Protein AF-A0A8B7AL99-F1 (afdb_monomer_lite)

Sequence (691 aa):
MSFPKAPLKRFNDPSGCAPSPGAYNVNTSEVLKGPVSFQKSQRFQKQKEAQQNLNFDQDTTLPASAKTVKSLGLKIRVLVQERGAQDKRIQDLETEFEKMEAKLNAAVREKTSLSANNASLEKQLIELTKTNELLKSKFSEDGNQKNMRILSLELMKLRNKRETKMKSMLAKQEGMEMKLQVTQRNLEESHGKIAQLEGKLVSVEKEKIDEKSETVKLLEYIEEISCASDQVEKYKVDIAQLEESLKEKNHEILSLKQSLKENAVILSKKVEDLNARCQLLEKEKEDLVIRDREQVENLNTEIQNLKEKFILERQEHEKLQQKELQFDSLLQKEKELSSGLQQRLCSFQEEMIKERNLFEEELKQALGELDKLQQKEEQAERLTKQLEEETKSKGEELKVLQEKLKGFVLIELVDKMESNQVSVCNLESCFDLFFFFFLIYKTLTTSEIEDLKRENSSLQEKVVKAEKSAEDVQYQVLATDSANQEYARMLLDLQTKSALKEAEIKEITVSSLKKITDLQNQLKQQGEDFKKQLEEAARKTEKENIMVELTEEINKWRLLYEELYNKTKPFQEQLDAFEAERQALLNEHGAAQDQLNKLSDSYAKLLGHQNLKQKIKHVVKLKDENSQLKSEVSKLRSQLAKKKQSETKLQEELNKALGIKHFDPSKAFHHESKENFALKTPLKEGNTNCY

Structure (mmCIF, N/CA/C/O backbone):
data_AF-A0A8B7AL99-F1
#
_entry.id   AF-A0A8B7AL99-F1
#
loop_
_atom_site.group_PDB
_atom_site.id
_atom_site.type_symbol
_atom_site.label_atom_id
_atom_site.label_alt_id
_atom_site.label_comp_id
_atom_site.label_asym_id
_atom_site.label_entity_id
_atom_site.label_seq_id
_atom_site.pdbx_PDB_ins_code
_atom_site.Cartn_x
_atom_site.Cartn_y
_atom_site.Cartn_z
_atom_site.occupancy
_atom_site.B_iso_or_equiv
_atom_site.auth_seq_id
_atom_site.auth_comp_id
_atom_site.auth_asym_id
_atom_site.auth_atom_id
_atom_site.pdbx_PDB_model_num
ATOM 1 N N . MET A 1 1 ? -77.388 39.090 122.172 1.00 44.62 1 MET A N 1
ATOM 2 C CA . MET A 1 1 ? -76.223 39.992 122.048 1.00 44.62 1 MET A CA 1
ATOM 3 C C . MET A 1 1 ? -74.960 39.196 122.328 1.00 44.62 1 MET A C 1
ATOM 5 O O . MET A 1 1 ? -74.663 38.944 123.487 1.00 44.62 1 MET A O 1
ATOM 9 N N . SER A 1 2 ? -74.262 38.752 121.284 1.00 38.53 2 SER A N 1
ATOM 10 C CA . SER A 1 2 ? -73.014 37.982 121.396 1.00 38.53 2 SER A CA 1
ATOM 11 C C . SER A 1 2 ? -72.338 37.924 120.022 1.00 38.53 2 SER A C 1
ATOM 13 O O . SER A 1 2 ? -72.851 37.293 119.103 1.00 38.53 2 SER A O 1
ATOM 15 N N . PHE A 1 3 ? -71.210 38.620 119.859 1.00 42.81 3 PHE A N 1
ATOM 16 C CA . PHE A 1 3 ? -70.473 38.676 118.591 1.00 42.81 3 PHE A CA 1
ATOM 17 C C . PHE A 1 3 ? -69.471 37.511 118.476 1.00 42.81 3 PHE A C 1
ATOM 19 O O . PHE A 1 3 ? -68.689 37.306 119.410 1.00 42.81 3 PHE A O 1
ATOM 26 N N . PRO A 1 4 ? -69.413 36.789 117.340 1.00 48.66 4 PRO A N 1
ATOM 27 C CA . PRO A 1 4 ? -68.300 35.892 117.035 1.00 48.66 4 PRO A CA 1
ATOM 28 C C . PRO A 1 4 ? -67.000 36.687 116.836 1.00 48.66 4 PRO A C 1
ATOM 30 O O . PRO A 1 4 ? -66.981 37.685 116.116 1.00 48.66 4 PRO A O 1
ATOM 33 N N . LYS A 1 5 ? -65.898 36.246 117.455 1.00 48.03 5 LYS A N 1
ATOM 34 C CA . LYS A 1 5 ? -64.560 36.820 117.222 1.00 48.03 5 LYS A CA 1
ATOM 35 C C . LYS A 1 5 ? -63.948 36.259 115.933 1.00 48.03 5 LYS A C 1
ATOM 37 O O . LYS A 1 5 ? -64.147 35.090 115.614 1.00 48.03 5 LYS A O 1
ATOM 42 N N . ALA A 1 6 ? -63.172 37.081 115.228 1.00 56.03 6 ALA A N 1
ATOM 43 C CA . ALA A 1 6 ? -62.457 36.671 114.020 1.00 56.03 6 ALA A CA 1
ATOM 44 C C . ALA A 1 6 ? -61.323 35.655 114.317 1.00 56.03 6 ALA A C 1
ATOM 46 O O . ALA A 1 6 ? -60.765 35.681 115.420 1.00 56.03 6 ALA A O 1
ATOM 47 N N . PRO A 1 7 ? -60.942 34.783 113.359 1.00 51.94 7 PRO A N 1
ATOM 48 C CA . PRO A 1 7 ? -59.862 33.814 113.551 1.00 51.94 7 PRO A CA 1
ATOM 49 C C . PRO A 1 7 ? -58.477 34.473 113.654 1.00 51.94 7 PRO A C 1
ATOM 51 O O . PRO A 1 7 ? -58.117 35.328 112.846 1.00 51.94 7 PRO A O 1
ATOM 54 N N . LEU A 1 8 ? -57.666 34.022 114.614 1.00 53.25 8 LEU A N 1
ATOM 55 C CA . LEU A 1 8 ? -56.265 34.429 114.759 1.00 53.25 8 LEU A CA 1
ATOM 56 C C . LEU A 1 8 ? -55.363 33.614 113.821 1.00 53.25 8 LEU A C 1
ATOM 58 O O . LEU A 1 8 ? -55.200 32.406 114.006 1.00 53.25 8 LEU A O 1
ATOM 62 N N . LYS A 1 9 ? -54.745 34.287 112.845 1.00 50.16 9 LYS A N 1
ATOM 63 C CA . LYS A 1 9 ? -53.744 33.700 111.941 1.00 50.16 9 LYS A CA 1
ATOM 64 C C . LYS A 1 9 ? -52.463 33.353 112.714 1.00 50.16 9 LYS A C 1
ATOM 66 O O . LYS A 1 9 ? -51.997 34.163 113.515 1.00 50.16 9 LYS A O 1
ATOM 71 N N . ARG A 1 10 ? -51.895 32.160 112.498 1.00 57.81 10 ARG A N 1
ATOM 72 C CA . ARG A 1 10 ? -50.666 31.703 113.180 1.00 57.81 10 ARG A CA 1
ATOM 73 C C . ARG A 1 10 ? -49.430 31.899 112.298 1.00 57.81 10 ARG A C 1
ATOM 75 O O . ARG A 1 10 ? -49.512 31.915 111.077 1.00 57.81 10 ARG A O 1
ATOM 82 N N . PHE A 1 11 ? -48.275 32.060 112.938 1.00 50.56 11 PHE A N 1
ATOM 83 C CA . PHE A 1 11 ? -47.055 32.625 112.341 1.00 50.56 11 PHE A CA 1
ATOM 84 C C . PHE A 1 11 ? -46.262 31.676 111.409 1.00 50.56 11 PHE A C 1
ATOM 86 O O . PHE A 1 11 ? -45.096 31.932 111.145 1.00 50.56 11 PHE A O 1
ATOM 93 N N . ASN A 1 12 ? -46.870 30.584 110.926 1.00 49.94 12 ASN A N 1
ATOM 94 C CA . ASN A 1 12 ? -46.214 29.531 110.132 1.00 49.94 12 ASN A CA 1
ATOM 95 C C . ASN A 1 12 ? -46.998 29.139 108.856 1.00 49.94 12 ASN A C 1
ATOM 97 O O . ASN A 1 12 ? -46.781 28.054 108.325 1.00 49.94 12 ASN A O 1
ATOM 101 N N . ASP A 1 13 ? -47.894 29.995 108.348 1.00 49.25 13 ASP A N 1
ATOM 102 C CA . ASP A 1 13 ? -48.517 29.811 107.023 1.00 49.25 13 ASP A CA 1
ATOM 103 C C . ASP A 1 13 ? -47.571 30.325 105.910 1.00 49.25 13 ASP A C 1
ATOM 105 O O . ASP A 1 13 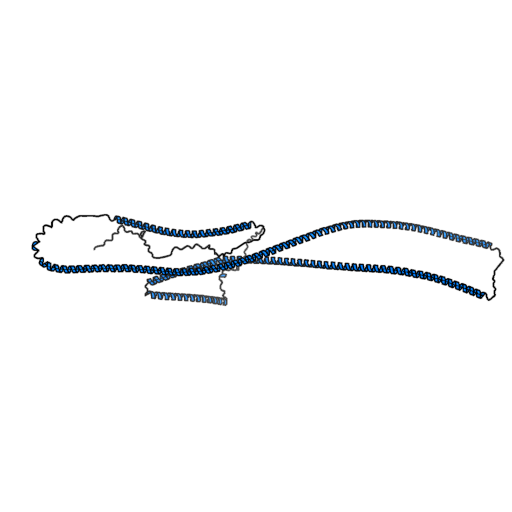? -47.415 31.546 105.783 1.00 49.25 13 ASP A O 1
ATOM 109 N N . PRO A 1 14 ? -46.958 29.470 105.063 1.00 57.84 14 PRO A N 1
ATOM 110 C CA . PRO A 1 14 ? -46.113 29.927 103.961 1.00 57.84 14 PRO A CA 1
ATOM 111 C C . PRO A 1 14 ? -46.961 30.475 102.801 1.00 57.84 14 PRO A C 1
ATOM 113 O O . PRO A 1 14 ? -47.370 29.753 101.893 1.00 57.84 14 PRO A O 1
ATOM 116 N N . SER A 1 15 ? -47.211 31.784 102.799 1.00 55.53 15 SER A N 1
ATOM 117 C CA . SER A 1 15 ? -47.832 32.474 101.665 1.00 55.53 15 SER A CA 1
ATOM 118 C C . SER A 1 15 ? -46.825 32.695 100.528 1.00 55.53 15 SER A C 1
ATOM 120 O O . SER A 1 15 ? -46.200 33.752 100.448 1.00 55.53 15 SER A O 1
ATOM 122 N N . GLY A 1 16 ? -46.677 31.708 99.640 1.00 46.75 16 GLY A N 1
ATOM 123 C CA . GLY A 1 16 ? -45.851 31.807 98.432 1.00 46.75 16 GLY A CA 1
ATOM 124 C C . GLY A 1 16 ? -46.171 30.703 97.422 1.00 46.75 16 GLY A C 1
ATOM 125 O O . GLY A 1 16 ? -46.077 29.523 97.741 1.00 46.75 16 GLY A O 1
ATOM 126 N N . CYS A 1 17 ? -46.563 31.073 96.200 1.00 60.25 17 CYS A N 1
ATOM 127 C CA . CYS A 1 17 ? -46.969 30.115 95.166 1.00 60.25 17 CYS A CA 1
ATOM 128 C C . CYS A 1 17 ? -45.764 29.535 94.407 1.00 60.25 17 CYS A C 1
ATOM 130 O O . CYS A 1 17 ? -45.488 29.934 93.278 1.00 60.25 17 CYS A O 1
ATOM 132 N N . ALA A 1 18 ? -45.069 28.574 95.017 1.00 56.47 18 ALA A N 1
ATOM 133 C CA . ALA A 1 18 ? -44.127 27.691 94.329 1.00 56.47 18 ALA A CA 1
ATOM 134 C C . ALA A 1 18 ? -44.129 26.295 94.989 1.00 56.47 18 ALA A C 1
ATOM 136 O O . ALA A 1 18 ? -43.940 26.211 96.205 1.00 56.47 18 ALA A O 1
ATOM 137 N N . PRO A 1 19 ? -44.340 25.195 94.240 1.00 64.69 19 PRO A N 1
ATOM 138 C CA . PRO A 1 19 ? -44.216 23.845 94.784 1.00 64.69 19 PRO A CA 1
ATOM 139 C C . PRO A 1 19 ? -42.747 23.511 95.090 1.00 64.69 19 PRO A C 1
ATOM 141 O O . PRO A 1 19 ? -41.832 23.962 94.399 1.00 64.69 19 PRO A O 1
ATOM 144 N N . SER A 1 20 ? -42.514 22.701 96.124 1.00 51.72 20 SER A N 1
ATOM 145 C CA . SER A 1 20 ? -41.167 22.305 96.547 1.00 51.72 20 SER A CA 1
ATOM 146 C C . SER A 1 20 ? -40.480 21.365 95.534 1.00 51.72 20 SER A C 1
ATOM 148 O O . SER A 1 20 ? -41.168 20.623 94.821 1.00 51.72 20 SER A O 1
ATOM 150 N N . PRO A 1 21 ? -39.129 21.339 95.464 1.00 52.06 21 PRO A N 1
ATOM 151 C CA . PRO A 1 21 ? -38.392 20.437 94.573 1.00 52.06 21 PRO A CA 1
ATOM 152 C C . PRO A 1 21 ? -38.625 18.964 94.950 1.00 52.06 21 PRO A C 1
ATOM 154 O O . PRO A 1 21 ? -38.004 18.437 95.869 1.00 52.06 21 PRO A O 1
ATOM 157 N N . GLY A 1 22 ? -39.570 18.319 94.261 1.00 59.84 22 GLY A N 1
ATOM 158 C CA . GLY A 1 22 ? -40.063 16.971 94.570 1.00 59.84 22 GLY A CA 1
ATOM 159 C C . GLY A 1 22 ? -41.589 16.822 94.490 1.00 59.84 22 GLY A C 1
ATOM 160 O O . GLY A 1 22 ? -42.078 15.704 94.395 1.00 59.84 22 GLY A O 1
ATOM 161 N N . ALA A 1 23 ? -42.349 17.924 94.461 1.00 55.62 23 ALA A N 1
ATOM 162 C CA . ALA A 1 23 ? -43.814 17.897 94.346 1.00 55.62 23 ALA A CA 1
ATOM 163 C C . ALA A 1 23 ? -44.344 17.809 92.892 1.00 55.62 23 ALA A C 1
ATOM 165 O O . ALA A 1 23 ? -45.556 17.790 92.675 1.00 55.62 23 ALA A O 1
ATOM 166 N N . TYR A 1 24 ? -43.461 17.735 91.888 1.00 53.03 24 TYR A N 1
ATOM 167 C CA . TYR A 1 24 ? -43.833 17.537 90.483 1.00 53.03 24 TYR A CA 1
ATOM 168 C C . TYR A 1 24 ? -43.999 16.048 90.162 1.00 53.03 24 TYR A C 1
ATOM 170 O O . TYR A 1 24 ? -43.045 15.364 89.796 1.00 53.03 24 TYR A O 1
ATOM 178 N N . ASN A 1 25 ? -45.230 15.551 90.271 1.00 50.53 25 ASN A N 1
ATOM 179 C CA . ASN A 1 25 ? -45.581 14.189 89.872 1.00 50.53 25 ASN A CA 1
ATOM 180 C C . ASN A 1 25 ? -45.808 14.137 88.346 1.00 50.53 25 ASN A C 1
ATOM 182 O O . ASN A 1 25 ? -46.915 14.384 87.865 1.00 50.53 25 ASN A O 1
ATOM 186 N N . VAL A 1 26 ? -44.752 13.868 87.570 1.00 51.62 26 VAL A N 1
ATOM 187 C CA . VAL A 1 26 ? -44.798 13.841 86.091 1.00 51.62 26 VAL A CA 1
ATOM 188 C C . VAL A 1 26 ? -45.354 12.504 85.581 1.00 51.62 26 VAL A C 1
ATOM 190 O O . VAL A 1 26 ? -44.679 11.749 84.894 1.00 51.62 26 VAL A O 1
ATOM 193 N N . ASN A 1 27 ? -46.622 12.234 85.896 1.00 48.81 27 ASN A N 1
ATOM 194 C CA . ASN A 1 27 ? -47.409 11.158 85.285 1.00 48.81 27 ASN A CA 1
ATOM 195 C C . ASN A 1 27 ? -48.361 11.739 84.228 1.00 48.81 27 ASN A C 1
ATOM 197 O O . ASN A 1 27 ? -49.583 11.642 84.336 1.00 48.81 27 ASN A O 1
ATOM 201 N N . THR A 1 28 ? -47.784 12.361 83.197 1.00 40.00 28 THR A N 1
ATOM 202 C CA . THR A 1 28 ? -48.493 12.556 81.926 1.00 40.00 28 THR A CA 1
ATOM 203 C C . THR A 1 28 ? -48.386 11.264 81.124 1.00 40.00 28 THR A C 1
ATOM 205 O O . THR A 1 28 ? -47.299 10.719 80.951 1.00 40.00 28 THR A O 1
ATOM 208 N N . SER A 1 29 ? -49.530 10.736 80.695 1.00 41.59 29 SER A N 1
ATOM 209 C CA . SER A 1 29 ? -49.566 9.624 79.747 1.00 41.59 29 SER A CA 1
ATOM 210 C C . SER A 1 29 ? -49.252 10.145 78.345 1.00 41.59 29 SER A C 1
ATOM 212 O O . SER A 1 29 ? -49.669 11.255 78.016 1.00 41.59 29 SER A O 1
ATOM 214 N N . GLU A 1 30 ? -48.590 9.316 77.532 1.00 41.44 30 GLU A N 1
ATOM 215 C CA . GLU A 1 30 ? -48.216 9.601 76.136 1.00 41.44 30 GLU A CA 1
ATOM 216 C C . GLU A 1 30 ? -47.185 10.762 75.984 1.00 41.44 30 GLU A C 1
ATOM 218 O O . GLU A 1 30 ? -46.996 11.573 76.882 1.00 41.44 30 GLU A O 1
ATOM 223 N N . VAL A 1 31 ? -46.391 10.898 74.913 1.00 39.44 31 VAL A N 1
ATOM 224 C CA . VAL A 1 31 ? -46.348 10.238 73.592 1.00 39.44 31 VAL A CA 1
ATOM 225 C C . VAL A 1 31 ? -44.884 10.185 73.075 1.00 39.44 31 VAL A C 1
ATOM 227 O O . VAL A 1 31 ? -43.983 10.710 73.717 1.00 39.44 31 VAL A O 1
ATOM 230 N N . LEU A 1 32 ? -44.694 9.687 71.839 1.00 40.19 32 LEU A N 1
ATOM 231 C CA . LEU A 1 32 ? -43.587 9.998 70.903 1.00 40.19 32 LEU A CA 1
ATOM 232 C C . LEU A 1 32 ? -42.179 9.470 71.272 1.00 40.19 32 LEU A C 1
ATOM 234 O O . LEU A 1 32 ? -41.578 9.803 72.281 1.00 40.19 32 LEU A O 1
ATOM 238 N N . LYS A 1 33 ? -41.639 8.538 70.473 1.00 45.62 33 LYS A N 1
ATOM 239 C CA . LYS A 1 33 ? -40.885 8.796 69.219 1.00 45.62 33 LYS A CA 1
ATOM 240 C C . LYS A 1 33 ? -39.625 9.638 69.470 1.00 45.62 33 LYS A C 1
ATOM 242 O O . LYS A 1 33 ? -39.710 10.839 69.689 1.00 45.62 33 LYS A O 1
ATOM 247 N N . GLY A 1 34 ? -38.469 8.972 69.420 1.00 43.72 34 GLY A N 1
ATOM 248 C CA . GLY A 1 34 ? -37.170 9.547 69.774 1.00 43.72 34 GLY A CA 1
ATOM 249 C C . GLY A 1 34 ? -36.623 10.602 68.797 1.00 43.72 34 GLY A C 1
ATOM 250 O O . GLY A 1 34 ? -37.184 10.812 67.719 1.00 43.72 34 GLY A O 1
ATOM 251 N N . PRO A 1 35 ? -35.508 11.260 69.166 1.00 40.16 35 PRO A N 1
ATOM 252 C CA . PRO A 1 35 ? -34.926 12.355 68.401 1.00 40.16 35 PRO A CA 1
ATOM 253 C C . PRO A 1 35 ? -34.380 11.895 67.043 1.00 40.16 35 PRO A C 1
ATOM 255 O O . PRO A 1 35 ? -33.369 11.201 66.955 1.00 40.16 35 PRO A O 1
ATOM 258 N N . VAL A 1 36 ? -35.086 12.341 66.003 1.00 36.50 36 VAL A N 1
ATOM 259 C CA . VAL A 1 36 ? -34.676 12.558 64.607 1.00 36.50 36 VAL A CA 1
ATOM 260 C C . VAL A 1 36 ? -33.185 12.317 64.324 1.00 36.50 36 VAL A C 1
ATOM 262 O O . VAL A 1 36 ? -32.317 13.091 64.727 1.00 36.50 36 VAL A O 1
ATOM 265 N N . SER A 1 37 ? -32.895 11.290 63.524 1.00 37.53 37 SER A N 1
ATOM 266 C CA . SER A 1 37 ? -31.583 11.114 62.903 1.00 37.53 37 SER A CA 1
ATOM 267 C C . SER A 1 37 ? -31.349 12.186 61.835 1.00 37.53 37 SER A C 1
ATOM 269 O O . SER A 1 37 ? -32.028 12.190 60.807 1.00 37.53 37 SER A O 1
ATOM 271 N N . PHE A 1 38 ? -30.356 13.056 62.027 1.00 36.06 38 PHE A N 1
ATOM 272 C CA . PHE A 1 38 ? -29.891 13.944 60.961 1.00 36.06 38 PHE A CA 1
ATOM 273 C C . PHE A 1 38 ? -29.248 13.122 59.836 1.00 36.06 38 PHE A C 1
ATOM 275 O O . PHE A 1 38 ? -28.182 12.528 60.013 1.00 36.06 38 PHE A O 1
ATOM 282 N N . GLN A 1 39 ? -29.890 13.098 58.669 1.00 38.25 39 GLN A N 1
ATOM 283 C CA . GLN A 1 39 ? -29.375 12.427 57.480 1.00 38.25 39 GLN A CA 1
ATOM 284 C C . GLN A 1 39 ? -28.150 13.186 56.947 1.00 38.25 39 GLN A C 1
ATOM 286 O O . GLN A 1 39 ? -28.277 14.238 56.319 1.00 38.25 39 GLN A O 1
ATOM 291 N N . LYS A 1 40 ? -26.942 12.660 57.202 1.00 40.66 40 LYS A N 1
ATOM 292 C CA . LYS A 1 40 ? -25.715 13.151 56.552 1.00 40.66 40 LYS A CA 1
ATOM 293 C C . LYS A 1 40 ? -25.877 13.052 55.032 1.00 40.66 40 LYS A C 1
ATOM 295 O O . LYS A 1 40 ? -26.362 12.050 54.512 1.00 40.66 40 LYS A O 1
ATOM 300 N N . SER A 1 41 ? -25.459 14.098 54.328 1.00 48.03 41 SER A N 1
ATOM 301 C CA . SER A 1 41 ? -25.678 14.252 52.891 1.00 48.03 41 SER A CA 1
ATOM 302 C C . SER A 1 41 ? -24.950 13.187 52.062 1.00 48.03 41 SER A C 1
ATOM 304 O O . SER A 1 41 ? -23.730 13.038 52.141 1.00 48.03 41 SER A O 1
ATOM 306 N N . GLN A 1 42 ? -25.683 12.497 51.182 1.00 43.81 42 GLN A N 1
ATOM 307 C CA . GLN A 1 42 ? -25.133 11.553 50.197 1.00 43.81 42 GLN A CA 1
ATOM 308 C C . GLN A 1 42 ? -24.440 12.276 49.023 1.00 43.81 42 GLN A C 1
ATOM 310 O O . GLN A 1 42 ? -24.653 11.945 47.861 1.00 43.81 42 GLN A O 1
ATOM 315 N N . ARG A 1 43 ? -23.573 13.266 49.292 1.00 46.16 43 ARG A N 1
ATOM 316 C CA . ARG A 1 43 ? -22.863 13.999 48.222 1.00 46.16 43 ARG A CA 1
ATOM 317 C C . ARG A 1 43 ? -21.812 13.144 47.496 1.00 46.16 43 ARG A C 1
ATOM 319 O O . ARG A 1 43 ? -21.325 13.548 46.446 1.00 46.16 43 ARG A O 1
ATOM 326 N N . PHE A 1 44 ? -21.486 11.966 48.036 1.00 49.50 44 PHE A N 1
ATOM 327 C CA . PHE A 1 44 ? -20.606 10.979 47.412 1.00 49.50 44 PHE A CA 1
ATOM 328 C C . PHE A 1 44 ? -21.076 9.542 47.680 1.00 49.50 44 PHE A C 1
ATOM 330 O O . PHE A 1 44 ? -20.594 8.879 48.595 1.00 49.50 44 PHE A O 1
ATOM 337 N N . GLN A 1 45 ? -21.953 9.019 46.824 1.00 37.31 45 GLN A N 1
ATOM 338 C CA . GLN A 1 45 ? -21.967 7.588 46.514 1.00 37.31 45 GLN A CA 1
ATOM 339 C C . GLN A 1 45 ? -21.790 7.431 45.004 1.00 37.31 45 GLN A C 1
ATOM 341 O O . GLN A 1 45 ? -22.604 7.901 44.215 1.00 37.31 45 GLN A O 1
ATOM 346 N N . LYS A 1 46 ? -20.674 6.817 44.599 1.00 37.41 46 LYS A N 1
ATOM 347 C CA . LYS A 1 46 ? -20.428 6.462 43.199 1.00 37.41 46 LYS A CA 1
ATOM 348 C C . LYS A 1 46 ? -21.353 5.304 42.834 1.00 37.41 46 LYS A C 1
ATOM 350 O O . LYS A 1 46 ? -21.406 4.328 43.584 1.00 37.41 46 LYS A O 1
ATOM 355 N N . GLN A 1 47 ? -21.998 5.362 41.670 1.00 34.88 47 GLN A N 1
ATOM 356 C CA . GLN A 1 47 ? -22.550 4.152 41.061 1.00 34.88 47 GLN A CA 1
ATOM 357 C C . GLN A 1 47 ? -21.406 3.151 40.880 1.00 34.88 47 GLN A C 1
ATOM 359 O O . GLN A 1 47 ? -20.397 3.455 40.242 1.00 34.88 47 GLN A O 1
ATOM 364 N N . LYS A 1 48 ? -21.543 1.973 41.488 1.00 30.61 48 LYS A N 1
ATOM 365 C CA . LYS A 1 48 ? -20.605 0.867 41.317 1.00 30.61 48 LYS A CA 1
ATOM 366 C C . LYS A 1 48 ? -21.202 -0.098 40.303 1.00 30.61 48 LYS A C 1
ATOM 368 O O . LYS A 1 48 ? -21.777 -1.116 40.678 1.00 30.61 48 LYS A O 1
ATOM 373 N N . GLU A 1 49 ? -21.102 0.262 39.025 1.00 29.95 49 GLU A N 1
ATOM 374 C CA . GLU A 1 49 ? -21.400 -0.675 37.943 1.00 29.95 49 GLU A CA 1
ATOM 375 C C . GLU A 1 49 ? -20.550 -1.941 38.108 1.00 29.95 49 GLU A C 1
ATOM 377 O O . GLU A 1 49 ? -19.387 -1.896 38.529 1.00 29.95 49 GLU A O 1
ATOM 382 N N . ALA A 1 50 ? -21.154 -3.093 37.828 1.00 30.03 50 ALA A N 1
ATOM 383 C CA . ALA A 1 50 ? -20.513 -4.377 38.039 1.00 30.03 50 ALA A CA 1
ATOM 384 C C . ALA A 1 50 ? -19.464 -4.636 36.949 1.00 30.03 50 ALA A C 1
ATOM 386 O O . ALA A 1 50 ? -19.796 -5.042 35.836 1.00 30.03 50 ALA A O 1
ATOM 387 N N . GLN A 1 51 ? -18.184 -4.464 37.287 1.00 30.95 51 GLN A N 1
ATOM 388 C CA . GLN A 1 51 ? -17.090 -4.984 36.469 1.00 30.95 51 GLN A CA 1
ATOM 389 C C . GLN A 1 51 ? -17.174 -6.517 36.418 1.00 30.95 51 GLN A C 1
ATOM 391 O O . GLN A 1 51 ? -16.783 -7.206 37.364 1.00 30.95 51 GLN A O 1
ATOM 396 N N . GLN A 1 52 ? -17.666 -7.062 35.304 1.00 32.94 52 GLN A N 1
ATOM 397 C CA . GLN A 1 52 ? -17.424 -8.462 34.965 1.00 32.94 52 GLN A CA 1
ATOM 398 C C . GLN A 1 52 ? -15.931 -8.656 34.658 1.00 32.94 52 GLN A C 1
ATOM 400 O O . GLN A 1 52 ? -15.309 -7.844 33.976 1.00 32.94 52 GLN A O 1
ATOM 405 N N . ASN A 1 53 ? -15.347 -9.729 35.192 1.00 39.00 53 ASN A N 1
ATOM 406 C CA . ASN A 1 53 ? -13.917 -10.011 35.071 1.00 39.00 53 ASN A CA 1
ATOM 407 C C . ASN A 1 53 ? -13.618 -10.819 33.800 1.00 39.00 53 ASN A C 1
ATOM 409 O O . ASN A 1 53 ? -14.009 -11.980 33.728 1.00 39.00 53 ASN A O 1
ATOM 413 N N . LEU A 1 54 ? -12.830 -10.253 32.882 1.00 31.67 54 LEU A N 1
ATOM 414 C CA . LEU A 1 54 ? -11.994 -10.951 31.889 1.00 31.67 54 LEU A CA 1
ATOM 415 C C . LEU A 1 54 ? -10.723 -10.087 31.727 1.00 31.67 54 LEU A C 1
ATOM 417 O O . LEU A 1 54 ? -10.855 -8.920 31.378 1.00 31.67 54 LEU A O 1
ATOM 421 N N . ASN A 1 55 ? -9.490 -10.450 32.096 1.00 38.22 55 ASN A N 1
ATOM 422 C CA . ASN A 1 55 ? -8.784 -11.717 32.354 1.00 38.22 55 ASN A CA 1
ATOM 423 C C . ASN A 1 55 ? -8.142 -12.376 31.107 1.00 38.22 55 ASN A C 1
ATOM 425 O O . ASN A 1 55 ? -8.794 -12.507 30.078 1.00 38.22 55 ASN A O 1
ATOM 429 N N . PHE A 1 56 ? -6.894 -12.832 31.300 1.00 32.84 56 PHE A N 1
ATOM 430 C CA . PHE A 1 56 ? -5.957 -13.561 30.415 1.00 32.84 56 PHE A CA 1
ATOM 431 C C . PHE A 1 56 ? -4.994 -12.836 29.426 1.00 32.84 56 PHE A C 1
ATOM 433 O O . PHE A 1 56 ? -5.381 -12.104 28.523 1.00 32.84 56 PHE A O 1
ATOM 440 N N . ASP A 1 57 ? -3.711 -13.180 29.647 1.00 31.59 57 ASP A N 1
ATOM 441 C CA . ASP A 1 57 ? -2.631 -13.571 28.716 1.00 31.59 57 ASP A CA 1
ATOM 442 C C . ASP A 1 57 ? -1.641 -12.641 27.973 1.00 31.59 57 ASP A C 1
ATOM 444 O O . ASP A 1 57 ? -1.792 -11.431 27.802 1.00 31.59 57 ASP A O 1
ATOM 448 N N . GLN A 1 58 ? -0.509 -13.298 27.675 1.00 39.97 58 GLN A N 1
ATOM 449 C CA . GLN A 1 58 ? 0.650 -12.946 26.841 1.00 39.97 58 GLN A CA 1
ATOM 450 C C . GLN A 1 58 ? 0.517 -13.690 25.477 1.00 39.97 58 GLN A C 1
ATOM 452 O O . GLN A 1 58 ? -0.451 -14.415 25.293 1.00 39.97 58 GLN A O 1
ATOM 457 N N . ASP A 1 59 ? 1.367 -13.595 24.446 1.00 36.06 59 ASP A N 1
ATOM 458 C CA . ASP A 1 59 ? 2.771 -13.172 24.273 1.00 36.06 59 ASP A CA 1
ATOM 459 C C . ASP A 1 59 ? 2.936 -12.507 22.872 1.00 36.06 59 ASP A C 1
ATOM 461 O O . ASP A 1 59 ? 2.159 -12.773 21.966 1.00 36.06 59 ASP A O 1
ATOM 465 N N . THR A 1 60 ? 3.736 -11.449 22.680 1.00 36.31 60 THR A N 1
ATOM 466 C CA . THR A 1 60 ? 5.190 -11.409 22.364 1.00 36.31 60 THR A CA 1
ATOM 467 C C . THR A 1 60 ? 5.614 -11.812 20.938 1.00 36.31 60 THR A C 1
ATOM 469 O O . THR A 1 60 ? 5.931 -12.965 20.694 1.00 36.31 60 THR A O 1
ATOM 472 N N . THR A 1 61 ? 5.908 -10.795 20.114 1.00 35.44 61 THR A N 1
ATOM 473 C CA . THR A 1 61 ? 7.188 -10.657 19.372 1.00 35.44 61 THR A CA 1
ATOM 474 C C . THR A 1 61 ? 7.726 -9.208 19.517 1.00 35.44 61 THR A C 1
ATOM 476 O O . THR A 1 61 ? 7.165 -8.432 20.299 1.00 35.44 61 THR A O 1
ATOM 479 N N . LEU A 1 62 ? 8.902 -8.863 18.960 1.00 43.66 62 LEU A N 1
ATOM 480 C CA . LEU A 1 62 ? 9.757 -7.740 19.427 1.00 43.66 62 LEU A CA 1
ATOM 481 C C . LEU A 1 62 ? 10.261 -6.792 18.317 1.00 43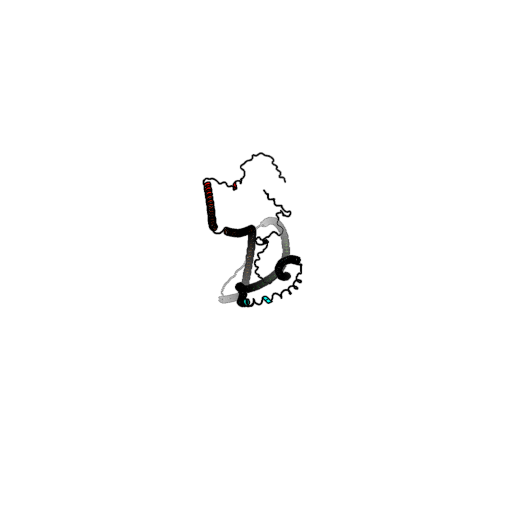.66 62 LEU A C 1
ATOM 483 O O . LEU A 1 62 ? 10.388 -7.193 17.163 1.00 43.66 62 LEU A O 1
ATOM 487 N N . PRO A 1 63 ? 10.707 -5.580 18.707 1.00 36.91 63 PRO A N 1
ATOM 488 C CA . PRO A 1 63 ? 12.048 -5.118 18.318 1.00 36.91 63 PRO A CA 1
ATOM 489 C C . PRO A 1 63 ? 13.000 -4.897 19.519 1.00 36.91 63 PRO A C 1
ATOM 491 O O . PRO A 1 63 ? 12.617 -4.944 20.690 1.00 36.91 63 PRO A O 1
ATOM 494 N N . ALA A 1 64 ? 14.291 -4.713 19.225 1.00 39.84 64 ALA A N 1
ATOM 495 C CA . ALA A 1 64 ? 15.397 -5.092 20.115 1.00 39.84 64 ALA A CA 1
ATOM 496 C C . ALA A 1 64 ? 15.718 -4.176 21.326 1.00 39.84 64 ALA A C 1
ATOM 498 O O . ALA A 1 64 ? 16.660 -4.475 22.058 1.00 39.84 64 ALA A O 1
ATOM 499 N N . SER A 1 65 ? 14.957 -3.110 21.597 1.00 44.97 65 SER A N 1
ATOM 500 C CA . SER A 1 65 ? 15.202 -2.201 22.739 1.00 44.97 65 SER A CA 1
ATOM 501 C C . SER A 1 65 ? 14.461 -2.580 24.036 1.00 44.97 65 SER A C 1
ATOM 503 O O . SER A 1 65 ? 14.819 -2.116 25.116 1.00 44.97 65 SER A O 1
ATOM 505 N N . ALA A 1 66 ? 13.443 -3.446 23.974 1.00 45.28 66 ALA A N 1
ATOM 506 C CA . ALA A 1 66 ? 12.452 -3.605 25.050 1.00 45.28 66 ALA A CA 1
ATOM 507 C C . ALA A 1 66 ? 12.813 -4.582 26.201 1.00 45.28 66 ALA A C 1
ATOM 509 O O . ALA A 1 66 ? 11.975 -4.841 27.071 1.00 45.28 66 ALA A O 1
ATOM 510 N N . LYS A 1 67 ? 14.029 -5.154 26.239 1.00 50.56 67 LYS A N 1
ATOM 511 C CA . LYS A 1 67 ? 14.379 -6.230 27.200 1.00 50.56 67 LYS A CA 1
ATOM 512 C C . LYS A 1 67 ? 14.400 -5.784 28.672 1.00 50.56 67 LYS A C 1
ATOM 514 O O . LYS A 1 67 ? 14.052 -6.577 29.543 1.00 50.56 67 LYS A O 1
ATOM 519 N N . THR A 1 68 ? 14.726 -4.525 28.963 1.00 51.88 68 THR A N 1
ATOM 520 C CA . THR A 1 68 ? 14.625 -3.948 30.321 1.00 51.88 68 THR A CA 1
ATOM 521 C C . THR A 1 68 ? 13.171 -3.689 30.732 1.00 51.88 68 THR A C 1
ATOM 523 O O . THR A 1 68 ? 12.787 -3.952 31.872 1.00 51.88 68 THR A O 1
ATOM 526 N N . VAL A 1 69 ? 12.338 -3.238 29.789 1.00 53.09 69 VAL A N 1
ATOM 527 C CA . VAL A 1 69 ? 10.943 -2.842 30.034 1.00 53.09 69 VAL A CA 1
ATOM 528 C C . VAL A 1 69 ? 10.056 -4.042 30.376 1.00 53.09 69 VAL A C 1
ATOM 530 O O . VAL A 1 69 ? 9.251 -3.942 31.298 1.00 53.09 69 VAL A O 1
ATOM 533 N N . LYS A 1 70 ? 10.224 -5.204 29.722 1.00 56.78 70 LYS A N 1
ATOM 534 C CA . LYS A 1 70 ? 9.426 -6.407 30.056 1.00 56.78 70 LYS A CA 1
ATOM 535 C C . LYS A 1 70 ? 9.677 -6.928 31.478 1.00 56.78 70 LYS A C 1
ATOM 537 O O . LYS A 1 70 ? 8.727 -7.331 32.144 1.00 56.78 70 LYS A O 1
ATOM 542 N N . SER A 1 71 ? 10.917 -6.856 31.971 1.00 56.50 71 SER A N 1
ATOM 543 C CA . SER A 1 71 ? 11.258 -7.224 33.357 1.00 56.50 71 SER A CA 1
ATOM 544 C C . SER A 1 71 ? 10.542 -6.324 34.375 1.00 56.50 71 SER A C 1
ATOM 546 O O . SER A 1 71 ? 9.887 -6.809 35.300 1.00 56.50 71 SER A O 1
ATOM 548 N N . LEU A 1 72 ? 10.573 -5.006 34.146 1.00 57.47 72 LEU A N 1
ATOM 549 C CA . LEU A 1 72 ? 9.841 -4.037 34.966 1.00 57.47 72 LEU A CA 1
ATOM 550 C C . LEU A 1 72 ? 8.320 -4.229 34.860 1.00 57.47 72 LEU A C 1
ATOM 552 O O . LEU A 1 72 ? 7.641 -4.193 35.879 1.00 57.47 72 LEU A O 1
ATOM 556 N N . GLY A 1 73 ? 7.787 -4.504 33.666 1.00 63.34 73 GLY A N 1
ATOM 557 C CA . GLY A 1 73 ? 6.358 -4.747 33.442 1.00 63.34 73 GLY A CA 1
ATOM 558 C C . GLY A 1 73 ? 5.815 -5.965 34.196 1.00 63.34 73 GLY A C 1
ATOM 559 O O . GLY A 1 73 ? 4.747 -5.879 34.802 1.00 63.34 73 GLY A O 1
ATOM 560 N N . LEU A 1 74 ? 6.564 -7.074 34.235 1.00 68.31 74 LEU A N 1
ATOM 561 C CA . LEU A 1 74 ? 6.217 -8.237 35.061 1.00 68.31 74 LEU A CA 1
ATOM 562 C C . LEU A 1 74 ? 6.275 -7.900 36.556 1.00 68.31 74 LEU A C 1
ATOM 564 O O . LEU A 1 74 ? 5.346 -8.225 37.292 1.00 68.31 74 LEU A O 1
ATOM 568 N N . LYS A 1 75 ? 7.315 -7.185 37.003 1.00 70.25 75 LYS A N 1
ATOM 569 C CA . LYS A 1 75 ? 7.453 -6.791 38.413 1.00 70.25 75 LYS A CA 1
ATOM 570 C C . LYS A 1 75 ? 6.353 -5.820 38.861 1.00 70.25 75 LYS A C 1
ATOM 572 O O . LYS A 1 75 ? 5.841 -5.962 39.964 1.00 70.25 75 LYS A O 1
ATOM 577 N N . ILE A 1 76 ? 5.924 -4.905 37.990 1.00 70.38 76 ILE A N 1
ATOM 578 C CA . ILE A 1 76 ? 4.752 -4.042 38.202 1.00 70.38 76 ILE A CA 1
ATOM 579 C C . ILE A 1 76 ? 3.467 -4.878 38.263 1.00 70.38 76 ILE A C 1
ATOM 581 O O . ILE A 1 76 ? 2.654 -4.656 39.154 1.00 70.38 76 ILE A O 1
ATOM 585 N N . ARG A 1 77 ? 3.280 -5.867 37.375 1.00 74.12 77 ARG A N 1
ATOM 586 C CA . ARG A 1 77 ? 2.088 -6.737 37.381 1.00 74.12 77 ARG A CA 1
ATOM 587 C C . ARG A 1 77 ? 1.977 -7.555 38.677 1.00 74.12 77 ARG A C 1
ATOM 589 O O . ARG A 1 77 ? 0.885 -7.641 39.231 1.00 74.12 77 ARG A O 1
ATOM 596 N N . VAL A 1 78 ? 3.097 -8.073 39.192 1.00 76.94 78 VAL A N 1
ATOM 597 C CA . VAL A 1 78 ? 3.163 -8.739 40.508 1.00 76.94 78 VAL A CA 1
ATOM 598 C C . VAL A 1 78 ? 2.859 -7.752 41.636 1.00 76.94 78 VAL A C 1
ATOM 600 O O . VAL A 1 78 ? 1.952 -8.011 42.416 1.00 76.94 78 VAL A O 1
ATOM 603 N N . LEU A 1 79 ? 3.515 -6.586 41.680 1.00 77.31 79 LEU A N 1
ATOM 604 C CA . LEU A 1 79 ? 3.263 -5.566 42.710 1.00 77.31 79 LEU A CA 1
ATOM 605 C C . LEU A 1 79 ? 1.810 -5.053 42.705 1.00 77.31 79 LEU A C 1
ATOM 607 O O . LEU A 1 79 ? 1.277 -4.717 43.758 1.00 77.31 79 LEU A O 1
ATOM 611 N N . VAL A 1 80 ? 1.139 -5.019 41.549 1.00 77.00 80 VAL A N 1
ATOM 612 C CA . VAL A 1 80 ? -0.293 -4.685 41.441 1.00 77.00 80 VAL A CA 1
ATOM 613 C C . VAL A 1 80 ? -1.186 -5.816 41.969 1.00 77.00 80 VAL A C 1
ATOM 615 O O . VAL A 1 80 ? -2.190 -5.526 42.618 1.00 77.00 80 VAL A O 1
ATOM 618 N N . GLN A 1 81 ? -0.828 -7.089 41.765 1.00 78.00 81 GLN A N 1
ATOM 619 C CA . GLN A 1 81 ? -1.534 -8.216 42.392 1.00 78.00 81 GLN A CA 1
ATOM 620 C C . GLN A 1 81 ? -1.299 -8.279 43.908 1.00 78.00 81 GLN A C 1
ATOM 622 O O . GLN A 1 81 ? -2.253 -8.475 44.658 1.00 78.00 81 GLN A O 1
ATOM 627 N N . GLU A 1 82 ? -0.067 -8.059 44.373 1.00 78.38 82 GLU A N 1
ATOM 628 C CA . GLU A 1 82 ? 0.260 -7.969 45.800 1.00 78.38 82 GLU A CA 1
ATOM 629 C C . GLU A 1 82 ? -0.476 -6.803 46.460 1.00 78.38 82 GLU A C 1
ATOM 631 O O . GLU A 1 82 ? -1.069 -6.988 47.521 1.00 78.38 82 GLU A O 1
ATOM 636 N N . ARG A 1 83 ? -0.530 -5.635 45.804 1.00 78.81 83 ARG A N 1
ATOM 637 C CA . ARG A 1 83 ? -1.333 -4.497 46.261 1.00 78.81 83 ARG A CA 1
ATOM 638 C C . ARG A 1 83 ? -2.818 -4.845 46.310 1.00 78.81 83 ARG A C 1
ATOM 640 O O . ARG A 1 83 ? -3.418 -4.680 47.357 1.00 78.81 83 ARG A O 1
ATOM 647 N N . GLY A 1 84 ? -3.393 -5.429 45.258 1.00 80.75 84 GLY A N 1
ATOM 648 C CA . GLY A 1 84 ? -4.798 -5.860 45.265 1.00 80.75 84 GLY A CA 1
ATOM 649 C C . GLY A 1 84 ? -5.123 -6.934 46.318 1.00 80.75 84 GLY A C 1
ATOM 650 O O . GLY A 1 84 ? -6.260 -7.022 46.782 1.00 80.75 84 GLY A O 1
ATOM 651 N N . ALA A 1 85 ? -4.137 -7.735 46.735 1.00 82.00 85 ALA A N 1
ATOM 652 C CA . ALA A 1 85 ? -4.261 -8.668 47.854 1.00 82.00 85 ALA A CA 1
ATOM 653 C C . ALA A 1 85 ? -4.104 -7.981 49.226 1.00 82.00 85 ALA A C 1
ATOM 655 O O . ALA A 1 85 ? -4.764 -8.385 50.183 1.00 82.00 85 ALA A O 1
ATOM 656 N N . GLN A 1 86 ? -3.268 -6.944 49.333 1.00 81.25 86 GLN A N 1
ATOM 657 C CA . GLN A 1 86 ? -3.162 -6.092 50.522 1.00 81.25 86 GLN A CA 1
ATOM 658 C C . GLN A 1 86 ? -4.425 -5.244 50.711 1.00 81.25 86 GLN A C 1
ATOM 660 O O . GLN A 1 86 ? -4.990 -5.273 51.795 1.00 81.25 86 GLN A O 1
ATOM 665 N N . ASP A 1 87 ? -4.919 -4.588 49.660 1.00 84.19 87 ASP A N 1
ATOM 666 C CA . ASP A 1 87 ? -6.144 -3.782 49.660 1.00 84.19 87 ASP A CA 1
ATOM 667 C C . ASP A 1 87 ? -7.356 -4.625 50.107 1.00 84.19 87 ASP A C 1
ATOM 669 O O . ASP A 1 87 ? -8.156 -4.171 50.922 1.00 84.19 87 ASP A O 1
ATOM 673 N N . LYS A 1 88 ? -7.453 -5.892 49.666 1.00 85.69 88 LYS A N 1
ATOM 674 C CA . LYS A 1 88 ? -8.461 -6.842 50.178 1.00 85.69 88 LYS A CA 1
ATOM 675 C C . LYS A 1 88 ? -8.281 -7.159 51.661 1.00 85.69 88 LYS A C 1
ATOM 677 O O . LYS A 1 88 ? -9.244 -7.054 52.404 1.00 85.69 88 LYS A O 1
ATOM 682 N N . ARG A 1 89 ? -7.065 -7.494 52.111 1.00 87.88 89 ARG A N 1
ATOM 683 C CA . ARG A 1 89 ? -6.794 -7.760 53.540 1.00 87.88 89 ARG A CA 1
ATOM 684 C C . ARG A 1 89 ? -7.079 -6.543 54.422 1.00 87.88 89 ARG A C 1
ATOM 686 O O . ARG A 1 89 ? -7.518 -6.720 55.551 1.00 87.88 89 ARG A O 1
ATOM 693 N N . ILE A 1 90 ? -6.823 -5.334 53.923 1.00 84.94 90 ILE A N 1
ATOM 694 C CA . ILE A 1 90 ? -7.173 -4.079 54.594 1.00 84.94 90 ILE A CA 1
ATOM 695 C C . ILE A 1 90 ? -8.695 -3.972 54.693 1.00 84.94 90 ILE A C 1
ATOM 697 O O . ILE A 1 90 ? -9.195 -3.819 55.799 1.00 84.94 90 ILE A O 1
ATOM 701 N N . GLN A 1 91 ? -9.429 -4.171 53.594 1.00 83.88 91 GLN A N 1
ATOM 702 C CA . GLN A 1 91 ? -10.894 -4.146 53.605 1.00 83.88 91 GLN A CA 1
ATOM 703 C C . GLN A 1 91 ? -11.503 -5.215 54.539 1.00 83.88 91 GLN A C 1
ATOM 705 O O . GLN A 1 91 ? -12.431 -4.922 55.291 1.00 83.88 91 GLN A O 1
ATOM 710 N N . ASP A 1 92 ? -10.968 -6.439 54.546 1.00 86.06 92 ASP A N 1
ATOM 711 C CA . ASP A 1 92 ? -11.402 -7.508 55.455 1.00 86.06 92 ASP A CA 1
ATOM 712 C C . ASP A 1 92 ? -11.188 -7.091 56.928 1.00 86.06 92 ASP A C 1
ATOM 714 O O . ASP A 1 92 ? -12.099 -7.207 57.752 1.00 86.06 92 ASP A O 1
ATOM 718 N N . LEU A 1 93 ? -10.013 -6.532 57.253 1.00 87.12 93 LEU A N 1
ATOM 719 C CA . LEU A 1 93 ? -9.686 -6.014 58.589 1.00 87.12 93 LEU A CA 1
ATOM 720 C C . LEU A 1 93 ? -10.538 -4.800 58.988 1.00 87.12 93 LEU A C 1
ATOM 722 O O . LEU A 1 93 ? -10.921 -4.702 60.151 1.00 87.12 93 LEU A O 1
ATOM 726 N N . GLU A 1 94 ? -10.867 -3.906 58.053 1.00 85.75 94 GLU A N 1
ATOM 727 C CA . GLU A 1 94 ? -11.784 -2.781 58.272 1.00 85.75 94 GLU A CA 1
ATOM 728 C C . GLU A 1 94 ? -13.187 -3.286 58.642 1.00 85.75 94 GLU A C 1
ATOM 730 O O . GLU A 1 94 ? -13.762 -2.816 59.623 1.00 85.75 94 GLU A O 1
ATOM 735 N N . THR A 1 95 ? -13.714 -4.308 57.953 1.00 87.69 95 THR A N 1
ATOM 736 C CA . THR A 1 95 ? -15.042 -4.863 58.287 1.00 87.69 95 THR A CA 1
ATOM 737 C C . THR A 1 95 ? -15.077 -5.609 59.626 1.00 87.69 95 THR A C 1
ATOM 739 O O . THR A 1 95 ? -16.052 -5.481 60.370 1.00 87.69 95 THR A O 1
ATOM 742 N N . GLU A 1 96 ? -14.023 -6.347 60.001 1.00 89.44 96 GLU A N 1
ATOM 743 C CA . GLU A 1 96 ? -13.933 -6.913 61.357 1.00 89.44 96 GLU A CA 1
ATOM 744 C C . GLU A 1 96 ? -13.701 -5.825 62.420 1.00 89.44 96 GLU A C 1
ATOM 746 O O . GLU A 1 96 ? -14.179 -5.974 63.546 1.00 89.44 96 GLU A O 1
ATOM 751 N N . PHE A 1 97 ? -13.050 -4.703 62.085 1.00 86.44 97 PHE A N 1
ATOM 752 C CA . PHE A 1 97 ? -12.936 -3.553 62.984 1.00 86.44 97 PHE A CA 1
ATOM 753 C C . PHE A 1 97 ? -14.297 -2.888 63.229 1.00 86.44 97 PHE A C 1
ATOM 755 O O . PHE A 1 97 ? -14.687 -2.769 64.388 1.00 86.44 97 PHE A O 1
ATOM 762 N N . GLU A 1 98 ? -15.074 -2.558 62.188 1.00 88.81 98 GLU A N 1
ATOM 763 C CA . GLU A 1 98 ? -16.448 -2.033 62.333 1.00 88.81 98 GLU A CA 1
ATOM 764 C C . GLU A 1 98 ? -17.331 -2.979 63.169 1.00 88.81 98 GLU A C 1
ATOM 766 O O . GLU A 1 98 ? -18.099 -2.557 64.036 1.00 88.81 98 GLU A O 1
ATOM 771 N N . LYS A 1 99 ? -17.185 -4.290 62.960 1.00 90.44 99 LYS A N 1
ATOM 772 C CA . LYS A 1 99 ? -17.905 -5.350 63.681 1.00 90.44 99 LYS A CA 1
ATOM 773 C C . LYS A 1 99 ? -17.457 -5.499 65.141 1.00 90.44 99 LYS A C 1
ATOM 775 O O . LYS A 1 99 ? -18.282 -5.830 65.998 1.00 90.44 99 LYS A O 1
ATOM 780 N N . MET A 1 100 ? -16.188 -5.240 65.459 1.00 88.06 100 MET A N 1
ATOM 781 C CA . MET A 1 100 ? -15.697 -5.135 66.839 1.00 88.06 100 MET A CA 1
ATOM 782 C C . MET A 1 100 ? -16.133 -3.825 67.503 1.00 88.06 100 MET A C 1
ATOM 784 O O . MET A 1 100 ? -16.550 -3.851 68.659 1.00 88.06 100 MET A O 1
ATOM 788 N N . GLU A 1 101 ? -16.125 -2.705 66.782 1.00 85.75 101 GLU A N 1
ATOM 789 C CA . GLU A 1 101 ? -16.611 -1.413 67.266 1.00 85.75 101 GLU A CA 1
ATOM 790 C C . GLU A 1 101 ? -18.123 -1.452 67.548 1.00 85.75 101 GLU A C 1
ATOM 792 O O . GLU A 1 101 ? -18.572 -0.950 68.579 1.00 85.75 101 GLU A O 1
ATOM 797 N N . ALA A 1 102 ? -18.916 -2.128 66.713 1.00 86.50 102 ALA A N 1
ATOM 798 C CA . ALA A 1 102 ? -20.337 -2.366 66.963 1.00 86.50 102 ALA A CA 1
ATOM 799 C C . ALA A 1 102 ? -20.573 -3.182 68.251 1.00 86.50 102 ALA A C 1
ATOM 801 O O . ALA A 1 102 ? -21.421 -2.816 69.069 1.00 86.50 102 ALA A O 1
ATOM 802 N N . LYS A 1 103 ? -19.785 -4.246 68.478 1.00 89.94 103 LYS A N 1
ATOM 803 C CA . LYS A 1 103 ? -19.820 -5.039 69.724 1.00 89.94 103 LYS A CA 1
ATOM 804 C C . LYS A 1 103 ? -19.398 -4.217 70.944 1.00 89.94 103 LYS A C 1
ATOM 806 O O . LYS A 1 103 ? -20.055 -4.293 71.979 1.00 89.94 103 LYS A O 1
ATOM 811 N N . LEU A 1 104 ? -18.345 -3.407 70.823 1.00 88.12 104 LEU A N 1
ATOM 812 C CA . LEU A 1 104 ? -17.882 -2.517 71.888 1.00 88.12 104 LEU A CA 1
ATOM 813 C C . LEU A 1 104 ? -18.956 -1.481 72.246 1.00 88.12 104 LEU A C 1
ATOM 815 O O . LEU A 1 104 ? -19.256 -1.293 73.420 1.00 88.12 104 LEU A O 1
ATOM 819 N N . ASN A 1 105 ? -19.595 -0.867 71.249 1.00 85.94 105 ASN A N 1
ATOM 820 C CA . ASN A 1 105 ? -20.698 0.071 71.458 1.00 85.94 105 ASN A CA 1
ATOM 821 C C . ASN A 1 105 ? -21.927 -0.590 72.110 1.00 85.94 105 ASN A C 1
ATOM 823 O O . ASN A 1 105 ? -22.585 0.043 72.937 1.00 85.94 105 ASN A O 1
ATOM 827 N N . ALA A 1 106 ? -22.228 -1.854 71.794 1.00 86.50 106 ALA A N 1
ATOM 828 C CA . ALA A 1 106 ? -23.266 -2.616 72.489 1.00 86.50 106 ALA A CA 1
ATOM 829 C C . ALA A 1 106 ? -22.903 -2.849 73.970 1.00 86.50 106 ALA A C 1
ATOM 831 O O . ALA A 1 106 ? -23.680 -2.479 74.850 1.00 86.50 106 ALA A O 1
ATOM 832 N N . ALA A 1 107 ? -21.693 -3.345 74.250 1.00 85.31 107 ALA A N 1
ATOM 833 C CA . ALA A 1 107 ? -21.202 -3.573 75.611 1.00 85.31 107 ALA A CA 1
ATOM 834 C C . ALA A 1 107 ? -21.090 -2.276 76.441 1.00 85.31 107 ALA A C 1
ATOM 836 O O . ALA A 1 107 ? -21.326 -2.282 77.648 1.00 85.31 107 ALA A O 1
ATOM 837 N N . VAL A 1 108 ? -20.779 -1.136 75.811 1.00 86.38 108 VAL A N 1
ATOM 838 C CA . VAL A 1 108 ? -20.796 0.184 76.463 1.00 86.38 108 VAL A CA 1
ATOM 839 C C . VAL A 1 108 ? -22.221 0.584 76.856 1.00 86.38 108 VAL A C 1
ATOM 841 O O . VAL A 1 108 ? -22.424 1.005 77.993 1.00 86.38 108 VAL A O 1
ATOM 844 N N . ARG A 1 109 ? -23.220 0.403 75.979 1.00 85.62 109 ARG A N 1
ATOM 845 C CA . ARG A 1 109 ? -24.637 0.667 76.312 1.00 85.62 109 ARG A CA 1
ATOM 846 C C . ARG A 1 109 ? -25.131 -0.232 77.446 1.00 85.62 109 ARG A C 1
ATOM 848 O O . ARG A 1 109 ? -25.777 0.258 78.371 1.00 85.62 109 ARG A O 1
ATOM 855 N N . GLU A 1 110 ? -24.786 -1.516 77.404 1.00 87.25 110 GLU A N 1
ATOM 856 C CA . GLU A 1 110 ? -25.101 -2.480 78.461 1.00 87.25 110 GLU A CA 1
ATOM 857 C C . GLU A 1 110 ? -24.473 -2.055 79.797 1.00 87.25 110 GLU A C 1
ATOM 859 O O . GLU A 1 110 ? -25.194 -1.866 80.779 1.00 87.25 110 GLU A O 1
ATOM 864 N N . LYS A 1 111 ? -23.166 -1.759 79.818 1.00 87.81 111 LYS A N 1
ATOM 865 C CA . LYS A 1 111 ? -22.454 -1.221 80.989 1.00 87.81 111 LYS A CA 1
ATOM 866 C C . LYS A 1 111 ? -23.108 0.050 81.540 1.00 87.81 111 LYS A C 1
ATOM 868 O O . LYS A 1 111 ? -23.239 0.181 82.755 1.00 87.81 111 LYS A O 1
ATOM 873 N N . THR A 1 112 ? -23.536 0.980 80.683 1.00 85.00 112 THR A N 1
ATOM 874 C CA . THR A 1 112 ? -24.254 2.192 81.113 1.00 85.00 112 THR A CA 1
ATOM 875 C C . THR A 1 112 ? -25.599 1.851 81.760 1.00 85.00 112 THR A C 1
ATOM 877 O O . THR A 1 112 ? -25.924 2.426 82.798 1.00 85.00 112 THR A O 1
ATOM 880 N N . SER A 1 113 ? -26.353 0.887 81.220 1.00 83.12 113 SER A N 1
ATOM 881 C CA . SER A 1 113 ? -27.622 0.445 81.821 1.00 83.12 113 SER A CA 1
ATOM 882 C C . SER A 1 113 ? -27.426 -0.240 83.183 1.00 83.12 113 SER A C 1
ATOM 884 O O . SER A 1 113 ? -28.117 0.091 84.146 1.00 83.12 113 SER A O 1
ATOM 886 N N . LEU A 1 114 ? -26.413 -1.104 83.313 1.00 85.50 114 LEU A N 1
ATOM 887 C CA . LEU A 1 114 ? -26.052 -1.753 84.576 1.00 85.50 114 LEU A CA 1
ATOM 888 C C . LEU A 1 114 ? -25.556 -0.735 85.615 1.00 85.50 114 LEU A C 1
ATOM 890 O O . LEU A 1 114 ? -25.910 -0.829 86.788 1.00 85.50 114 LEU A O 1
ATOM 894 N N . SER A 1 115 ? -24.811 0.291 85.190 1.00 79.38 115 SER A N 1
ATOM 895 C CA . SER A 1 115 ? -24.382 1.386 86.069 1.00 79.38 115 SER A CA 1
ATOM 896 C C . SER A 1 115 ? -25.558 2.222 86.590 1.00 79.38 115 SER A C 1
ATOM 898 O O . SER A 1 115 ? -25.518 2.664 87.737 1.00 79.38 115 SER A O 1
ATOM 900 N N . ALA A 1 116 ? -26.604 2.430 85.782 1.00 80.00 116 ALA A N 1
ATOM 901 C CA . ALA A 1 116 ? -27.826 3.105 86.222 1.00 80.00 116 ALA A CA 1
ATOM 902 C C . ALA A 1 116 ? -28.632 2.242 87.211 1.00 80.00 116 ALA A C 1
ATOM 904 O O . ALA A 1 116 ? -29.136 2.754 88.213 1.00 80.00 116 ALA A O 1
ATOM 905 N N . ASN A 1 117 ? -28.693 0.926 86.978 1.00 86.88 117 ASN A N 1
ATOM 906 C CA . ASN A 1 117 ? -29.332 -0.020 87.893 1.00 86.88 117 ASN A CA 1
ATOM 907 C C . ASN A 1 117 ? -28.605 -0.084 89.248 1.00 86.88 117 ASN A C 1
ATOM 909 O O . ASN A 1 117 ? -29.265 -0.004 90.283 1.00 86.88 117 ASN A O 1
ATOM 913 N N . ASN A 1 118 ? -27.266 -0.127 89.265 1.00 81.88 118 ASN A N 1
ATOM 914 C CA . ASN A 1 118 ? -26.486 -0.065 90.508 1.00 81.88 118 ASN A CA 1
ATOM 915 C C . ASN A 1 118 ? -26.766 1.220 91.299 1.00 81.88 118 ASN A C 1
ATOM 917 O O . ASN A 1 118 ? -27.069 1.135 92.484 1.00 81.88 118 ASN A O 1
ATOM 921 N N . ALA A 1 119 ? -26.769 2.392 90.652 1.00 79.62 119 ALA A N 1
ATOM 922 C CA . ALA A 1 119 ? -27.088 3.656 91.325 1.00 79.62 119 ALA A CA 1
ATOM 923 C C . ALA A 1 119 ? -28.518 3.681 91.918 1.00 79.62 119 ALA A C 1
ATOM 925 O O . ALA A 1 119 ? -28.763 4.310 92.949 1.00 79.62 119 ALA A O 1
ATOM 926 N N . SER A 1 120 ? -29.467 2.968 91.299 1.00 81.94 120 SER A N 1
ATOM 927 C CA . SER A 1 120 ? -30.820 2.783 91.844 1.00 81.94 120 SER A CA 1
ATOM 928 C C . SER A 1 120 ? -30.829 1.873 93.081 1.00 81.94 120 SER A C 1
ATOM 930 O O . SER A 1 120 ? -31.442 2.207 94.098 1.00 81.94 120 SER A O 1
ATOM 932 N N . LEU A 1 121 ? -30.098 0.755 93.035 1.00 81.19 121 LEU A N 1
ATOM 933 C CA . LEU A 1 121 ? -29.981 -0.201 94.143 1.00 81.19 121 LEU A CA 1
ATOM 934 C C . LEU A 1 121 ? -29.215 0.381 95.344 1.00 81.19 121 LEU A C 1
ATOM 936 O O . LEU A 1 121 ? -29.632 0.190 96.485 1.00 81.19 121 LEU A O 1
ATOM 940 N N . GLU A 1 122 ? -28.155 1.158 95.108 1.00 77.00 122 GLU A N 1
ATOM 941 C CA . GLU A 1 122 ? -27.439 1.914 96.145 1.00 77.00 122 GLU A CA 1
ATOM 942 C C . GLU A 1 122 ? -28.373 2.900 96.863 1.00 77.00 122 GLU A C 1
ATOM 944 O O . GLU A 1 122 ? -28.377 2.977 98.095 1.00 77.00 122 GLU A O 1
ATOM 949 N N . LYS A 1 123 ? -29.239 3.601 96.117 1.00 80.06 123 LYS A N 1
ATOM 950 C CA . LYS A 1 123 ? -30.250 4.490 96.702 1.00 80.06 123 LYS A CA 1
ATOM 951 C C . LYS A 1 123 ? -31.251 3.723 97.578 1.00 80.06 123 LYS A C 1
ATOM 953 O O . LYS A 1 123 ? -31.531 4.161 98.695 1.00 80.06 123 LYS A O 1
ATOM 958 N N . GLN A 1 124 ? -31.748 2.573 97.116 1.00 81.81 124 GLN A N 1
ATOM 959 C CA . GLN A 1 124 ? -32.656 1.722 97.900 1.00 81.81 124 GLN A CA 1
ATOM 960 C C . GLN A 1 124 ? -31.987 1.178 99.174 1.00 81.81 124 GLN A C 1
ATOM 962 O O . GLN A 1 124 ? -32.610 1.172 100.236 1.00 81.81 124 GLN A O 1
ATOM 967 N N . LEU A 1 125 ? -30.706 0.796 99.113 1.00 76.81 125 LEU A N 1
ATOM 968 C CA . LEU A 1 125 ? -29.922 0.394 100.288 1.00 76.81 125 LEU A CA 1
ATOM 969 C C . LEU A 1 125 ? -29.785 1.527 101.315 1.00 76.81 125 LEU A C 1
ATOM 971 O O . LEU A 1 125 ? -29.920 1.284 102.516 1.00 76.81 125 LEU A O 1
ATOM 975 N N . ILE A 1 126 ? -29.572 2.769 100.872 1.00 75.19 126 ILE A N 1
ATOM 976 C CA . ILE A 1 126 ? -29.499 3.943 101.760 1.00 75.19 126 ILE A CA 1
ATOM 977 C C . ILE A 1 126 ? -30.854 4.218 102.441 1.00 75.19 126 ILE A C 1
ATOM 979 O O . ILE A 1 126 ? -30.890 4.571 103.622 1.00 75.19 126 ILE A O 1
ATOM 983 N N . GLU A 1 127 ? -31.973 4.034 101.738 1.00 78.62 127 GLU A N 1
ATOM 984 C CA . GLU A 1 127 ? -33.325 4.197 102.299 1.00 78.62 127 GLU A CA 1
ATOM 985 C C . GLU A 1 127 ? -33.689 3.057 103.276 1.00 78.62 127 GLU A C 1
ATOM 987 O O . GLU A 1 127 ? -34.166 3.319 104.387 1.00 78.62 127 GLU A O 1
ATOM 992 N N . LEU A 1 128 ? -33.361 1.802 102.947 1.00 75.38 128 LEU A N 1
ATOM 993 C CA . LEU A 1 128 ? -33.501 0.658 103.860 1.00 75.38 128 LEU A CA 1
ATOM 994 C C . LEU A 1 128 ? -32.626 0.796 105.116 1.00 75.38 128 LEU A C 1
ATOM 996 O O . LEU A 1 128 ? -33.084 0.501 106.218 1.00 75.38 128 LEU A O 1
ATOM 1000 N N . THR A 1 129 ? -31.400 1.306 104.988 1.00 74.00 129 THR A N 1
ATOM 1001 C CA . THR A 1 129 ? -30.511 1.533 106.141 1.00 74.00 129 THR A CA 1
ATOM 1002 C C . THR A 1 129 ? -31.117 2.559 107.106 1.00 74.00 129 THR A C 1
ATOM 1004 O O . THR A 1 129 ? -31.228 2.288 108.302 1.00 74.00 129 THR A O 1
ATOM 1007 N N . LYS A 1 130 ? -31.622 3.688 106.586 1.00 76.62 130 LYS A N 1
ATOM 1008 C CA . LYS A 1 130 ? -32.283 4.735 107.391 1.00 76.62 130 LYS A CA 1
ATOM 1009 C C . LYS A 1 130 ? -33.552 4.243 108.092 1.00 76.62 130 LYS A C 1
ATOM 1011 O O . LYS A 1 130 ? -33.790 4.600 109.244 1.00 76.62 130 LYS A O 1
ATOM 1016 N N . THR A 1 131 ? -34.372 3.423 107.431 1.00 75.06 131 THR A N 1
ATOM 1017 C CA . THR A 1 131 ? -35.579 2.855 108.067 1.00 75.06 131 THR A CA 1
ATOM 1018 C C . THR A 1 131 ? -35.238 1.819 109.143 1.00 75.06 131 THR A C 1
ATOM 1020 O O . THR A 1 131 ? -35.906 1.775 110.174 1.00 75.06 131 THR A O 1
ATOM 1023 N N . ASN A 1 132 ? -34.165 1.042 108.965 1.00 68.12 132 ASN A N 1
ATOM 1024 C CA . ASN A 1 132 ? -33.687 0.072 109.953 1.00 68.12 132 ASN A CA 1
ATOM 1025 C C . ASN A 1 132 ? -33.130 0.766 111.215 1.00 68.12 132 ASN A C 1
ATOM 1027 O O . ASN A 1 132 ? -33.455 0.361 112.332 1.00 68.12 132 ASN A O 1
ATOM 1031 N N . GLU A 1 133 ? -32.384 1.868 111.069 1.00 71.38 133 GLU A N 1
ATOM 1032 C CA . GLU A 1 133 ? -31.984 2.709 112.212 1.00 71.38 133 GLU A CA 1
ATOM 1033 C C . GLU A 1 133 ? -33.189 3.357 112.913 1.00 71.38 133 GLU A C 1
ATOM 1035 O O . GLU A 1 133 ? -33.277 3.322 114.141 1.00 71.38 133 GLU A O 1
ATOM 1040 N N . LEU A 1 134 ? -34.171 3.866 112.157 1.00 61.56 134 LEU A N 1
ATOM 1041 C CA . LEU A 1 134 ? -35.396 4.450 112.719 1.00 61.56 134 LEU A CA 1
ATOM 1042 C C . LEU A 1 134 ? -36.233 3.434 113.524 1.00 61.56 134 LEU A C 1
ATOM 1044 O O . LEU A 1 134 ? -36.869 3.809 114.510 1.00 61.56 134 LEU A O 1
ATOM 1048 N N . LEU A 1 135 ? -36.229 2.157 113.125 1.00 57.88 135 LEU A N 1
ATOM 1049 C CA . LEU A 1 135 ? -36.893 1.069 113.853 1.00 57.88 135 LEU A CA 1
ATOM 1050 C C . LEU A 1 135 ? -36.106 0.643 115.100 1.00 57.88 135 LEU A C 1
ATOM 1052 O O . LEU A 1 135 ? -36.700 0.499 116.169 1.00 57.88 135 LEU A O 1
ATOM 1056 N N . LYS A 1 136 ? -34.774 0.522 115.006 1.00 50.56 136 LYS A N 1
ATOM 1057 C CA . LYS A 1 136 ? -33.899 0.278 116.170 1.00 50.56 136 LYS A CA 1
ATOM 1058 C C . LYS A 1 136 ? -34.001 1.389 117.221 1.00 50.56 136 LYS A C 1
ATOM 1060 O O . LYS A 1 136 ? -33.961 1.106 118.411 1.00 50.56 136 LYS A O 1
ATOM 1065 N N . SER A 1 137 ? -34.230 2.631 116.795 1.00 48.00 137 SER A N 1
ATOM 1066 C CA . SER A 1 137 ? -34.445 3.796 117.665 1.00 48.00 137 SER A CA 1
ATOM 1067 C C . SER A 1 137 ? -35.773 3.787 118.451 1.00 48.00 137 SER A C 1
ATOM 1069 O O . SER A 1 137 ? -36.047 4.765 119.152 1.00 48.00 137 SER A O 1
ATOM 1071 N N . LYS A 1 138 ? -36.633 2.760 118.328 1.00 43.66 138 LYS A N 1
ATOM 1072 C CA . LYS A 1 138 ? -37.994 2.769 118.908 1.00 43.66 138 LYS A CA 1
ATOM 1073 C C . LYS A 1 138 ? -38.364 1.623 119.856 1.00 43.66 138 LYS A C 1
ATOM 1075 O O . LYS A 1 138 ? -39.490 1.632 120.347 1.00 43.66 138 LYS A O 1
ATOM 1080 N N . PHE A 1 139 ? -37.466 0.684 120.164 1.00 45.09 139 PHE A N 1
ATOM 1081 C CA . PHE A 1 139 ? -37.777 -0.444 121.058 1.00 45.09 139 PHE A CA 1
ATOM 1082 C C . PHE A 1 139 ? -36.649 -0.763 122.053 1.00 45.09 139 PHE A C 1
ATOM 1084 O O . PHE A 1 139 ? -35.787 -1.594 121.777 1.00 45.09 139 PHE A O 1
ATOM 1091 N N . SER A 1 140 ? -36.694 -0.131 123.233 1.00 43.12 140 SER A N 1
ATOM 1092 C CA . SER A 1 140 ? -35.824 -0.448 124.380 1.00 43.12 140 SER A CA 1
ATOM 1093 C C . SER A 1 140 ? -36.437 -0.009 125.731 1.00 43.12 140 SER A C 1
ATOM 1095 O O . SER A 1 140 ? -36.145 1.091 126.190 1.00 43.12 140 SER A O 1
ATOM 1097 N N . GLU A 1 141 ? -37.257 -0.896 126.321 1.00 45.19 141 GLU A N 1
ATOM 1098 C CA . GLU A 1 141 ? -37.650 -1.039 127.754 1.00 45.19 141 GLU A CA 1
ATOM 1099 C C . GLU A 1 141 ? -38.257 0.155 128.550 1.00 45.19 141 GLU A C 1
ATOM 1101 O O . GLU A 1 141 ? -38.090 1.317 128.203 1.00 45.19 141 GLU A O 1
ATOM 1106 N N . ASP A 1 142 ? -38.899 -0.026 129.720 1.00 46.34 142 ASP A N 1
ATOM 1107 C CA . ASP A 1 142 ? -39.946 -0.969 130.211 1.00 46.34 142 ASP A CA 1
ATOM 1108 C C . ASP A 1 142 ? -40.423 -0.482 131.621 1.00 46.34 142 ASP A C 1
ATOM 1110 O O . ASP A 1 142 ? -39.800 0.415 132.199 1.00 46.34 142 ASP A O 1
ATOM 1114 N N . GLY A 1 143 ? -41.469 -1.067 132.239 1.00 34.12 143 GLY A N 1
ATOM 1115 C CA . GLY A 1 143 ? -41.584 -0.994 133.705 1.00 34.12 143 GLY A CA 1
ATOM 1116 C C . GLY A 1 143 ? -42.781 -1.630 134.443 1.00 34.12 143 GLY A C 1
ATOM 1117 O O . GLY A 1 143 ? -43.848 -1.031 134.498 1.00 34.12 143 GLY A O 1
ATOM 1118 N N . ASN A 1 144 ? -42.470 -2.648 135.276 1.00 41.12 144 ASN A N 1
ATOM 1119 C CA . ASN A 1 144 ? -42.877 -2.784 136.707 1.00 41.12 144 ASN A CA 1
ATOM 1120 C C . ASN A 1 144 ? -44.375 -3.073 137.084 1.00 41.12 144 ASN A C 1
ATOM 1122 O O . ASN A 1 144 ? -45.289 -2.675 136.384 1.00 41.12 144 ASN A O 1
ATOM 1126 N N . GLN A 1 145 ? -44.762 -3.715 138.216 1.00 44.31 145 GLN A N 1
ATOM 1127 C CA . GLN A 1 145 ? -44.055 -4.471 139.281 1.00 44.31 145 GLN A CA 1
ATOM 1128 C C . GLN A 1 145 ? -45.009 -5.378 140.140 1.00 44.31 145 GLN A C 1
ATOM 1130 O O . GLN A 1 145 ? -46.165 -5.043 140.358 1.00 44.31 145 GLN A O 1
ATOM 1135 N N . LYS A 1 146 ? -44.472 -6.501 140.668 1.00 49.34 146 LYS A N 1
ATOM 1136 C CA . LYS A 1 146 ? -44.864 -7.382 141.823 1.00 49.34 146 LYS A CA 1
ATOM 1137 C C . LYS A 1 146 ? -46.184 -7.114 142.603 1.00 49.34 146 LYS A C 1
ATOM 1139 O O . LYS A 1 146 ? -46.320 -6.052 143.199 1.00 49.34 146 LYS A O 1
ATOM 1144 N N . ASN A 1 147 ? -47.021 -8.152 142.837 1.00 41.50 147 ASN A N 1
ATOM 1145 C CA . ASN A 1 147 ? -48.005 -8.145 143.956 1.00 41.50 147 ASN A CA 1
ATOM 1146 C C . ASN A 1 147 ? -48.572 -9.521 144.455 1.00 41.50 147 ASN A C 1
ATOM 1148 O O . ASN A 1 147 ? -49.720 -9.602 144.881 1.00 41.50 147 ASN A O 1
ATOM 1152 N N . MET A 1 148 ? -47.824 -10.639 144.387 1.00 35.88 148 MET A N 1
ATOM 1153 C CA . MET A 1 148 ? -48.411 -12.009 144.391 1.00 35.88 148 MET A CA 1
ATOM 1154 C C . MET A 1 148 ? -48.037 -12.952 145.575 1.00 35.88 148 MET A C 1
ATOM 1156 O O . MET A 1 148 ? -47.849 -14.144 145.349 1.00 35.88 148 MET A O 1
ATOM 1160 N N . ARG A 1 149 ? -47.850 -12.485 146.828 1.00 47.59 149 ARG A N 1
ATOM 1161 C CA . ARG A 1 149 ? -47.299 -13.363 147.910 1.00 47.59 149 ARG A CA 1
ATOM 1162 C C . ARG A 1 149 ? -47.903 -13.315 149.331 1.00 47.59 149 ARG A C 1
ATOM 1164 O O . ARG A 1 149 ? -47.333 -13.957 150.205 1.00 47.59 149 ARG A O 1
ATOM 1171 N N . ILE A 1 150 ? -49.020 -12.622 149.597 1.00 50.31 150 ILE A N 1
ATOM 1172 C CA . ILE A 1 150 ? -49.482 -12.397 150.995 1.00 50.31 150 ILE A CA 1
ATOM 1173 C C . ILE A 1 150 ? -50.824 -13.068 151.379 1.00 50.31 150 ILE A C 1
ATOM 1175 O O . ILE A 1 150 ? -50.964 -13.499 152.518 1.00 50.31 150 ILE A O 1
ATOM 1179 N N . LEU A 1 151 ? -51.804 -13.231 150.477 1.00 54.81 151 LEU A N 1
ATOM 1180 C CA . LEU A 1 151 ? -53.179 -13.615 150.878 1.00 54.81 151 LEU A CA 1
ATOM 1181 C C . LEU A 1 151 ? -53.438 -15.103 151.215 1.00 54.81 151 LEU A C 1
ATOM 1183 O O . LEU A 1 151 ? -54.506 -15.427 151.731 1.00 54.81 151 LEU A O 1
ATOM 1187 N N . SER A 1 152 ? -52.523 -16.030 150.926 1.00 48.19 152 SER A N 1
ATOM 1188 C CA . SER A 1 152 ? -52.870 -17.465 150.852 1.00 48.19 152 SER A CA 1
ATOM 1189 C C . SER A 1 152 ? -52.981 -18.224 152.189 1.00 48.19 152 SER A C 1
ATOM 1191 O O . SER A 1 152 ? -53.256 -19.422 152.159 1.00 48.19 152 SER A O 1
ATOM 1193 N N . LEU A 1 153 ? -52.741 -17.594 153.349 1.00 52.69 153 LEU A N 1
ATOM 1194 C CA . LEU A 1 153 ? -52.468 -18.329 154.600 1.00 52.69 153 LEU A CA 1
ATOM 1195 C C . LEU A 1 153 ? -53.640 -18.439 155.602 1.00 52.69 153 LEU A C 1
ATOM 1197 O O . LEU A 1 153 ? -53.636 -19.344 156.436 1.00 52.69 153 LEU A O 1
ATOM 1201 N N . GLU A 1 154 ? -54.643 -17.553 155.565 1.00 56.94 154 GLU A N 1
ATOM 1202 C CA . GLU A 1 154 ? -55.564 -17.389 156.713 1.00 56.94 154 GLU A CA 1
ATOM 1203 C C . GLU A 1 154 ? -56.930 -18.094 156.600 1.00 56.94 154 GLU A C 1
ATOM 1205 O O . GLU A 1 154 ? -57.475 -18.549 157.610 1.00 56.94 154 GLU A O 1
ATOM 1210 N N . LEU A 1 155 ? -57.492 -18.250 155.395 1.00 59.16 155 LEU A N 1
ATOM 1211 C CA . LEU A 1 155 ? -58.888 -18.702 155.213 1.00 59.16 155 LEU A CA 1
ATOM 1212 C C . LEU A 1 155 ? -59.170 -20.171 155.598 1.00 59.16 155 LEU A C 1
ATOM 1214 O O . LEU A 1 155 ? -60.330 -20.585 155.650 1.00 59.16 155 LEU A O 1
ATOM 1218 N N . MET A 1 156 ? -58.146 -20.968 155.913 1.00 60.38 156 MET A N 1
ATOM 1219 C CA . MET A 1 156 ? -58.280 -22.411 156.162 1.00 60.38 156 MET A CA 1
ATOM 1220 C C . MET A 1 156 ? -59.113 -22.766 157.414 1.00 60.38 156 MET A C 1
ATOM 1222 O O . MET A 1 156 ? -59.679 -23.855 157.486 1.00 60.38 156 MET A O 1
ATOM 1226 N N . LYS A 1 157 ? -59.203 -21.873 158.413 1.00 57.69 157 LYS A N 1
ATOM 1227 C CA . LYS A 1 157 ? -59.671 -22.230 159.771 1.00 57.69 157 LYS A CA 1
ATOM 1228 C C . LYS A 1 157 ? -61.190 -22.178 160.001 1.00 57.69 157 LYS A C 1
ATOM 1230 O O . LYS A 1 157 ? -61.680 -22.868 160.891 1.00 57.69 157 LYS A O 1
ATOM 1235 N N . LEU A 1 158 ? -61.955 -21.398 159.230 1.00 57.41 158 LEU A N 1
ATOM 1236 C CA . LEU A 1 158 ? -63.388 -21.158 159.511 1.00 57.41 158 LEU A CA 1
ATOM 1237 C C . LEU A 1 158 ? -64.355 -22.196 158.905 1.00 57.41 158 LEU A C 1
ATOM 1239 O O . LEU A 1 158 ? -65.530 -22.232 159.273 1.00 57.41 158 LEU A O 1
ATOM 1243 N N . ARG A 1 159 ? -63.881 -23.066 158.003 1.00 58.03 159 ARG A N 1
ATOM 1244 C CA . ARG A 1 159 ? -64.718 -23.992 157.212 1.00 58.03 159 ARG A CA 1
ATOM 1245 C C . ARG A 1 159 ? -65.502 -25.011 158.054 1.00 58.03 159 ARG A C 1
ATOM 1247 O O . ARG A 1 159 ? -66.678 -25.260 157.795 1.00 58.03 159 ARG A O 1
ATOM 1254 N N . ASN A 1 160 ? -64.869 -25.588 159.075 1.00 61.69 160 ASN A N 1
ATOM 1255 C CA . ASN A 1 160 ? -65.269 -26.891 159.630 1.00 61.69 160 ASN A CA 1
ATOM 1256 C C . ASN A 1 160 ? -66.580 -26.907 160.446 1.00 61.69 160 ASN A C 1
ATOM 1258 O O . ASN A 1 160 ? -67.037 -27.980 160.831 1.00 61.69 160 ASN A O 1
ATOM 1262 N N . LYS A 1 161 ? -67.208 -25.754 160.725 1.00 56.06 161 LYS A N 1
ATOM 1263 C CA . LYS A 1 161 ? -68.407 -25.671 161.589 1.00 56.06 161 LYS A CA 1
ATOM 1264 C C . LYS A 1 161 ? -69.749 -25.699 160.832 1.00 56.06 161 LYS A C 1
ATOM 1266 O O . LYS A 1 161 ? -70.795 -25.772 161.472 1.00 56.06 161 LYS A O 1
ATOM 1271 N N . ARG A 1 162 ? -69.739 -25.656 159.490 1.00 64.31 162 ARG A N 1
ATOM 1272 C CA . ARG A 1 162 ? -70.950 -25.664 158.630 1.00 64.31 162 ARG A CA 1
ATOM 1273 C C . ARG A 1 162 ? -71.401 -27.072 158.204 1.00 64.31 162 ARG A C 1
ATOM 1275 O O . ARG A 1 162 ? -72.575 -27.275 157.903 1.00 64.31 162 ARG A O 1
ATOM 1282 N N . GLU A 1 163 ? -70.479 -28.032 158.196 1.00 58.78 163 GLU A N 1
ATOM 1283 C CA . GLU A 1 163 ? -70.579 -29.320 157.488 1.00 58.78 163 GLU A CA 1
ATOM 1284 C C . GLU A 1 163 ? -71.792 -30.195 157.874 1.00 58.78 163 GLU A C 1
ATOM 1286 O O . GLU A 1 163 ? -72.414 -30.836 157.026 1.00 58.78 163 GLU A O 1
ATOM 1291 N N . THR A 1 164 ? -72.145 -30.252 159.162 1.00 61.00 164 THR A N 1
ATOM 1292 C CA . THR A 1 164 ? -73.016 -31.312 159.706 1.00 61.00 164 THR A CA 1
ATOM 1293 C C . THR A 1 164 ? -74.506 -31.144 159.414 1.00 61.00 164 THR A C 1
ATOM 1295 O O . THR A 1 164 ? -75.208 -32.149 159.332 1.00 61.00 164 THR A O 1
ATOM 1298 N N . LYS A 1 165 ? -75.010 -29.919 159.203 1.00 56.66 165 LYS A N 1
ATOM 1299 C CA . LYS A 1 165 ? -76.437 -29.693 158.875 1.00 56.66 165 LYS A CA 1
ATOM 1300 C C . LYS A 1 165 ? -76.773 -29.869 157.388 1.00 56.66 165 LYS A C 1
ATOM 1302 O O . LYS A 1 165 ? -77.945 -29.977 157.047 1.00 56.66 165 LYS A O 1
ATOM 1307 N N . MET A 1 166 ? -75.774 -29.922 156.505 1.00 60.47 166 MET A N 1
ATOM 1308 C CA . MET A 1 166 ? -75.981 -29.932 155.049 1.00 60.47 166 MET A CA 1
ATOM 1309 C C . MET A 1 166 ? -76.400 -31.310 154.497 1.00 60.47 166 MET A C 1
ATOM 1311 O O . MET A 1 166 ? -77.104 -31.395 153.493 1.00 60.47 166 MET A O 1
ATOM 1315 N N . LYS A 1 167 ? -76.017 -32.398 155.181 1.00 64.00 167 LYS A N 1
ATOM 1316 C CA . LYS A 1 167 ? -76.097 -33.777 154.661 1.00 64.00 167 LYS A CA 1
ATOM 1317 C C . LYS A 1 167 ? -77.513 -34.339 154.459 1.00 64.00 167 LYS A C 1
ATOM 1319 O O . LYS A 1 167 ? -77.671 -35.274 153.688 1.00 64.00 167 LYS A O 1
ATOM 1324 N N . SER A 1 168 ? -78.534 -33.777 155.111 1.00 52.81 168 SER A N 1
ATOM 1325 C CA . SER A 1 168 ? -79.929 -34.252 154.988 1.00 52.81 168 SER A CA 1
ATOM 1326 C C . SER A 1 168 ? -80.639 -33.747 153.717 1.00 52.81 168 SER A C 1
ATOM 1328 O O . SER A 1 168 ? -81.592 -34.357 153.243 1.00 52.81 168 SER A O 1
ATOM 1330 N N . MET A 1 169 ? -80.172 -32.632 153.141 1.00 61.31 169 MET A N 1
ATOM 1331 C CA . MET A 1 169 ? -80.824 -31.978 151.997 1.00 61.31 169 MET A CA 1
ATOM 1332 C C . MET A 1 169 ? -80.371 -32.547 150.640 1.00 61.31 169 MET A C 1
ATOM 1334 O O . MET A 1 169 ? -81.173 -32.637 149.713 1.00 61.31 169 MET A O 1
ATOM 1338 N N . LEU A 1 170 ? -79.101 -32.959 150.538 1.00 59.44 170 LEU A N 1
ATOM 1339 C CA . LEU A 1 170 ? -78.438 -33.340 149.280 1.00 59.44 170 LEU A CA 1
ATOM 1340 C C . LEU A 1 170 ? -79.097 -34.524 148.552 1.00 59.44 170 LEU A C 1
ATOM 1342 O O . LEU A 1 170 ? -79.324 -34.444 147.347 1.00 59.44 170 LEU A O 1
ATOM 1346 N N . ALA A 1 171 ? -79.489 -35.571 149.284 1.00 67.38 171 ALA A N 1
ATOM 1347 C CA . ALA A 1 171 ? -79.952 -36.844 148.714 1.00 67.38 171 ALA A CA 1
ATOM 1348 C C . ALA A 1 171 ? -81.230 -36.760 147.846 1.00 67.38 171 ALA A C 1
ATOM 1350 O O . ALA A 1 171 ? -81.579 -37.723 147.166 1.00 67.38 171 ALA A O 1
ATOM 1351 N N . LYS A 1 172 ? -81.954 -35.629 147.860 1.00 61.44 172 LYS A N 1
ATOM 1352 C CA . LYS A 1 172 ? -83.100 -35.383 146.961 1.00 61.44 172 LYS A CA 1
ATOM 1353 C C . LYS A 1 172 ? -82.763 -34.525 145.737 1.00 61.44 172 LYS A C 1
ATOM 1355 O O . LYS A 1 172 ? -83.555 -34.509 144.799 1.00 61.44 172 LYS A O 1
ATOM 1360 N N . GLN A 1 173 ? -81.614 -33.849 145.719 1.00 60.03 173 GLN A N 1
ATOM 1361 C CA . GLN A 1 173 ? -81.151 -33.058 144.575 1.00 60.03 173 GLN A CA 1
ATOM 1362 C C . GLN A 1 173 ? -80.393 -33.929 143.556 1.00 60.03 173 GLN A C 1
ATOM 1364 O O . GLN A 1 173 ? -80.652 -33.846 142.354 1.00 60.03 173 GLN A O 1
ATOM 1369 N N . GLU A 1 174 ? -79.534 -34.833 144.041 1.00 63.81 174 GLU A N 1
ATOM 1370 C CA . GLU A 1 174 ? -78.671 -35.714 143.230 1.00 63.81 174 GLU A CA 1
ATOM 1371 C C . GLU A 1 174 ? -79.446 -36.513 142.156 1.00 63.81 174 GLU A C 1
ATOM 1373 O O . GLU A 1 174 ? -78.955 -36.727 141.045 1.00 63.81 174 GLU A O 1
ATOM 1378 N N . GLY A 1 175 ? -80.695 -36.898 142.448 1.00 67.56 175 GLY A N 1
ATOM 1379 C CA . GLY A 1 175 ? -81.560 -37.655 141.534 1.00 67.56 175 GLY A CA 1
ATOM 1380 C C . GLY A 1 175 ? -82.052 -36.891 140.294 1.00 67.56 175 GLY A C 1
ATOM 1381 O O . GLY A 1 175 ? -82.433 -37.529 139.310 1.00 67.56 175 GLY A O 1
ATOM 1382 N N . MET A 1 176 ? -82.042 -35.551 140.305 1.00 69.94 176 MET A N 1
ATOM 1383 C CA . MET A 1 176 ? -82.320 -34.734 139.109 1.00 69.94 176 MET A CA 1
ATOM 1384 C C . MET A 1 176 ? -81.028 -34.315 138.399 1.00 69.94 176 MET A C 1
ATOM 1386 O O . MET A 1 176 ? -80.967 -34.376 137.169 1.00 69.94 176 MET A O 1
ATOM 1390 N N . GLU A 1 177 ? -79.987 -33.990 139.172 1.00 66.44 177 GLU A N 1
ATOM 1391 C CA . GLU A 1 177 ? -78.628 -33.668 138.709 1.00 66.44 177 GLU A CA 1
ATOM 1392 C C . GLU A 1 177 ? -78.117 -34.722 137.698 1.00 66.44 177 GLU A C 1
ATOM 1394 O O . GLU A 1 177 ? -77.728 -34.397 136.574 1.00 66.44 177 GLU A O 1
ATOM 1399 N N . MET A 1 178 ? -78.242 -36.011 138.049 1.00 73.56 178 MET A N 1
ATOM 1400 C CA . MET A 1 178 ? -77.843 -37.159 137.218 1.00 73.56 178 MET A CA 1
ATOM 1401 C C . MET A 1 178 ? -78.503 -37.207 135.830 1.00 73.56 178 MET A C 1
ATOM 1403 O O . MET A 1 178 ? -77.856 -37.613 134.866 1.00 73.56 178 MET A O 1
ATOM 1407 N N . LYS A 1 179 ? -79.775 -36.802 135.692 1.00 71.38 179 LYS A N 1
ATOM 1408 C CA . LYS A 1 179 ? -80.463 -36.818 134.387 1.00 71.38 179 LYS A CA 1
ATOM 1409 C C . LYS A 1 179 ? -79.988 -35.678 133.490 1.00 71.38 179 LYS A C 1
ATOM 1411 O O . LYS A 1 179 ? -79.716 -35.905 132.313 1.00 71.38 179 LYS A O 1
ATOM 1416 N N . LEU A 1 180 ? -79.837 -34.483 134.060 1.00 73.44 180 LEU A N 1
ATOM 1417 C CA . LEU A 1 180 ? -79.399 -33.287 133.339 1.00 73.44 180 LEU A CA 1
ATOM 1418 C C . LEU A 1 180 ? -77.952 -33.442 132.829 1.00 73.44 180 LEU A C 1
ATOM 1420 O O . LEU A 1 180 ? -77.639 -33.079 131.693 1.00 73.44 180 LEU A O 1
ATOM 1424 N N . GLN A 1 181 ? -77.095 -34.096 133.617 1.00 73.25 181 GLN A N 1
ATOM 1425 C CA . GLN A 1 181 ? -75.704 -34.372 133.254 1.00 73.25 181 GLN A CA 1
ATOM 1426 C C . GLN A 1 181 ? -75.543 -35.383 132.096 1.00 73.25 181 GLN A C 1
ATOM 1428 O O . GLN A 1 181 ? -74.523 -35.368 131.405 1.00 73.25 181 GLN A O 1
ATOM 1433 N N . VAL A 1 182 ? -76.532 -36.255 131.848 1.00 77.38 182 VAL A N 1
ATOM 1434 C CA . VAL A 1 182 ? -76.536 -37.156 130.676 1.00 77.38 182 VAL A CA 1
ATOM 1435 C C . VAL A 1 182 ? -76.909 -36.395 129.403 1.00 77.38 182 VAL A C 1
ATOM 1437 O O . VAL A 1 182 ? -76.233 -36.545 128.388 1.00 77.38 182 VAL A O 1
ATOM 1440 N N . THR A 1 183 ? -77.926 -35.529 129.452 1.00 73.44 183 THR A N 1
ATOM 1441 C CA . THR A 1 183 ? -78.297 -34.688 128.300 1.00 73.44 183 THR A CA 1
ATOM 1442 C C . THR A 1 183 ? -77.193 -33.706 127.905 1.00 73.44 183 THR A C 1
ATOM 1444 O O . THR A 1 183 ? -76.977 -33.498 126.713 1.00 73.44 183 THR A O 1
ATOM 1447 N N . GLN A 1 184 ? -76.448 -33.173 128.881 1.00 75.19 184 GLN A N 1
ATOM 1448 C CA . GLN A 1 184 ? -75.293 -32.299 128.648 1.00 75.19 184 GLN A CA 1
ATOM 1449 C C . GLN A 1 184 ? -74.199 -33.002 127.821 1.00 75.19 184 GLN A C 1
ATOM 1451 O O . GLN A 1 184 ? -73.812 -32.508 126.763 1.00 75.19 184 GLN A O 1
ATOM 1456 N N . ARG A 1 185 ? -73.766 -34.200 128.247 1.00 76.62 185 ARG A N 1
ATOM 1457 C CA . ARG A 1 185 ? -72.723 -34.980 127.552 1.00 76.62 185 ARG A CA 1
ATOM 1458 C C . ARG A 1 185 ? -73.088 -35.319 126.105 1.00 76.62 185 ARG A C 1
ATOM 1460 O O . ARG A 1 185 ? -72.243 -35.206 125.223 1.00 76.62 185 ARG A O 1
ATOM 1467 N N . ASN A 1 186 ? -74.344 -35.680 125.844 1.00 79.38 186 ASN A N 1
ATOM 1468 C CA . ASN A 1 186 ? -74.795 -36.004 124.486 1.00 79.38 186 ASN A CA 1
ATOM 1469 C C . ASN A 1 186 ? -74.753 -34.774 123.552 1.00 79.38 186 ASN A C 1
ATOM 1471 O O . ASN A 1 186 ? -74.458 -34.909 122.363 1.00 79.38 186 ASN A O 1
ATOM 1475 N N . LEU A 1 187 ? -75.021 -33.571 124.079 1.00 79.62 187 LEU A N 1
ATOM 1476 C CA . LEU A 1 187 ? -74.941 -32.321 123.318 1.00 79.62 187 LEU A CA 1
ATOM 1477 C C . LEU A 1 187 ? -73.485 -31.942 123.002 1.00 79.62 187 LEU A C 1
ATOM 1479 O O . LEU A 1 187 ? -73.188 -31.552 121.870 1.00 79.62 187 LEU A O 1
ATOM 1483 N N . GLU A 1 188 ? -72.579 -32.108 123.964 1.00 78.56 188 GLU A N 1
ATOM 1484 C CA . GLU A 1 188 ? -71.136 -31.879 123.798 1.00 78.56 188 GLU A CA 1
ATOM 1485 C C . GLU A 1 188 ? -70.525 -32.845 122.768 1.00 78.56 188 GLU A C 1
ATOM 1487 O O . GLU A 1 188 ? -69.793 -32.417 121.873 1.00 78.56 188 GLU A O 1
ATOM 1492 N N . GLU A 1 189 ? -70.901 -34.128 122.805 1.00 78.88 189 GLU A N 1
ATOM 1493 C CA . GLU A 1 189 ? -70.472 -35.119 121.809 1.00 78.88 189 GLU A CA 1
ATOM 1494 C C . GLU A 1 189 ? -70.973 -34.772 120.392 1.00 78.88 189 GLU A C 1
ATOM 1496 O O . GLU A 1 189 ? -70.249 -34.954 119.409 1.00 78.88 189 GLU A O 1
ATOM 1501 N N . SER A 1 190 ? -72.190 -34.224 120.269 1.00 76.81 190 SER A N 1
ATOM 1502 C CA . SER A 1 190 ? -72.718 -33.760 118.978 1.00 76.81 190 SER A CA 1
ATOM 1503 C C . SER A 1 190 ? -71.970 -32.534 118.434 1.00 76.81 190 SER A C 1
ATOM 1505 O O . SER A 1 190 ? -71.644 -32.510 117.248 1.00 76.81 190 SER A O 1
ATOM 1507 N N . HIS A 1 191 ? -71.596 -31.573 119.289 1.00 77.69 191 HIS A N 1
ATOM 1508 C CA . HIS A 1 191 ? -70.775 -30.423 118.889 1.00 77.69 191 HIS A CA 1
ATOM 1509 C C . HIS A 1 191 ? -69.372 -30.851 118.443 1.00 77.69 191 HIS A C 1
ATOM 1511 O O . HIS A 1 191 ? -68.889 -30.379 117.416 1.00 77.69 191 HIS A O 1
ATOM 1517 N N . GLY A 1 192 ? -68.743 -31.797 119.151 1.00 81.31 192 GLY A N 1
ATOM 1518 C CA . GLY A 1 192 ? -67.449 -32.356 118.747 1.00 81.31 192 GLY A CA 1
ATOM 1519 C C . GLY A 1 192 ? -67.489 -33.015 117.362 1.00 81.31 192 GLY A C 1
ATOM 1520 O O . GLY A 1 192 ? -66.553 -32.867 116.575 1.00 81.31 192 GLY A O 1
ATOM 1521 N N . LYS A 1 193 ? -68.596 -33.690 117.025 1.00 82.94 193 LYS A N 1
ATOM 1522 C CA . LYS A 1 193 ? -68.821 -34.281 115.695 1.00 82.94 193 LYS A CA 1
ATOM 1523 C C . LYS A 1 193 ? -69.052 -33.225 114.611 1.00 82.94 193 LYS A C 1
ATOM 1525 O O . LYS A 1 193 ? -68.515 -33.383 113.518 1.00 82.94 193 LYS A O 1
ATOM 1530 N N . ILE A 1 194 ? -69.792 -32.153 114.907 1.00 80.12 194 ILE A N 1
ATOM 1531 C CA . ILE A 1 194 ? -70.015 -31.034 113.974 1.00 80.12 194 ILE A CA 1
ATOM 1532 C C . ILE A 1 194 ? -68.688 -30.334 113.655 1.00 80.12 194 ILE A C 1
ATOM 1534 O O . ILE A 1 194 ? -68.304 -30.292 112.490 1.00 80.12 194 ILE A O 1
ATOM 1538 N N . ALA A 1 195 ? -67.921 -29.923 114.670 1.00 80.94 195 ALA A N 1
ATOM 1539 C CA . ALA A 1 195 ? -66.633 -29.252 114.472 1.00 80.94 195 ALA A CA 1
ATOM 1540 C C . ALA A 1 195 ? -65.623 -30.118 113.685 1.00 80.94 195 ALA A C 1
ATOM 1542 O O . ALA A 1 195 ? -64.838 -29.614 112.880 1.00 80.94 195 ALA A O 1
ATOM 1543 N N . GLN A 1 196 ? -65.660 -31.445 113.868 1.00 83.06 196 GLN A N 1
ATOM 1544 C CA . GLN A 1 196 ? -64.819 -32.380 113.112 1.00 83.06 196 GLN A CA 1
ATOM 1545 C C . GLN A 1 196 ? -65.277 -32.568 111.649 1.00 83.06 196 GLN A C 1
ATOM 1547 O O . GLN A 1 196 ? -64.462 -32.933 110.800 1.00 83.06 196 GLN A O 1
ATOM 1552 N N . LEU A 1 197 ? -66.553 -32.326 111.332 1.00 82.19 197 LEU A N 1
ATOM 1553 C CA . LEU A 1 197 ? -67.058 -32.289 109.955 1.00 82.19 197 LEU A CA 1
ATOM 1554 C C . LEU A 1 197 ? -66.761 -30.942 109.285 1.00 82.19 197 LEU A C 1
ATOM 1556 O O . LEU A 1 197 ? -66.307 -30.937 108.146 1.00 82.19 197 LEU A O 1
ATOM 1560 N N . GLU A 1 198 ? -66.928 -29.826 109.996 1.00 76.88 198 GLU A N 1
ATOM 1561 C CA . GLU A 1 198 ? -66.578 -28.480 109.518 1.00 76.88 198 GLU A CA 1
ATOM 1562 C C . GLU A 1 198 ? -65.085 -28.377 109.177 1.00 76.88 198 GLU A C 1
ATOM 1564 O O . GLU A 1 198 ? -64.731 -27.940 108.084 1.00 76.88 198 GLU A O 1
ATOM 1569 N N . GLY A 1 199 ? -64.204 -28.881 110.051 1.00 81.25 199 GLY A N 1
ATOM 1570 C CA . GLY A 1 199 ? -62.765 -28.935 109.777 1.00 81.25 199 GLY A CA 1
ATOM 1571 C C . GLY A 1 199 ? -62.418 -29.742 108.519 1.00 81.25 199 GLY A C 1
ATOM 1572 O O . GLY A 1 199 ? -61.578 -29.317 107.731 1.00 81.25 199 GLY A O 1
ATOM 1573 N N . LYS A 1 200 ? -63.106 -30.869 108.276 1.00 83.62 200 LYS A N 1
ATOM 1574 C CA . LYS A 1 200 ? -62.942 -3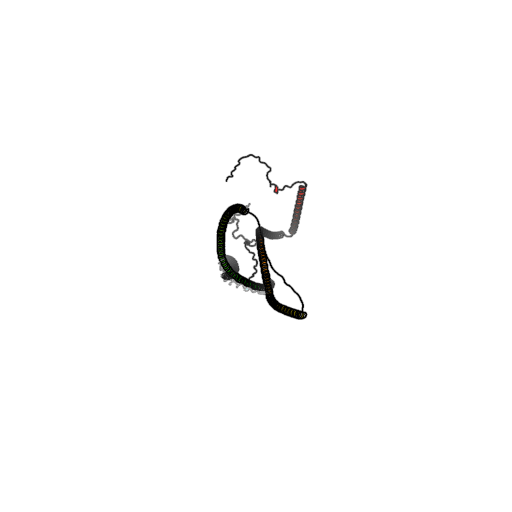1.661 107.041 1.00 83.62 200 LYS A CA 1
ATOM 1575 C C . LYS A 1 200 ? -63.484 -30.937 105.810 1.00 83.62 200 LYS A C 1
ATOM 1577 O O . LYS A 1 200 ? -62.874 -31.037 104.751 1.00 83.62 200 LYS A O 1
ATOM 1582 N N . LEU A 1 201 ? -64.598 -30.214 105.942 1.00 80.00 201 LEU A N 1
ATOM 1583 C CA . LEU A 1 201 ? -65.176 -29.424 104.856 1.00 80.00 201 LEU A CA 1
ATOM 1584 C C . LEU A 1 201 ? -64.188 -28.345 104.390 1.00 80.00 201 LEU A C 1
ATOM 1586 O O . LEU A 1 201 ? -63.936 -28.232 103.196 1.00 80.00 201 LEU A O 1
ATOM 1590 N N . VAL A 1 202 ? -63.571 -27.628 105.336 1.00 80.50 202 VAL A N 1
ATOM 1591 C CA . VAL A 1 202 ? -62.554 -26.600 105.058 1.00 80.50 202 VAL A CA 1
ATOM 1592 C C . VAL A 1 202 ? -61.283 -27.202 104.447 1.00 80.50 202 VAL A C 1
ATOM 1594 O O . VAL A 1 202 ? -60.730 -26.607 103.525 1.00 80.50 202 VAL A O 1
ATOM 1597 N N . SER A 1 203 ? -60.834 -28.385 104.891 1.00 79.06 203 SER A N 1
ATOM 1598 C CA . SER A 1 203 ? -59.713 -29.087 104.241 1.00 79.06 203 SER A CA 1
ATOM 1599 C C . SER A 1 203 ? -60.013 -29.406 102.775 1.00 79.06 203 SER A C 1
ATOM 1601 O O . SER A 1 203 ? -59.242 -29.012 101.906 1.00 79.06 203 SER A O 1
ATOM 1603 N N . VAL A 1 204 ? -61.158 -30.038 102.493 1.00 78.88 204 VAL A N 1
ATOM 1604 C CA . VAL A 1 204 ? -61.564 -30.423 101.128 1.00 78.88 204 VAL A CA 1
ATOM 1605 C C . VAL A 1 204 ? -61.822 -29.199 100.244 1.00 78.88 204 VAL A C 1
ATOM 1607 O O . VAL A 1 204 ? -61.505 -29.209 99.057 1.00 78.88 204 VAL A O 1
ATOM 1610 N N . GLU A 1 205 ? -62.382 -28.121 100.796 1.00 77.19 205 GLU A N 1
ATOM 1611 C CA . GLU A 1 205 ? -62.583 -26.875 100.053 1.00 77.19 205 GLU A CA 1
ATOM 1612 C C . GLU A 1 205 ? -61.253 -26.188 99.723 1.00 77.19 205 GLU A C 1
ATOM 1614 O O . GLU A 1 205 ? -61.099 -25.679 98.612 1.00 77.19 205 GLU A O 1
ATOM 1619 N N . LYS A 1 206 ? -60.263 -26.246 100.626 1.00 81.44 206 LYS A N 1
ATOM 1620 C CA . LYS A 1 206 ? -58.908 -25.763 100.347 1.00 81.44 206 LYS A CA 1
ATOM 1621 C C . LYS A 1 206 ? -58.199 -26.626 99.300 1.00 81.44 206 LYS A C 1
ATOM 1623 O O . LYS A 1 206 ? -57.696 -26.071 98.329 1.00 81.44 206 LYS A O 1
ATOM 1628 N N . GLU A 1 207 ? -58.204 -27.950 99.449 1.00 79.50 207 GLU A N 1
ATOM 1629 C CA . GLU A 1 207 ? -57.634 -28.891 98.468 1.00 79.50 207 GLU A CA 1
ATOM 1630 C C . GLU A 1 207 ? -58.201 -28.615 97.065 1.00 79.50 207 GLU A C 1
ATOM 1632 O O . GLU A 1 207 ? -57.450 -28.432 96.114 1.00 79.50 207 GLU A O 1
ATOM 1637 N N . LYS A 1 208 ? -59.519 -28.409 96.960 1.00 80.75 208 LYS A N 1
ATOM 1638 C CA . LYS A 1 208 ? -60.223 -28.060 95.715 1.00 80.75 208 LYS A CA 1
ATOM 1639 C C . LYS A 1 208 ? -59.938 -26.646 95.175 1.00 80.75 208 LYS A C 1
ATOM 1641 O O . LYS A 1 208 ? -60.274 -26.348 94.026 1.00 80.75 208 LYS A O 1
ATOM 1646 N N . ILE A 1 209 ? -59.376 -25.742 95.978 1.00 79.69 209 ILE A N 1
ATOM 1647 C CA . ILE A 1 209 ? -58.868 -24.432 95.532 1.00 79.69 209 ILE A CA 1
ATOM 1648 C C . ILE A 1 209 ? -57.420 -24.572 95.050 1.00 79.69 209 ILE A C 1
ATOM 1650 O O . ILE A 1 209 ? -57.079 -24.034 93.995 1.00 79.69 209 ILE A O 1
ATOM 1654 N N . ASP A 1 210 ? -56.602 -25.336 95.773 1.00 80.31 210 ASP A N 1
ATOM 1655 C CA . ASP A 1 210 ? -55.211 -25.610 95.418 1.00 80.31 210 ASP A CA 1
ATOM 1656 C C . ASP A 1 210 ? -55.150 -26.403 94.084 1.00 80.31 210 ASP A C 1
ATOM 1658 O O . ASP A 1 210 ? -54.489 -25.940 93.149 1.00 80.31 210 ASP A O 1
ATOM 1662 N N . GLU A 1 211 ? -55.967 -27.459 93.911 1.00 79.00 211 GLU A N 1
ATOM 1663 C CA . GLU A 1 211 ? -56.198 -28.194 92.643 1.00 79.00 211 GLU A CA 1
ATOM 1664 C C . GLU A 1 211 ? -56.588 -27.262 91.482 1.00 79.00 211 GLU A C 1
ATOM 1666 O O . GLU A 1 211 ? -56.054 -27.352 90.374 1.00 79.00 211 GLU A O 1
ATOM 1671 N N . LYS A 1 212 ? -57.518 -26.324 91.716 1.00 81.38 212 LYS A N 1
ATOM 1672 C CA . LYS A 1 212 ? -57.903 -25.333 90.698 1.00 81.38 212 LYS A CA 1
ATOM 1673 C C . LYS A 1 212 ? -56.719 -24.454 90.307 1.00 81.38 212 LYS A C 1
ATOM 1675 O O . LYS A 1 212 ? -56.540 -24.188 89.124 1.00 81.38 212 LYS A O 1
ATOM 1680 N N . SER A 1 213 ? -55.892 -24.041 91.268 1.00 82.75 213 SER A N 1
ATOM 1681 C CA . SER A 1 213 ? -54.683 -23.262 90.978 1.00 82.75 213 SER A CA 1
ATOM 1682 C C . SER A 1 213 ? -53.675 -24.044 90.128 1.00 82.75 213 SER A C 1
ATOM 1684 O O . SER A 1 213 ? -52.960 -23.445 89.331 1.00 82.75 213 SER A O 1
ATOM 1686 N N . GLU A 1 214 ? -53.608 -25.368 90.282 1.00 85.06 214 GLU A N 1
ATOM 1687 C CA . GLU A 1 214 ? -52.725 -26.234 89.496 1.00 85.06 214 GLU A CA 1
ATOM 1688 C C . GLU A 1 214 ? -53.282 -26.492 88.094 1.00 85.06 214 GLU A C 1
ATOM 1690 O O . GLU A 1 214 ? -52.542 -26.365 87.122 1.00 85.06 214 GLU A O 1
ATOM 1695 N N . THR A 1 215 ? -54.588 -26.741 87.953 1.00 80.88 215 THR A N 1
ATOM 1696 C CA . THR A 1 215 ? -55.221 -26.871 86.624 1.00 80.88 215 THR A CA 1
ATOM 1697 C C . THR A 1 215 ? -55.155 -25.584 85.795 1.00 80.88 215 THR A C 1
ATOM 1699 O O . THR A 1 215 ? -54.999 -25.672 84.581 1.00 80.88 215 THR A O 1
ATOM 1702 N N . VAL A 1 216 ? -55.198 -24.397 86.418 1.00 87.19 216 VAL A N 1
ATOM 1703 C CA . VAL A 1 216 ? -54.975 -23.117 85.716 1.00 87.19 216 VAL A CA 1
ATOM 1704 C C . VAL A 1 216 ? -53.535 -23.010 85.203 1.00 87.19 216 VAL A C 1
ATOM 1706 O O . VAL A 1 216 ? -53.353 -22.792 84.010 1.00 87.19 216 VAL A O 1
ATOM 1709 N N . LYS A 1 217 ? -52.522 -23.271 86.042 1.00 90.31 217 LYS A N 1
ATOM 1710 C CA . LYS A 1 217 ? -51.106 -23.288 85.609 1.00 90.31 217 LYS A CA 1
ATOM 1711 C C . LYS A 1 217 ? -50.854 -24.316 84.504 1.00 90.31 217 LYS A C 1
ATOM 1713 O O . LYS A 1 217 ? -50.079 -24.074 83.588 1.00 90.31 217 LYS A O 1
ATOM 1718 N N . LEU A 1 218 ? -51.516 -25.474 84.574 1.00 91.50 218 LEU A N 1
ATOM 1719 C CA . LEU A 1 218 ? -51.413 -26.509 83.547 1.00 91.50 218 LEU A CA 1
ATOM 1720 C C . LEU A 1 218 ? -51.982 -26.031 82.201 1.00 91.50 218 LEU A C 1
ATOM 1722 O O . LEU A 1 218 ? -51.401 -26.334 81.164 1.00 91.50 218 LEU A O 1
ATOM 1726 N N . LEU A 1 219 ? -53.080 -25.267 82.211 1.00 90.19 219 LEU A N 1
ATOM 1727 C CA . LEU A 1 219 ? -53.634 -24.640 81.008 1.00 90.19 219 LEU A CA 1
ATOM 1728 C C . LEU A 1 219 ? -52.715 -23.539 80.461 1.00 90.19 219 LEU A C 1
ATOM 1730 O O . LEU A 1 219 ? -52.482 -23.521 79.257 1.00 90.19 219 LEU A O 1
ATOM 1734 N N . GLU A 1 220 ? -52.139 -22.696 81.325 1.00 89.38 220 GLU A N 1
ATOM 1735 C CA . GLU A 1 220 ? -51.136 -21.690 80.936 1.00 89.38 220 GLU A CA 1
ATOM 1736 C C . GLU A 1 220 ? -49.938 -22.357 80.230 1.00 89.38 220 GLU A C 1
ATOM 1738 O O . GLU A 1 220 ? -49.592 -21.974 79.114 1.00 89.38 220 GLU A O 1
ATOM 1743 N N . TYR A 1 221 ? -49.380 -23.437 80.794 1.00 92.38 221 TYR A N 1
ATOM 1744 C CA . TYR A 1 221 ? -48.303 -24.196 80.142 1.00 92.38 221 TYR A CA 1
ATOM 1745 C C . TYR A 1 221 ? -48.733 -24.874 78.831 1.00 92.38 221 TYR A C 1
ATOM 1747 O O . TYR A 1 221 ? -47.930 -24.964 77.904 1.00 92.38 221 TYR A O 1
ATOM 1755 N N . ILE A 1 222 ? -49.978 -25.350 78.710 1.00 92.81 222 ILE A N 1
ATOM 1756 C CA . ILE A 1 222 ? -50.497 -25.911 77.450 1.00 92.81 222 ILE A CA 1
ATOM 1757 C C . ILE A 1 222 ? -50.616 -24.821 76.375 1.00 92.81 222 ILE A C 1
ATOM 1759 O O . ILE A 1 222 ? -50.293 -25.079 75.214 1.00 92.81 222 ILE A O 1
ATOM 1763 N N . GLU A 1 223 ? -51.038 -23.610 76.738 1.00 92.19 223 GLU A N 1
ATOM 1764 C CA . GLU A 1 223 ? -51.140 -22.478 75.812 1.00 92.19 223 GLU A CA 1
ATOM 1765 C C . GLU A 1 223 ? -49.746 -21.970 75.396 1.00 92.19 223 GLU A C 1
ATOM 1767 O O . GLU A 1 223 ? -49.501 -21.793 74.200 1.00 92.19 223 GLU A O 1
ATOM 1772 N N . GLU A 1 224 ? -48.785 -21.873 76.325 1.00 92.75 224 GLU A N 1
ATOM 1773 C CA . GLU A 1 224 ? -47.373 -21.576 76.023 1.00 92.75 224 GLU A CA 1
ATOM 1774 C C . GLU A 1 224 ? -46.744 -22.621 75.084 1.00 92.75 224 GLU A C 1
ATOM 1776 O O . GLU A 1 224 ? -46.115 -22.260 74.085 1.00 92.75 224 GLU A O 1
ATOM 1781 N N . ILE A 1 225 ? -46.947 -23.918 75.355 1.00 93.06 225 ILE A N 1
ATOM 1782 C CA . ILE A 1 225 ? -46.474 -25.018 74.497 1.00 93.06 225 ILE A CA 1
ATOM 1783 C C . ILE A 1 225 ? -47.131 -24.956 73.111 1.00 93.06 225 ILE A C 1
ATOM 1785 O O . ILE A 1 225 ? -46.457 -25.198 72.109 1.00 93.06 225 ILE A O 1
ATOM 1789 N N . SER A 1 226 ? -48.413 -24.592 73.029 1.00 91.69 226 SER A N 1
ATOM 1790 C CA . SER A 1 226 ? -49.124 -24.433 71.752 1.00 91.69 226 SER A CA 1
ATOM 1791 C C . SER A 1 226 ? -48.550 -23.268 70.938 1.00 91.69 226 SER A C 1
ATOM 1793 O O . SER A 1 226 ? -48.187 -23.454 69.778 1.00 91.69 226 SER A O 1
ATOM 1795 N N . CYS A 1 227 ? -48.341 -22.105 71.564 1.00 93.69 227 CYS A N 1
ATOM 1796 C CA . CYS A 1 227 ? -47.703 -20.945 70.929 1.00 93.69 227 CYS A CA 1
ATOM 1797 C C . CYS A 1 227 ? -46.274 -21.259 70.452 1.00 93.69 227 CYS A C 1
ATOM 1799 O O . CYS A 1 227 ? -45.870 -20.856 69.359 1.00 93.69 227 CYS A O 1
ATOM 1801 N N . ALA A 1 228 ? -45.506 -22.008 71.249 1.00 92.50 228 ALA A N 1
ATOM 1802 C CA . ALA A 1 228 ? -44.174 -22.468 70.871 1.00 92.50 228 ALA A CA 1
ATOM 1803 C C . ALA A 1 228 ? -44.215 -23.473 69.704 1.00 92.50 228 ALA A C 1
ATOM 1805 O O . ALA A 1 228 ? -43.364 -23.407 68.816 1.00 92.50 228 ALA A O 1
ATOM 1806 N N . SER A 1 229 ? -45.213 -24.363 69.669 1.00 92.56 229 SER A N 1
ATOM 1807 C CA . SER A 1 229 ? -45.426 -25.317 68.577 1.00 92.56 229 SER A CA 1
ATOM 1808 C C . SER A 1 229 ? -45.757 -24.609 67.262 1.00 92.56 229 SER A C 1
ATOM 1810 O O . SER A 1 229 ? -45.110 -24.885 66.254 1.00 92.56 229 SER A O 1
ATOM 1812 N N . ASP A 1 230 ? -46.684 -23.648 67.266 1.00 94.06 230 ASP A N 1
ATOM 1813 C CA . ASP A 1 230 ? -47.027 -22.851 66.077 1.00 94.06 230 ASP A CA 1
ATOM 1814 C C . ASP A 1 230 ? -45.810 -22.075 65.545 1.00 94.06 230 ASP A C 1
ATOM 1816 O O . ASP A 1 230 ? -45.570 -22.000 64.336 1.00 94.06 230 ASP A O 1
ATOM 1820 N N . GLN A 1 231 ? -44.988 -21.538 66.452 1.00 93.44 231 GLN A N 1
ATOM 1821 C CA . GLN A 1 231 ? -43.759 -20.832 66.100 1.00 93.44 231 GLN A CA 1
ATOM 1822 C C . GLN A 1 231 ? -42.684 -21.774 65.518 1.00 93.44 231 GLN A C 1
ATOM 1824 O O . GLN A 1 231 ? -41.963 -21.374 64.600 1.00 93.44 231 GLN A O 1
ATOM 1829 N N . VAL A 1 232 ? -42.594 -23.023 65.991 1.00 94.00 232 VAL A N 1
ATOM 1830 C CA . VAL A 1 232 ? -41.743 -24.074 65.398 1.00 94.00 232 VAL A CA 1
ATOM 1831 C C . VAL A 1 232 ? -42.255 -24.492 64.019 1.00 94.00 232 VAL A C 1
ATOM 1833 O O . VAL A 1 232 ? -41.452 -24.627 63.094 1.00 94.00 232 VAL A O 1
ATOM 1836 N N . GLU A 1 233 ? -43.567 -24.654 63.841 1.00 93.38 233 GLU A N 1
ATOM 1837 C CA . GLU A 1 233 ? -44.148 -25.041 62.552 1.00 93.38 233 GLU A CA 1
ATOM 1838 C C . GLU A 1 233 ? -43.955 -23.947 61.497 1.00 93.38 233 GLU A C 1
ATOM 1840 O O . GLU A 1 233 ? -43.599 -24.239 60.354 1.00 93.38 233 GLU A O 1
ATOM 1845 N N . LYS A 1 234 ? -44.055 -22.676 61.902 1.00 94.81 234 LYS A N 1
ATOM 1846 C CA . LYS A 1 234 ? -43.673 -21.539 61.061 1.00 94.81 234 LYS A CA 1
ATOM 1847 C C . LYS A 1 234 ? -42.199 -21.599 60.647 1.00 94.81 234 LYS A C 1
ATOM 1849 O O . LYS A 1 234 ? -41.907 -21.504 59.457 1.00 94.81 234 LYS A O 1
ATOM 1854 N N . TYR A 1 235 ? -41.277 -21.832 61.586 1.00 95.06 235 TYR A N 1
ATOM 1855 C CA . TYR A 1 235 ? -39.854 -21.949 61.251 1.00 95.06 235 TYR A CA 1
ATOM 1856 C C . TYR A 1 235 ? -39.550 -23.134 60.318 1.00 95.06 235 TYR A C 1
ATOM 1858 O O . TYR A 1 235 ? -38.665 -23.010 59.476 1.00 95.06 235 TYR A O 1
ATOM 1866 N N . LYS A 1 236 ? -40.288 -24.255 60.386 1.00 96.12 236 LYS A N 1
ATOM 1867 C CA . LYS A 1 236 ? -40.164 -25.343 59.392 1.00 96.12 236 LYS A CA 1
ATOM 1868 C C . LYS A 1 236 ? -40.528 -24.875 57.979 1.00 96.12 236 LYS A C 1
ATOM 1870 O O . LYS A 1 236 ? -39.830 -25.229 57.033 1.00 96.12 236 LYS A O 1
ATOM 1875 N N . VAL A 1 237 ? -41.596 -24.085 57.833 1.00 95.75 237 VAL A N 1
ATOM 1876 C CA . VAL A 1 237 ? -42.014 -23.522 56.536 1.00 95.75 237 VAL A CA 1
ATOM 1877 C C . VAL A 1 237 ? -40.972 -22.531 56.012 1.00 95.75 237 VAL A C 1
ATOM 1879 O O . VAL A 1 237 ? -40.576 -22.633 54.852 1.00 95.75 237 VAL A O 1
ATOM 1882 N N . ASP A 1 238 ? -40.469 -21.638 56.869 1.00 95.31 238 ASP A N 1
ATOM 1883 C CA . ASP A 1 238 ? -39.411 -20.684 56.512 1.00 95.31 238 ASP A CA 1
ATOM 1884 C C . ASP A 1 238 ? -38.122 -21.419 56.065 1.00 95.31 238 ASP A C 1
ATOM 1886 O O . ASP A 1 238 ? -37.517 -21.067 55.051 1.00 95.31 238 ASP A O 1
ATOM 1890 N N . ILE A 1 239 ? -37.730 -22.497 56.762 1.00 95.50 239 ILE A N 1
ATOM 1891 C CA . ILE A 1 239 ? -36.589 -23.355 56.389 1.00 95.50 239 ILE A CA 1
ATOM 1892 C C . ILE A 1 239 ? -36.822 -24.046 55.038 1.00 95.50 239 ILE A C 1
ATOM 1894 O O . ILE A 1 239 ? -35.920 -24.051 54.202 1.00 95.50 239 ILE A O 1
ATOM 1898 N N . ALA A 1 240 ? -38.015 -24.595 54.790 1.00 95.44 240 ALA A N 1
ATOM 1899 C CA . ALA A 1 240 ? -38.327 -25.271 53.529 1.00 95.44 240 ALA A CA 1
ATOM 1900 C C . ALA A 1 240 ? -38.244 -24.319 52.319 1.00 95.44 240 ALA A C 1
ATOM 1902 O O . ALA A 1 240 ? -37.680 -24.689 51.288 1.00 95.44 240 ALA A O 1
ATOM 1903 N N . GLN A 1 241 ? -38.727 -23.079 52.462 1.00 95.44 241 GLN A N 1
ATOM 1904 C CA . GLN A 1 241 ? -38.613 -22.042 51.426 1.00 95.44 241 GLN A CA 1
ATOM 1905 C C . GLN A 1 241 ? -37.153 -21.621 51.187 1.00 95.44 241 GLN A C 1
ATOM 1907 O O . GLN A 1 241 ? -36.730 -21.451 50.041 1.00 95.44 241 GLN A O 1
ATOM 1912 N N . LEU A 1 242 ? -36.354 -21.495 52.252 1.00 94.94 242 LEU A N 1
ATOM 1913 C CA . LEU A 1 242 ? -34.920 -21.208 52.139 1.00 94.94 242 LEU A CA 1
ATOM 1914 C C . LEU A 1 242 ? -34.157 -22.357 51.465 1.00 94.94 242 LEU A C 1
ATOM 1916 O O . LEU A 1 242 ? -33.284 -22.102 50.636 1.00 94.94 242 LEU A O 1
ATOM 1920 N N . GLU A 1 243 ? -34.496 -23.613 51.763 1.00 94.94 243 GLU A N 1
ATOM 1921 C CA . GLU A 1 243 ? -33.940 -24.774 51.067 1.00 94.94 243 GLU A CA 1
ATOM 1922 C C . GLU A 1 243 ? -34.301 -24.802 49.576 1.00 94.94 243 GLU A C 1
ATOM 1924 O O . GLU A 1 243 ? -33.456 -25.161 48.757 1.00 94.94 243 GLU A O 1
ATOM 1929 N N . GLU A 1 244 ? -35.543 -24.472 49.217 1.00 95.75 244 GLU A N 1
ATOM 1930 C CA . GLU A 1 244 ? -35.999 -24.413 47.826 1.00 95.75 244 GLU A CA 1
ATOM 1931 C C . GLU A 1 244 ? -35.242 -23.332 47.047 1.00 95.75 244 GLU A C 1
ATOM 1933 O O . GLU A 1 244 ? -34.591 -23.641 46.047 1.00 95.75 244 GLU A O 1
ATOM 1938 N N . SER A 1 245 ? -35.177 -22.107 47.577 1.00 95.75 245 SER A N 1
ATOM 1939 C CA . SER A 1 245 ? -34.403 -21.026 46.956 1.00 95.75 245 SER A CA 1
ATOM 1940 C C . SER A 1 245 ? -32.902 -21.352 46.867 1.00 95.75 245 SER A C 1
ATOM 1942 O O . SER A 1 245 ? -32.238 -21.023 45.882 1.00 95.75 245 SER A O 1
ATOM 1944 N N . LEU A 1 246 ? -32.344 -22.078 47.842 1.00 95.81 246 LEU A N 1
ATOM 1945 C CA . LEU A 1 246 ? -30.953 -22.544 47.802 1.00 95.81 246 LEU A CA 1
ATOM 1946 C C . LEU A 1 246 ? -30.732 -23.645 46.743 1.00 95.81 246 LEU A C 1
ATOM 1948 O O . LEU A 1 246 ? -29.662 -23.695 46.128 1.00 95.81 246 LEU A O 1
ATOM 1952 N N . LYS A 1 247 ? -31.731 -24.496 46.469 1.00 96.12 247 LYS A N 1
ATOM 1953 C CA . LYS A 1 247 ? -31.713 -25.468 45.356 1.00 96.12 247 LYS A CA 1
ATOM 1954 C C . LYS A 1 247 ? -31.772 -24.749 44.001 1.00 96.12 247 LYS A C 1
ATOM 1956 O O . LYS A 1 247 ? -30.946 -25.046 43.137 1.00 96.12 247 LYS A O 1
ATOM 1961 N N . GLU A 1 248 ? -32.646 -23.751 43.842 1.00 95.69 248 GLU A N 1
ATOM 1962 C CA . GLU A 1 248 ? -32.706 -22.900 42.640 1.00 95.69 248 GLU A CA 1
ATOM 1963 C C . GLU A 1 248 ? -31.376 -22.178 42.379 1.00 95.69 248 GLU A C 1
ATOM 1965 O O . GLU A 1 248 ? -30.814 -22.273 41.286 1.00 95.69 248 GLU A O 1
ATOM 1970 N N . LYS A 1 249 ? -30.819 -21.505 43.396 1.00 95.75 249 LYS A N 1
ATOM 1971 C CA . LYS A 1 249 ? -29.548 -20.773 43.277 1.00 95.75 249 LYS A CA 1
ATOM 1972 C C . LYS A 1 249 ? -28.374 -21.702 42.967 1.00 95.75 249 LYS A C 1
ATOM 1974 O O . LYS A 1 249 ? -27.494 -21.327 42.195 1.00 95.75 249 LYS A O 1
ATOM 1979 N N . ASN A 1 250 ? -28.370 -22.933 43.481 1.00 95.81 250 ASN A N 1
ATOM 1980 C CA . ASN A 1 250 ? -27.390 -23.942 43.071 1.00 95.81 250 ASN A CA 1
ATOM 1981 C C . ASN A 1 250 ? -27.541 -24.350 41.595 1.00 95.81 250 ASN A C 1
ATOM 1983 O O . ASN A 1 250 ? -26.527 -24.523 40.917 1.00 95.81 250 ASN A O 1
ATOM 1987 N N . HIS A 1 251 ? -28.766 -24.468 41.074 1.00 96.06 251 HIS A N 1
ATOM 1988 C CA . HIS A 1 251 ? -28.995 -24.760 39.656 1.00 96.06 251 HIS A CA 1
ATOM 1989 C C . HIS A 1 251 ? -28.539 -23.602 38.748 1.00 96.06 251 HIS A C 1
ATOM 1991 O O . HIS A 1 251 ? -27.828 -23.828 37.769 1.00 96.06 251 HIS A O 1
ATOM 1997 N N . GLU A 1 252 ? -28.836 -22.355 39.125 1.00 96.94 252 GLU A N 1
ATOM 1998 C CA . GLU A 1 252 ? -28.343 -21.150 38.441 1.00 96.94 252 GLU A CA 1
ATOM 1999 C C . GLU A 1 252 ? -26.802 -21.092 38.431 1.00 96.94 252 GLU A C 1
ATOM 2001 O O . GLU A 1 252 ? -26.187 -20.895 37.381 1.00 96.94 252 GLU A O 1
ATOM 2006 N N . ILE A 1 253 ? -26.155 -21.370 39.570 1.00 95.75 253 ILE A N 1
ATOM 2007 C CA . ILE A 1 253 ? -24.689 -21.459 39.684 1.00 95.75 253 ILE A CA 1
ATOM 2008 C C . ILE A 1 253 ? -24.111 -22.571 38.792 1.00 95.75 253 ILE A C 1
ATOM 2010 O O . ILE A 1 253 ? -23.025 -22.395 38.235 1.00 95.75 253 ILE A O 1
ATOM 2014 N N . LEU A 1 254 ? -24.793 -23.711 38.639 1.00 96.56 254 LEU A N 1
ATOM 2015 C CA . LEU A 1 254 ? -24.361 -24.785 37.736 1.00 96.56 254 LEU A CA 1
ATOM 2016 C C . LEU A 1 254 ? -24.477 -24.369 36.263 1.00 96.56 254 LEU A C 1
ATOM 2018 O O . LEU A 1 254 ? -23.513 -24.549 35.518 1.00 96.56 254 LEU A O 1
ATOM 2022 N N . SER A 1 255 ? -25.588 -23.741 35.870 1.00 95.94 255 SER A N 1
ATOM 2023 C CA . SER A 1 255 ? -25.789 -23.208 34.515 1.00 95.94 255 SER A CA 1
ATOM 2024 C C . SER A 1 255 ? -24.734 -22.154 34.156 1.00 95.94 255 SER A C 1
ATOM 2026 O O . SER A 1 255 ? -24.106 -22.230 33.100 1.00 95.94 255 SER A O 1
ATOM 2028 N N . LEU A 1 256 ? -24.465 -21.202 35.057 1.00 96.19 256 LEU A N 1
ATOM 2029 C CA . LEU A 1 256 ? -23.425 -20.183 34.872 1.00 96.19 256 LEU A CA 1
ATOM 2030 C C . LEU A 1 256 ? -22.012 -20.790 34.823 1.00 96.19 256 LEU A C 1
ATOM 2032 O O . LEU A 1 256 ? -21.177 -20.349 34.036 1.00 96.19 256 LEU A O 1
ATOM 2036 N N . LYS A 1 257 ? -21.729 -21.836 35.613 1.00 95.88 257 LYS A N 1
ATOM 2037 C CA . LYS A 1 257 ? -20.457 -22.579 35.530 1.00 95.88 257 LYS A CA 1
ATOM 2038 C C . LYS A 1 257 ? -20.302 -23.332 34.210 1.00 95.88 257 LYS A C 1
ATOM 2040 O O . LYS A 1 257 ? -19.170 -23.483 33.751 1.00 95.88 257 LYS A O 1
ATOM 2045 N N . GLN A 1 258 ? -21.390 -23.814 33.610 1.00 96.06 258 GLN A N 1
ATOM 2046 C CA . GLN A 1 258 ? -21.347 -24.449 32.296 1.00 96.06 258 GLN A CA 1
ATOM 2047 C C . GLN A 1 258 ? -21.100 -23.418 31.187 1.00 96.06 258 GLN A C 1
ATOM 2049 O O . GLN A 1 258 ? -20.132 -23.577 30.444 1.00 96.06 258 GLN A O 1
ATOM 2054 N N . SER A 1 259 ? -21.863 -22.320 31.133 1.00 95.31 259 SER A N 1
ATOM 2055 C CA . SER A 1 259 ? -21.653 -21.295 30.099 1.00 95.31 259 SER A CA 1
ATOM 2056 C C . SER A 1 259 ? -20.268 -20.636 30.200 1.00 95.31 259 SER A C 1
ATOM 2058 O O . SER A 1 259 ? -19.652 -20.332 29.180 1.00 95.31 259 SER A O 1
ATOM 2060 N N . LEU A 1 260 ? -19.705 -20.484 31.408 1.00 94.69 260 LEU A N 1
ATOM 2061 C CA . LEU A 1 260 ? -18.324 -20.021 31.595 1.00 94.69 260 LEU A CA 1
ATOM 2062 C C . LEU A 1 260 ? -17.287 -21.003 31.012 1.00 94.69 260 LEU A C 1
ATOM 2064 O O . LEU A 1 260 ? -16.314 -20.561 30.404 1.00 94.69 260 LEU A O 1
ATOM 2068 N N . LYS A 1 261 ? -17.486 -22.323 31.155 1.00 96.12 261 LYS A N 1
ATOM 2069 C CA . LYS A 1 261 ? -16.611 -23.342 30.539 1.00 96.12 261 LYS A CA 1
ATOM 2070 C C . LYS A 1 261 ? -16.706 -23.324 29.015 1.00 96.12 261 LYS A C 1
ATOM 2072 O O . LYS A 1 261 ? -15.679 -23.366 28.347 1.00 96.12 261 LYS A O 1
ATOM 2077 N N . GLU A 1 262 ? -17.917 -23.241 28.473 1.00 96.19 262 GLU A N 1
ATOM 2078 C CA . GLU A 1 262 ? -18.155 -23.182 27.026 1.00 96.19 262 GLU A CA 1
ATOM 2079 C C . GLU A 1 262 ? -17.517 -21.922 26.419 1.00 96.19 262 GLU A C 1
ATOM 2081 O O . GLU A 1 262 ? -16.767 -22.013 25.446 1.00 96.19 262 GLU A O 1
ATOM 2086 N N . ASN A 1 263 ? -17.692 -20.765 27.065 1.00 95.50 263 ASN A N 1
ATOM 2087 C CA . ASN A 1 263 ? -17.013 -19.524 26.689 1.00 95.50 263 ASN A CA 1
ATOM 2088 C C . ASN A 1 263 ? -15.482 -19.633 26.786 1.00 95.50 263 ASN A C 1
ATOM 2090 O O . ASN A 1 263 ? -14.791 -19.143 25.895 1.00 95.50 263 ASN A O 1
ATOM 2094 N N . ALA A 1 264 ? -14.934 -20.296 27.810 1.00 94.94 264 ALA A N 1
ATOM 2095 C CA . ALA A 1 264 ? -13.490 -20.510 27.930 1.00 94.94 264 ALA A CA 1
ATOM 2096 C C . ALA A 1 264 ? -12.927 -21.378 26.786 1.00 94.94 264 ALA A C 1
ATOM 2098 O O . ALA A 1 264 ? -11.873 -21.052 26.245 1.00 94.94 264 ALA A O 1
ATOM 2099 N N . VAL A 1 265 ? -13.645 -22.422 26.355 1.00 96.62 265 VAL A N 1
ATOM 2100 C CA . VAL A 1 265 ? -13.261 -23.241 25.186 1.00 96.62 265 VAL A CA 1
ATOM 2101 C C . VAL A 1 265 ? -13.338 -22.430 23.886 1.00 96.62 265 VAL A C 1
ATOM 2103 O O . VAL A 1 265 ? -12.423 -22.495 23.067 1.00 96.62 265 VAL A O 1
ATOM 2106 N N . ILE A 1 266 ? -14.384 -21.616 23.705 1.00 95.88 266 ILE A N 1
ATOM 2107 C CA . ILE A 1 266 ? -14.519 -20.720 22.541 1.00 95.88 266 ILE A CA 1
ATOM 2108 C C . ILE A 1 266 ? -13.393 -19.672 22.508 1.00 95.88 266 ILE A C 1
ATOM 2110 O O . ILE A 1 266 ? -12.901 -19.336 21.430 1.00 95.88 266 ILE A O 1
ATOM 2114 N N . LEU A 1 267 ? -12.971 -19.158 23.667 1.00 94.75 267 LEU A N 1
ATOM 2115 C CA . LEU A 1 267 ? -11.845 -18.229 23.775 1.00 94.75 267 LEU A CA 1
ATOM 2116 C C . LEU A 1 267 ? -10.500 -18.917 23.504 1.00 94.75 267 LEU A C 1
ATOM 2118 O O . LEU A 1 267 ? -9.727 -18.368 22.725 1.00 94.75 267 LEU A O 1
ATOM 2122 N N . SER A 1 268 ? -10.256 -20.121 24.042 1.00 96.81 268 SER A N 1
ATOM 2123 C CA . SER A 1 268 ? -9.057 -20.923 23.730 1.00 96.81 268 SER A CA 1
ATOM 2124 C C . SER A 1 268 ? -8.916 -21.115 22.223 1.00 96.81 268 SER A C 1
ATOM 2126 O O . SER A 1 268 ? -7.918 -20.699 21.637 1.00 96.81 268 SER A O 1
ATOM 2128 N N . LYS A 1 269 ? -9.982 -21.590 21.562 1.00 96.94 269 LYS A N 1
ATOM 2129 C CA . LYS A 1 269 ? -9.968 -21.789 20.112 1.00 96.94 269 LYS A CA 1
ATOM 2130 C C . LYS A 1 269 ? -9.696 -20.491 19.340 1.00 96.94 269 LYS A C 1
ATOM 2132 O O . LYS A 1 269 ? -8.930 -20.503 18.386 1.00 96.94 269 LYS A O 1
ATOM 2137 N N . LYS A 1 270 ? -10.261 -19.353 19.760 1.00 96.75 270 LYS A N 1
ATOM 2138 C CA . LYS A 1 270 ? -9.959 -18.049 19.138 1.00 96.75 270 LYS A CA 1
ATOM 2139 C C . LYS A 1 270 ? -8.498 -17.629 19.323 1.00 96.75 270 LYS A C 1
ATOM 2141 O O . LYS A 1 270 ? -7.945 -17.010 18.419 1.00 96.75 270 LYS A O 1
ATOM 2146 N N . VAL A 1 271 ? -7.875 -17.947 20.458 1.00 95.44 271 VAL A N 1
ATOM 2147 C CA . VAL A 1 271 ? -6.441 -17.709 20.694 1.00 95.44 271 VAL A CA 1
ATOM 2148 C C . VAL A 1 271 ? -5.587 -18.634 19.819 1.00 95.44 271 VAL A C 1
ATOM 2150 O O . VAL A 1 271 ? -4.620 -18.170 19.222 1.00 95.44 271 VAL A O 1
ATOM 2153 N N . GLU A 1 272 ? -5.972 -19.902 19.667 1.00 96.06 272 GLU A N 1
ATOM 2154 C CA . GLU A 1 272 ? -5.331 -20.872 18.766 1.00 96.06 272 GLU A CA 1
ATOM 2155 C C . GLU A 1 272 ? -5.415 -20.423 17.291 1.00 96.06 272 GLU A C 1
ATOM 2157 O O . GLU A 1 272 ? -4.385 -20.337 16.618 1.00 96.06 272 GLU A O 1
ATOM 2162 N N . ASP A 1 273 ? -6.609 -20.045 16.815 1.00 95.88 273 ASP A N 1
ATOM 2163 C CA . ASP A 1 273 ? -6.855 -19.528 15.459 1.00 95.88 273 ASP A CA 1
ATOM 2164 C C . ASP A 1 273 ? -6.049 -18.233 15.187 1.00 95.88 273 ASP A C 1
ATOM 2166 O O . ASP A 1 273 ? -5.473 -18.057 14.108 1.00 95.88 273 ASP A O 1
ATOM 2170 N N . LEU A 1 274 ? -5.963 -17.322 16.169 1.00 95.75 274 LEU A N 1
ATOM 2171 C CA . LEU A 1 274 ? -5.155 -16.098 16.071 1.00 95.75 274 LEU A CA 1
ATOM 2172 C C . LEU A 1 274 ? -3.650 -16.392 16.061 1.00 95.75 274 LEU A C 1
ATOM 2174 O O . LEU A 1 274 ? -2.931 -15.808 15.254 1.00 95.75 274 LEU A O 1
ATOM 2178 N N . ASN A 1 275 ? -3.169 -17.308 16.905 1.00 96.44 275 ASN A N 1
ATOM 2179 C CA . ASN A 1 275 ? -1.761 -17.706 16.954 1.00 96.44 275 ASN A CA 1
ATOM 2180 C C . ASN A 1 275 ? -1.317 -18.353 15.629 1.00 96.44 275 ASN A C 1
ATOM 2182 O O . ASN A 1 275 ? -0.280 -17.987 15.075 1.00 96.44 275 ASN A O 1
ATOM 2186 N N . ALA A 1 276 ? -2.143 -19.236 15.057 1.00 97.06 276 ALA A N 1
ATOM 2187 C CA . ALA A 1 276 ? -1.907 -19.802 13.729 1.00 97.06 276 ALA A CA 1
ATOM 2188 C C . ALA A 1 276 ? -1.831 -18.711 12.641 1.00 97.06 276 ALA A C 1
ATOM 2190 O O . ALA A 1 276 ? -0.947 -18.749 11.783 1.00 97.06 276 ALA A O 1
ATOM 2191 N N . ARG A 1 277 ? -2.700 -17.691 12.704 1.00 96.94 277 ARG A N 1
ATOM 2192 C CA . ARG A 1 277 ? -2.654 -16.547 11.780 1.00 96.94 277 ARG A CA 1
ATOM 2193 C C . ARG A 1 277 ? -1.398 -15.687 11.960 1.00 96.94 277 ARG A C 1
ATOM 2195 O O . ARG A 1 277 ? -0.834 -15.253 10.959 1.00 96.94 277 ARG A O 1
ATOM 2202 N N . CYS A 1 278 ? -0.936 -15.464 13.191 1.00 93.69 278 CYS A N 1
ATOM 2203 C CA . CYS A 1 278 ? 0.327 -14.767 13.451 1.00 93.69 278 CYS A CA 1
ATOM 2204 C C . CYS A 1 278 ? 1.520 -15.518 12.842 1.00 93.69 278 CYS A C 1
ATOM 2206 O O . CYS A 1 278 ? 2.324 -14.905 12.150 1.00 93.69 278 CYS A O 1
ATOM 2208 N N . GLN A 1 279 ? 1.587 -16.844 13.003 1.00 96.50 279 GLN A N 1
ATOM 2209 C CA . GLN A 1 279 ? 2.661 -17.670 12.432 1.00 96.50 279 GLN A CA 1
ATOM 2210 C C . GLN A 1 279 ? 2.676 -17.673 10.894 1.00 96.50 279 GLN A C 1
ATOM 2212 O O . GLN A 1 279 ? 3.743 -17.781 10.292 1.00 96.50 279 GLN A O 1
ATOM 2217 N N . LEU A 1 280 ? 1.513 -17.550 10.241 1.00 96.12 280 LEU A N 1
ATOM 2218 C CA . LEU A 1 280 ? 1.440 -17.368 8.787 1.00 96.12 280 LEU A CA 1
ATOM 2219 C C . LEU A 1 280 ? 1.967 -15.988 8.368 1.00 96.12 280 LEU A C 1
ATOM 2221 O O . LEU A 1 280 ? 2.805 -15.913 7.477 1.00 96.12 280 LEU A O 1
ATOM 2225 N N . LEU A 1 281 ? 1.556 -14.919 9.057 1.00 94.06 281 LEU A N 1
ATOM 2226 C CA . LEU A 1 281 ? 2.028 -13.554 8.783 1.00 94.06 281 LEU A CA 1
ATOM 2227 C C . LEU A 1 281 ? 3.533 -13.375 9.053 1.00 94.06 281 LEU A C 1
ATOM 2229 O O . LEU A 1 281 ? 4.198 -12.617 8.349 1.00 94.06 281 LEU A O 1
ATOM 2233 N N . GLU A 1 282 ? 4.090 -14.069 10.050 1.00 93.81 282 GLU A N 1
ATOM 2234 C CA . GLU A 1 282 ? 5.535 -14.070 10.305 1.00 93.81 282 GLU A CA 1
ATOM 2235 C C . GLU A 1 282 ? 6.306 -14.770 9.171 1.00 93.81 282 GLU A C 1
ATOM 2237 O O . GLU A 1 282 ? 7.305 -14.220 8.711 1.00 93.81 282 GLU A O 1
ATOM 2242 N N . LYS A 1 283 ? 5.792 -15.881 8.621 1.00 96.00 283 LYS A N 1
ATOM 2243 C CA . LYS A 1 283 ? 6.371 -16.538 7.431 1.00 96.00 283 LYS A CA 1
ATOM 2244 C C . LYS A 1 283 ? 6.248 -15.701 6.160 1.00 96.00 283 LYS A C 1
ATOM 2246 O O . LYS A 1 283 ? 7.238 -15.521 5.465 1.00 96.00 283 LYS A O 1
ATOM 2251 N N . GLU A 1 284 ? 5.073 -15.138 5.874 1.00 96.00 284 GLU A N 1
ATOM 2252 C CA . GLU A 1 284 ? 4.866 -14.262 4.707 1.00 96.00 284 GLU A CA 1
ATOM 2253 C C . GLU A 1 284 ? 5.821 -13.056 4.730 1.00 96.00 284 GLU A C 1
ATOM 2255 O O . GLU A 1 284 ? 6.332 -12.635 3.690 1.00 96.00 284 GLU A O 1
ATOM 2260 N N . LYS A 1 285 ? 6.106 -12.529 5.927 1.00 95.06 285 LYS A N 1
ATOM 2261 C CA . LYS A 1 285 ? 7.098 -11.475 6.157 1.00 95.06 285 LYS A CA 1
ATOM 2262 C C . LYS A 1 285 ? 8.537 -11.963 5.953 1.00 95.06 285 LYS A C 1
ATOM 2264 O O . LYS A 1 285 ? 9.325 -11.226 5.368 1.00 95.06 285 LYS A O 1
ATOM 2269 N N . GLU A 1 286 ? 8.900 -13.153 6.428 1.00 96.38 286 GLU A N 1
ATOM 2270 C CA . GLU A 1 286 ? 10.230 -13.735 6.185 1.00 96.38 286 GLU A CA 1
ATOM 2271 C C . GLU A 1 286 ? 10.459 -13.993 4.686 1.00 96.38 286 GLU A C 1
ATOM 2273 O O . GLU A 1 286 ? 11.475 -13.559 4.146 1.00 96.38 286 GLU A O 1
ATOM 2278 N N . ASP A 1 287 ? 9.473 -14.560 3.988 1.00 96.38 287 ASP A N 1
ATOM 2279 C CA . ASP A 1 287 ? 9.485 -14.764 2.535 1.00 96.38 287 ASP A CA 1
ATOM 2280 C C . ASP A 1 287 ? 9.607 -13.444 1.749 1.00 96.38 287 ASP A C 1
ATOM 2282 O O . ASP A 1 287 ? 10.279 -13.390 0.716 1.00 96.38 287 ASP A O 1
ATOM 2286 N N . LEU A 1 288 ? 8.959 -12.366 2.212 1.00 96.00 288 LEU A N 1
ATOM 2287 C CA . LEU A 1 288 ? 9.127 -11.024 1.641 1.00 96.00 288 LEU A CA 1
ATOM 2288 C C . LEU A 1 288 ? 10.551 -10.499 1.853 1.00 96.00 288 LEU A C 1
ATOM 2290 O O . LEU A 1 288 ? 11.184 -10.088 0.888 1.00 96.00 288 LEU A O 1
ATOM 2294 N N . VAL A 1 289 ? 11.088 -10.584 3.074 1.00 96.62 289 VAL A N 1
ATOM 2295 C CA . VAL A 1 289 ? 12.457 -10.134 3.388 1.00 96.62 289 VAL A CA 1
ATOM 2296 C C . VAL A 1 289 ? 13.515 -10.916 2.598 1.00 96.62 289 VAL A C 1
ATOM 2298 O O . VAL A 1 289 ? 14.525 -10.335 2.201 1.00 96.62 289 VAL A O 1
ATOM 2301 N N . ILE A 1 290 ? 13.287 -12.206 2.329 1.00 96.31 290 ILE A N 1
ATOM 2302 C CA . ILE A 1 290 ? 14.145 -13.015 1.453 1.00 96.31 290 ILE A CA 1
ATOM 2303 C C . ILE A 1 290 ? 14.084 -12.486 0.013 1.00 96.31 290 ILE A C 1
ATOM 2305 O O . ILE A 1 290 ? 15.130 -12.161 -0.545 1.00 96.31 290 ILE A O 1
ATOM 2309 N N . ARG A 1 291 ? 12.887 -12.309 -0.567 1.00 96.12 291 ARG A N 1
ATOM 2310 C CA . ARG A 1 291 ? 12.735 -11.788 -1.941 1.00 96.12 291 ARG A CA 1
ATOM 2311 C C . ARG A 1 291 ? 13.287 -10.373 -2.113 1.00 96.12 291 ARG A C 1
ATOM 2313 O O . ARG A 1 291 ? 13.939 -10.099 -3.118 1.00 96.12 291 ARG A O 1
ATOM 2320 N N . ASP A 1 292 ? 13.058 -9.485 -1.151 1.00 93.69 292 ASP A N 1
ATOM 2321 C CA . ASP A 1 292 ? 13.586 -8.115 -1.170 1.00 93.69 292 ASP A CA 1
ATOM 2322 C C . ASP A 1 292 ? 15.122 -8.133 -1.138 1.00 93.69 292 ASP A C 1
ATOM 2324 O O . ASP A 1 292 ? 15.781 -7.402 -1.882 1.00 93.69 292 ASP A O 1
ATOM 2328 N N . ARG A 1 293 ? 15.712 -9.022 -0.327 1.00 96.81 293 ARG A N 1
ATOM 2329 C CA . ARG A 1 293 ? 17.161 -9.228 -0.281 1.00 96.81 293 ARG A CA 1
ATOM 2330 C C . ARG A 1 293 ? 17.705 -9.787 -1.597 1.00 96.81 293 ARG A C 1
ATOM 2332 O O . ARG A 1 293 ? 18.701 -9.267 -2.090 1.00 96.81 293 ARG A O 1
ATOM 2339 N N . GLU A 1 294 ? 17.066 -10.800 -2.176 1.00 96.19 294 GLU A N 1
ATOM 2340 C CA . GLU A 1 294 ? 17.446 -11.367 -3.477 1.00 96.19 294 GLU A CA 1
ATOM 2341 C C . GLU A 1 294 ? 17.376 -10.311 -4.590 1.00 96.19 294 GLU A C 1
ATOM 2343 O O . GLU A 1 294 ? 18.282 -10.222 -5.416 1.00 96.19 294 GLU A O 1
ATOM 2348 N N . GLN A 1 295 ? 16.348 -9.456 -4.600 1.00 95.62 295 GLN A N 1
ATOM 2349 C CA . GLN A 1 295 ? 16.254 -8.332 -5.539 1.00 95.62 295 GLN A CA 1
ATOM 2350 C C . GLN A 1 295 ? 17.388 -7.320 -5.341 1.00 95.62 295 GLN A C 1
ATOM 2352 O O . GLN A 1 295 ? 17.994 -6.891 -6.321 1.00 95.62 295 GLN A O 1
ATOM 2357 N N . VAL A 1 296 ? 17.726 -6.970 -4.096 1.00 94.75 296 VAL A N 1
ATOM 2358 C CA . VAL A 1 296 ? 18.851 -6.070 -3.792 1.00 94.75 296 VAL A CA 1
ATOM 2359 C C . VAL A 1 296 ? 20.196 -6.690 -4.185 1.00 94.75 296 VAL A C 1
ATOM 2361 O O . VAL A 1 296 ? 21.044 -5.988 -4.735 1.00 94.75 296 VAL A O 1
ATOM 2364 N N . GLU A 1 297 ? 20.420 -7.983 -3.952 1.00 95.38 297 GLU A N 1
ATOM 2365 C CA . GLU A 1 297 ? 21.649 -8.667 -4.376 1.00 95.38 297 GLU A CA 1
ATOM 2366 C C . GLU A 1 297 ? 21.742 -8.733 -5.915 1.00 95.38 297 GLU A C 1
ATOM 2368 O O . GLU A 1 297 ? 22.766 -8.335 -6.474 1.00 95.38 297 GLU A O 1
ATOM 2373 N N . ASN A 1 298 ? 20.652 -9.075 -6.613 1.00 96.44 298 ASN A N 1
ATOM 2374 C CA . ASN A 1 298 ? 20.580 -9.044 -8.080 1.00 96.44 298 ASN A CA 1
ATOM 2375 C C . ASN A 1 298 ? 20.869 -7.643 -8.653 1.00 96.44 298 ASN A C 1
ATOM 2377 O O . ASN A 1 298 ? 21.764 -7.499 -9.489 1.00 96.44 298 ASN A O 1
ATOM 2381 N N . LEU A 1 299 ? 20.190 -6.598 -8.166 1.00 96.19 299 LEU A N 1
ATOM 2382 C CA . LEU A 1 299 ? 20.408 -5.211 -8.604 1.00 96.19 299 LEU A CA 1
ATOM 2383 C C . LEU A 1 299 ? 21.845 -4.740 -8.343 1.00 96.19 299 LEU A C 1
ATOM 2385 O O . LEU A 1 299 ? 22.413 -4.027 -9.168 1.00 96.19 299 LEU A O 1
ATOM 2389 N N . ASN A 1 300 ? 22.475 -5.165 -7.242 1.00 96.19 300 ASN A N 1
ATOM 2390 C CA . ASN A 1 300 ? 23.888 -4.875 -6.997 1.00 96.19 300 ASN A CA 1
ATOM 2391 C C . ASN A 1 300 ? 24.808 -5.543 -8.034 1.00 96.19 300 ASN A C 1
ATOM 2393 O O . ASN A 1 300 ? 25.761 -4.900 -8.480 1.00 96.19 300 ASN A O 1
ATOM 2397 N N . THR A 1 301 ? 24.525 -6.781 -8.466 1.00 95.88 301 THR A N 1
ATOM 2398 C CA . THR A 1 301 ? 25.297 -7.414 -9.555 1.00 95.88 301 THR A CA 1
ATOM 2399 C C . THR A 1 301 ? 25.095 -6.709 -10.896 1.00 95.88 301 THR A C 1
ATOM 2401 O O . THR A 1 301 ? 26.071 -6.476 -11.605 1.00 95.88 301 THR A O 1
ATOM 2404 N N . GLU A 1 302 ? 23.875 -6.274 -11.228 1.00 96.38 302 GLU A N 1
ATOM 2405 C CA . GLU A 1 302 ? 23.614 -5.516 -12.458 1.00 96.38 302 GLU A CA 1
ATOM 2406 C C . GLU A 1 302 ? 24.322 -4.152 -12.444 1.00 96.38 302 GLU A C 1
ATOM 2408 O O . GLU A 1 302 ? 25.022 -3.805 -13.395 1.00 96.38 302 GLU A O 1
ATOM 2413 N N . ILE A 1 303 ? 24.244 -3.418 -11.329 1.00 95.62 303 ILE A N 1
ATOM 2414 C CA . ILE A 1 303 ? 24.978 -2.162 -11.119 1.00 95.62 303 ILE A CA 1
ATOM 2415 C C . ILE A 1 303 ? 26.495 -2.373 -11.253 1.00 95.62 303 ILE A C 1
ATOM 2417 O O . ILE A 1 303 ? 27.186 -1.508 -11.794 1.00 95.62 303 ILE A O 1
ATOM 2421 N N . GLN A 1 304 ? 27.033 -3.498 -10.777 1.00 95.31 304 GLN A N 1
ATOM 2422 C CA . GLN A 1 304 ? 28.457 -3.813 -10.902 1.00 95.31 304 GLN A CA 1
ATOM 2423 C C . GLN A 1 304 ? 28.851 -4.133 -12.354 1.00 95.31 304 GLN A C 1
ATOM 2425 O O . GLN A 1 304 ? 29.790 -3.526 -12.872 1.00 95.31 304 GLN A O 1
ATOM 2430 N N . ASN A 1 305 ? 28.076 -4.969 -13.049 1.00 96.31 305 ASN A N 1
ATOM 2431 C CA . ASN A 1 305 ? 28.265 -5.271 -14.473 1.00 96.31 305 ASN A CA 1
ATOM 2432 C C . ASN A 1 305 ? 28.206 -3.998 -15.343 1.00 96.31 305 ASN A C 1
ATOM 2434 O O . ASN A 1 305 ? 29.004 -3.826 -16.266 1.00 96.31 305 ASN A O 1
ATOM 2438 N N . LEU A 1 306 ? 27.292 -3.070 -15.032 1.00 95.19 306 LEU A N 1
ATOM 2439 C CA . LEU A 1 306 ? 27.174 -1.783 -15.725 1.00 95.19 306 LEU A CA 1
ATOM 2440 C C . LEU A 1 306 ? 28.373 -0.858 -15.459 1.00 95.19 306 LEU A C 1
ATOM 2442 O O . LEU A 1 306 ? 28.840 -0.205 -16.393 1.00 95.19 306 LEU A O 1
ATOM 2446 N N . LYS A 1 307 ? 28.917 -0.823 -14.232 1.00 96.06 307 LYS A N 1
ATOM 2447 C CA . LYS A 1 307 ? 30.161 -0.086 -13.926 1.00 96.06 307 LYS A CA 1
ATOM 2448 C C . LYS A 1 307 ? 31.349 -0.643 -14.706 1.00 96.06 307 LYS A C 1
ATOM 2450 O O . LYS A 1 307 ? 32.115 0.133 -15.271 1.00 96.06 307 LYS A O 1
ATOM 2455 N N . GLU A 1 308 ? 31.500 -1.964 -14.749 1.00 96.56 308 GLU A N 1
ATOM 2456 C CA . GLU A 1 308 ? 32.598 -2.624 -15.462 1.00 96.56 308 GLU A CA 1
ATOM 2457 C C . GLU A 1 308 ? 32.500 -2.390 -16.973 1.00 96.56 308 GLU A C 1
ATOM 2459 O O . GLU A 1 308 ? 33.486 -1.984 -17.592 1.00 96.56 308 GLU A O 1
ATOM 2464 N N . LYS A 1 309 ? 31.296 -2.494 -17.554 1.00 97.00 309 LYS A N 1
ATOM 2465 C CA . LYS A 1 309 ? 31.063 -2.099 -18.949 1.00 97.00 309 LYS A CA 1
ATOM 2466 C C . LYS A 1 309 ? 31.423 -0.627 -19.192 1.00 97.00 309 LYS A C 1
ATOM 2468 O O . LYS A 1 309 ? 32.126 -0.336 -20.154 1.00 97.00 309 LYS A O 1
ATOM 2473 N N . PHE A 1 310 ? 30.993 0.291 -18.326 1.00 95.31 310 PHE A N 1
ATOM 2474 C CA . PHE A 1 310 ? 31.288 1.723 -18.460 1.00 95.31 310 PHE A CA 1
ATOM 2475 C C . PHE A 1 310 ? 32.793 2.037 -18.371 1.00 95.31 310 PHE A C 1
ATOM 2477 O O . PHE A 1 310 ? 33.281 2.921 -19.075 1.00 95.31 310 PHE A O 1
ATOM 2484 N N . ILE A 1 311 ? 33.552 1.294 -17.556 1.00 96.62 311 ILE A N 1
ATOM 2485 C CA . ILE A 1 311 ? 35.019 1.395 -17.502 1.00 96.62 311 ILE A CA 1
ATOM 2486 C C . ILE A 1 311 ? 35.647 0.945 -18.831 1.00 96.62 311 ILE A C 1
ATOM 2488 O O . ILE A 1 311 ? 36.511 1.647 -19.355 1.00 96.62 311 ILE A O 1
ATOM 2492 N N . LEU A 1 312 ? 35.199 -0.176 -19.406 1.00 95.88 312 LEU A N 1
ATOM 2493 C CA . LEU A 1 312 ? 35.687 -0.663 -20.705 1.00 95.88 312 LEU A CA 1
ATOM 2494 C C . LEU A 1 312 ? 35.335 0.299 -21.853 1.00 95.88 312 LEU A C 1
ATOM 2496 O O . LEU A 1 312 ? 36.180 0.607 -22.690 1.00 95.88 312 LEU A O 1
ATOM 2500 N N . GLU A 1 313 ? 34.109 0.821 -21.864 1.00 94.75 313 GLU A N 1
ATOM 2501 C CA . GLU A 1 313 ? 33.608 1.766 -22.870 1.00 94.75 313 GLU A CA 1
ATOM 2502 C C . GLU A 1 313 ? 34.366 3.108 -22.810 1.00 94.75 313 GLU A C 1
ATOM 2504 O O . GLU A 1 313 ? 34.741 3.658 -23.847 1.00 94.75 313 GLU A O 1
ATOM 2509 N N . ARG A 1 314 ? 34.726 3.574 -21.603 1.00 96.00 314 ARG A N 1
ATOM 2510 C CA . ARG A 1 314 ? 35.659 4.698 -21.414 1.00 96.00 314 ARG A CA 1
ATOM 2511 C C . ARG A 1 314 ? 37.058 4.393 -21.961 1.00 96.00 314 ARG A C 1
ATOM 2513 O O . ARG A 1 314 ? 37.611 5.231 -22.665 1.00 96.00 314 ARG A O 1
ATOM 2520 N N . GLN A 1 315 ? 37.623 3.217 -21.681 1.00 96.00 315 GLN A N 1
ATOM 2521 C CA . GLN A 1 315 ? 38.957 2.845 -22.178 1.00 96.00 315 GLN A CA 1
ATOM 2522 C C . GLN A 1 315 ? 39.015 2.756 -23.712 1.00 96.00 315 GLN A C 1
ATOM 2524 O O . GLN A 1 315 ? 40.034 3.106 -24.305 1.00 96.00 315 GLN A O 1
ATOM 2529 N N . GLU A 1 316 ? 37.944 2.312 -24.377 1.00 95.00 316 GLU A N 1
ATOM 2530 C CA . GLU A 1 316 ? 37.856 2.374 -25.844 1.00 95.00 316 GLU A CA 1
ATOM 2531 C C . GLU A 1 316 ? 37.734 3.816 -26.355 1.00 95.00 316 GLU A C 1
ATOM 2533 O O . GLU A 1 316 ? 38.416 4.176 -27.315 1.00 95.00 316 GLU A O 1
ATOM 2538 N N . HIS A 1 317 ? 36.967 4.683 -25.685 1.00 92.12 317 HIS A N 1
ATOM 2539 C CA . HIS A 1 317 ? 36.911 6.106 -26.036 1.00 92.12 317 HIS A CA 1
ATOM 2540 C C . HIS A 1 317 ? 38.277 6.804 -25.879 1.00 92.12 317 HIS A C 1
ATOM 2542 O O . HIS A 1 317 ? 38.664 7.601 -26.734 1.00 92.12 317 HIS A O 1
ATOM 2548 N N . GLU A 1 318 ? 39.043 6.487 -24.832 1.00 95.62 318 GLU A N 1
ATOM 2549 C CA . GLU A 1 318 ? 40.404 7.005 -24.626 1.00 95.62 318 GLU A CA 1
ATOM 2550 C C . GLU A 1 318 ? 41.360 6.546 -25.748 1.00 95.62 318 GLU A C 1
ATOM 2552 O O . GLU A 1 318 ? 42.128 7.351 -26.279 1.00 95.62 318 GLU A O 1
ATOM 2557 N N . LYS A 1 319 ? 41.268 5.281 -26.192 1.00 96.75 319 LYS A N 1
ATOM 2558 C CA . LYS A 1 319 ? 42.027 4.758 -27.350 1.00 96.75 319 LYS A CA 1
ATOM 2559 C C . LYS A 1 319 ? 41.623 5.422 -28.669 1.00 96.75 319 LYS A C 1
ATOM 2561 O O . LYS A 1 319 ? 42.483 5.652 -29.519 1.00 96.75 319 LYS A O 1
ATOM 2566 N N . LEU A 1 320 ? 40.334 5.705 -28.871 1.00 94.38 320 LEU A N 1
ATOM 2567 C CA . LEU A 1 320 ? 39.839 6.392 -30.068 1.00 94.38 320 LEU A CA 1
ATOM 2568 C C . LEU A 1 320 ? 40.328 7.844 -30.114 1.00 94.38 320 LEU A C 1
ATOM 2570 O O . LEU A 1 320 ? 40.872 8.256 -31.133 1.00 94.38 320 LEU A O 1
ATOM 2574 N N . GLN A 1 321 ? 40.257 8.568 -28.995 1.00 94.56 321 GLN A N 1
ATOM 2575 C CA . GLN A 1 321 ? 40.769 9.937 -28.883 1.00 94.56 321 GLN A CA 1
ATOM 2576 C C . GLN A 1 321 ? 42.291 10.011 -29.123 1.00 94.56 321 GLN A C 1
ATOM 2578 O O . GLN A 1 321 ? 42.783 10.932 -29.772 1.00 94.56 321 GLN A O 1
ATOM 2583 N N . GLN A 1 322 ? 43.058 9.010 -28.673 1.00 95.69 322 GLN A N 1
ATOM 2584 C CA . GLN A 1 322 ? 44.488 8.913 -29.001 1.00 95.69 322 GLN A CA 1
ATOM 2585 C C . GLN A 1 322 ? 44.746 8.698 -30.503 1.00 95.69 322 GLN A C 1
ATOM 2587 O O . GLN A 1 322 ? 45.724 9.229 -31.028 1.00 95.69 322 GLN A O 1
ATOM 2592 N N . LYS A 1 323 ? 43.885 7.950 -31.209 1.00 95.19 323 LYS A N 1
ATOM 2593 C CA . LYS A 1 323 ? 43.979 7.775 -32.670 1.00 95.19 323 LYS A CA 1
ATOM 2594 C C . LYS A 1 323 ? 43.577 9.038 -33.429 1.00 95.19 323 LYS A C 1
ATOM 2596 O O . LYS A 1 323 ? 44.229 9.367 -34.411 1.00 95.19 323 LYS A O 1
ATOM 2601 N N . GLU A 1 324 ? 42.553 9.751 -32.970 1.00 93.94 324 GLU A N 1
ATOM 2602 C CA . GLU A 1 324 ? 42.116 11.037 -33.531 1.00 93.94 324 GLU A CA 1
ATOM 2603 C C . GLU A 1 324 ? 43.272 12.052 -33.533 1.00 93.94 324 GLU A C 1
ATOM 2605 O O . GLU A 1 324 ? 43.673 12.528 -34.592 1.00 93.94 324 GLU A O 1
ATOM 2610 N N . LEU A 1 325 ? 43.940 12.231 -32.386 1.00 95.56 325 LEU A N 1
ATOM 2611 C CA . LEU A 1 325 ? 45.134 13.082 -32.260 1.00 95.56 325 LEU A CA 1
ATOM 2612 C C . LEU A 1 325 ? 46.315 12.634 -33.151 1.00 95.56 325 LEU A C 1
ATOM 2614 O O . LEU A 1 325 ? 47.115 13.463 -33.595 1.00 95.56 325 LEU A O 1
ATOM 2618 N N . GLN A 1 326 ? 46.448 11.332 -33.433 1.00 96.38 326 GLN A N 1
ATOM 2619 C CA . GLN A 1 326 ? 47.442 10.823 -34.388 1.00 96.38 326 GLN A CA 1
ATOM 2620 C C . GLN A 1 326 ? 47.061 11.155 -35.838 1.00 96.38 326 GLN A C 1
ATOM 2622 O O . GLN A 1 326 ? 47.931 11.570 -36.607 1.00 96.38 326 GLN A O 1
ATOM 2627 N N . PHE A 1 327 ? 45.783 11.021 -36.207 1.00 94.38 327 PHE A N 1
ATOM 2628 C CA . PHE A 1 327 ? 45.286 11.407 -37.529 1.00 94.38 327 PHE A CA 1
ATOM 2629 C C . PHE A 1 327 ? 45.403 12.914 -37.768 1.00 94.38 327 PHE A C 1
ATOM 2631 O O . PHE A 1 327 ? 45.876 13.296 -38.835 1.00 94.38 327 PHE A O 1
ATOM 2638 N N . ASP A 1 328 ? 45.102 13.763 -36.783 1.00 95.12 328 ASP A N 1
ATOM 2639 C CA . ASP A 1 328 ? 45.313 15.214 -36.885 1.00 95.12 328 ASP A CA 1
ATOM 2640 C C . ASP A 1 328 ? 46.789 15.565 -37.132 1.00 95.12 328 ASP A C 1
ATOM 2642 O O . ASP A 1 328 ? 47.104 16.382 -38.001 1.00 95.12 328 ASP A O 1
ATOM 2646 N N . SER A 1 329 ? 47.721 14.899 -36.436 1.00 95.62 329 SER A N 1
ATOM 2647 C CA . SER A 1 329 ? 49.163 15.093 -36.650 1.00 95.62 329 SER A CA 1
ATOM 2648 C C . SER A 1 329 ? 49.629 14.657 -38.047 1.00 95.62 329 SER A C 1
ATOM 2650 O O . SER A 1 329 ? 50.552 15.257 -38.602 1.00 95.62 329 SER A O 1
ATOM 2652 N N . LEU A 1 330 ? 49.018 13.619 -38.627 1.00 95.38 330 LEU A N 1
ATOM 2653 C CA . LEU A 1 330 ? 49.295 13.186 -40.000 1.00 95.38 330 LEU A CA 1
ATOM 2654 C C . LEU A 1 330 ? 48.681 14.149 -41.024 1.00 95.38 330 LEU A C 1
ATOM 2656 O O . LEU A 1 330 ? 49.380 14.592 -41.932 1.00 95.38 330 LEU A O 1
ATOM 2660 N N . LEU A 1 331 ? 47.423 14.546 -40.828 1.00 95.12 331 LEU A N 1
ATOM 2661 C CA . LEU A 1 331 ? 46.699 15.491 -41.677 1.00 95.12 331 LEU A CA 1
ATOM 2662 C C . LEU A 1 331 ? 47.368 16.873 -41.701 1.00 95.12 331 LEU A C 1
ATOM 2664 O O . LEU A 1 331 ? 47.382 17.533 -42.739 1.00 95.12 331 LEU A O 1
ATOM 2668 N N . GLN A 1 332 ? 47.947 17.326 -40.584 1.00 95.44 332 GLN A N 1
ATOM 2669 C CA . GLN A 1 332 ? 48.738 18.556 -40.568 1.00 95.44 332 GLN A CA 1
ATOM 2670 C C . GLN A 1 332 ? 50.013 18.419 -41.415 1.00 95.44 332 GLN A C 1
ATOM 2672 O O . GLN A 1 332 ? 50.270 19.288 -42.246 1.00 95.44 332 GLN A O 1
ATOM 2677 N N . LYS A 1 333 ? 50.767 17.319 -41.286 1.00 95.44 333 LYS A N 1
ATOM 2678 C CA . LYS A 1 333 ? 51.961 17.067 -42.118 1.00 95.44 333 LYS A CA 1
ATOM 2679 C C . LYS A 1 333 ? 51.615 16.970 -43.604 1.00 95.44 333 LYS A C 1
ATOM 2681 O O . LYS A 1 333 ? 52.367 17.460 -44.439 1.00 95.44 333 LYS A O 1
ATOM 2686 N N . GLU A 1 334 ? 50.475 16.375 -43.944 1.00 92.06 334 GLU A N 1
ATOM 2687 C CA . GLU A 1 334 ? 49.990 16.301 -45.325 1.00 92.06 334 GLU A CA 1
ATOM 2688 C C . GLU A 1 334 ? 49.612 17.687 -45.874 1.00 92.06 334 GLU A C 1
ATOM 2690 O O . GLU A 1 334 ? 49.997 18.023 -46.994 1.00 92.06 334 GLU A O 1
ATOM 2695 N N . LYS A 1 335 ? 48.963 18.545 -45.073 1.00 94.94 335 LYS A N 1
ATOM 2696 C CA . LYS A 1 335 ? 48.711 19.958 -45.426 1.00 94.94 335 LYS A CA 1
ATOM 2697 C C . LYS A 1 335 ? 50.011 20.745 -45.619 1.00 94.94 335 LYS A C 1
ATOM 2699 O O . LYS A 1 335 ? 50.130 21.492 -46.590 1.00 94.94 335 LYS A O 1
ATOM 2704 N N . GLU A 1 336 ? 50.994 20.559 -44.739 1.00 95.81 336 GLU A N 1
ATOM 2705 C CA . GLU A 1 336 ? 52.319 21.183 -44.840 1.00 95.81 336 GLU A CA 1
ATOM 2706 C C . GLU A 1 336 ? 53.044 20.740 -46.125 1.00 95.81 336 GLU A C 1
ATOM 2708 O O . GLU A 1 336 ? 53.478 21.590 -46.907 1.00 95.81 336 GLU A O 1
ATOM 2713 N N . LEU A 1 337 ? 53.070 19.435 -46.423 1.00 95.06 337 LEU A N 1
ATOM 2714 C CA . LEU A 1 337 ? 53.622 18.890 -47.671 1.00 95.06 337 LEU A CA 1
ATOM 2715 C C . LEU A 1 337 ? 52.878 19.398 -48.915 1.00 95.06 337 LEU A C 1
ATOM 2717 O O . LEU A 1 337 ? 53.520 19.823 -49.875 1.00 95.06 337 LEU A O 1
ATOM 2721 N N . SER A 1 338 ? 51.542 19.412 -48.897 1.00 93.44 338 SER A N 1
ATOM 2722 C CA . SER A 1 338 ? 50.717 19.917 -50.001 1.00 93.44 338 SER A CA 1
ATOM 2723 C C . SER A 1 338 ? 50.974 21.401 -50.271 1.00 93.44 338 SER A C 1
ATOM 2725 O O . SER A 1 338 ? 51.086 21.798 -51.430 1.00 93.44 338 SER A O 1
ATOM 2727 N N . SER A 1 339 ? 51.111 22.222 -49.226 1.00 94.62 339 SER A N 1
ATOM 2728 C CA . SER A 1 339 ? 51.413 23.652 -49.368 1.00 94.62 339 SER A CA 1
ATOM 2729 C C . SER A 1 339 ? 52.826 23.894 -49.915 1.00 94.62 339 SER A C 1
ATOM 2731 O O . SER A 1 339 ? 53.004 24.722 -50.808 1.00 94.62 339 SER A O 1
ATOM 2733 N N . GLY A 1 340 ? 53.816 23.105 -49.481 1.00 95.62 340 GLY A N 1
ATOM 2734 C CA . GLY A 1 340 ? 55.180 23.153 -50.015 1.00 95.62 340 GLY A CA 1
ATOM 2735 C C . GLY A 1 340 ? 55.280 22.678 -51.471 1.00 95.62 340 GLY A C 1
ATOM 2736 O O . GLY A 1 340 ? 56.040 23.246 -52.257 1.00 95.62 340 GLY A O 1
ATOM 2737 N N . LEU A 1 341 ? 54.485 21.678 -51.869 1.00 94.25 341 LEU A N 1
ATOM 2738 C CA . LEU A 1 341 ? 54.366 21.255 -53.269 1.00 94.25 341 LEU A CA 1
ATOM 2739 C C . LEU A 1 341 ? 53.678 22.325 -54.126 1.00 94.25 341 LEU A C 1
ATOM 2741 O O . LEU A 1 341 ? 54.169 22.633 -55.211 1.00 94.25 341 LEU A O 1
ATOM 2745 N N . GLN A 1 342 ? 52.601 22.939 -53.629 1.00 94.31 342 GLN A N 1
ATOM 2746 C CA . GLN A 1 342 ? 51.926 24.044 -54.311 1.00 94.31 342 GLN A CA 1
ATOM 2747 C C . GLN A 1 342 ? 52.864 25.248 -54.496 1.00 94.31 342 GLN A C 1
ATOM 2749 O O . GLN A 1 342 ? 52.924 25.807 -55.587 1.00 94.31 342 GLN A O 1
ATOM 2754 N N . GLN A 1 343 ? 53.660 25.599 -53.480 1.00 95.38 343 GLN A N 1
ATOM 2755 C CA . GLN A 1 343 ? 54.660 26.668 -53.574 1.00 95.38 343 GLN A CA 1
ATOM 2756 C C . GLN A 1 343 ? 55.713 26.383 -54.659 1.00 95.38 343 GLN A C 1
ATOM 2758 O O . GLN A 1 343 ? 56.014 27.270 -55.456 1.00 95.38 343 GLN A O 1
ATOM 2763 N N . ARG A 1 344 ? 56.238 25.149 -54.728 1.00 95.31 344 ARG A N 1
ATOM 2764 C CA . ARG A 1 344 ? 57.186 24.728 -55.781 1.00 95.31 344 ARG A CA 1
ATOM 2765 C C . ARG A 1 344 ? 56.567 24.745 -57.177 1.00 95.31 344 ARG A C 1
ATOM 2767 O O . ARG A 1 344 ? 57.245 25.080 -58.143 1.00 95.31 344 ARG A O 1
ATOM 2774 N N . LEU A 1 345 ? 55.290 24.382 -57.293 1.00 93.38 345 LEU A N 1
ATOM 2775 C CA . LEU A 1 345 ? 54.567 24.423 -58.561 1.00 93.38 345 LEU A CA 1
ATOM 2776 C C . LEU A 1 345 ? 54.384 25.871 -59.040 1.00 93.38 345 LEU A C 1
ATOM 2778 O O . LEU A 1 345 ? 54.604 26.140 -60.218 1.00 93.38 345 LEU A O 1
ATOM 2782 N N . CYS A 1 346 ? 54.081 26.809 -58.136 1.00 93.69 346 CYS A N 1
ATOM 2783 C CA . CYS A 1 346 ? 54.050 28.237 -58.456 1.00 93.69 346 CYS A CA 1
ATOM 2784 C C . CYS A 1 346 ? 55.428 28.768 -58.888 1.00 93.69 346 CYS A C 1
ATOM 2786 O O . CYS A 1 346 ? 55.513 29.433 -59.917 1.00 93.69 346 CYS A O 1
ATOM 2788 N N . SER A 1 347 ? 56.514 28.453 -58.166 1.00 94.06 347 SER A N 1
ATOM 2789 C CA . SER A 1 347 ? 57.853 28.936 -58.547 1.00 94.06 347 SER A CA 1
ATOM 2790 C C . SER A 1 347 ? 58.304 28.382 -59.902 1.00 94.06 347 SER A C 1
ATOM 2792 O O . SER A 1 347 ? 58.812 29.139 -60.724 1.00 94.06 347 SER A O 1
ATOM 2794 N N . PHE A 1 348 ? 58.028 27.104 -60.182 1.00 92.56 348 PHE A N 1
ATOM 2795 C CA . PHE A 1 348 ? 58.305 26.504 -61.488 1.00 92.56 348 PHE A CA 1
ATOM 2796 C C . PHE A 1 348 ? 57.453 27.125 -62.609 1.00 92.56 348 PHE A C 1
ATOM 2798 O O . PHE A 1 348 ? 57.949 27.360 -63.707 1.00 92.56 348 PHE A O 1
ATOM 2805 N N . GLN A 1 349 ? 56.183 27.460 -62.346 1.00 93.75 349 GLN A N 1
ATOM 2806 C CA . GLN A 1 349 ? 55.357 28.208 -63.302 1.00 93.75 349 GLN A CA 1
ATOM 2807 C C . GLN A 1 349 ? 55.920 29.608 -63.581 1.00 93.75 349 GLN A C 1
ATOM 2809 O O . GLN A 1 349 ? 55.927 30.036 -64.734 1.00 93.75 349 GLN A O 1
ATOM 2814 N N . GLU A 1 350 ? 56.429 30.315 -62.569 1.00 93.94 350 GLU A N 1
ATOM 2815 C CA . GLU A 1 350 ? 57.105 31.595 -62.789 1.00 93.94 350 GLU A CA 1
ATOM 2816 C C . GLU A 1 350 ? 58.404 31.451 -63.594 1.00 93.94 350 GLU A C 1
ATOM 2818 O O . GLU A 1 350 ? 58.686 32.302 -64.434 1.00 93.94 350 GLU A O 1
ATOM 2823 N N . GLU A 1 351 ? 59.206 30.415 -63.337 1.00 93.81 351 GLU A N 1
ATOM 2824 C CA . GLU A 1 351 ? 60.436 30.110 -64.084 1.00 93.81 351 GLU A CA 1
ATOM 2825 C C . GLU A 1 351 ? 60.123 29.808 -65.555 1.00 93.81 351 GLU A C 1
ATOM 2827 O O . GLU A 1 351 ? 60.642 30.491 -66.436 1.00 93.81 351 GLU A O 1
ATOM 2832 N N . MET A 1 352 ? 59.159 28.921 -65.823 1.00 89.94 352 MET A N 1
ATOM 2833 C CA . MET A 1 352 ? 58.656 28.639 -67.175 1.00 89.94 352 MET A CA 1
ATOM 2834 C C . MET A 1 352 ? 58.121 29.891 -67.893 1.00 89.94 352 MET A C 1
ATOM 2836 O O . MET A 1 352 ? 58.273 30.021 -69.108 1.00 89.94 352 MET A O 1
ATOM 2840 N N . ILE A 1 353 ? 57.493 30.831 -67.174 1.00 93.81 353 ILE A N 1
ATOM 2841 C CA . ILE A 1 353 ? 57.049 32.113 -67.748 1.00 93.81 353 ILE A CA 1
ATOM 2842 C C . ILE A 1 353 ? 58.248 33.016 -68.072 1.00 93.81 353 ILE A C 1
ATOM 2844 O O . ILE A 1 353 ? 58.252 33.635 -69.135 1.00 93.81 353 ILE A O 1
ATOM 2848 N N . LYS A 1 354 ? 59.265 33.082 -67.202 1.00 94.44 354 LYS A N 1
ATOM 2849 C CA . LYS A 1 354 ? 60.497 33.860 -67.433 1.00 94.44 354 LYS A CA 1
ATOM 2850 C C . LYS A 1 354 ? 61.253 33.329 -68.658 1.00 94.44 354 LYS A C 1
ATOM 2852 O O . LYS A 1 354 ? 61.573 34.119 -69.541 1.00 94.44 354 LYS A O 1
ATOM 2857 N N . GLU A 1 355 ? 61.447 32.012 -68.762 1.00 92.50 355 GLU A N 1
ATOM 2858 C CA . GLU A 1 355 ? 62.076 31.367 -69.926 1.00 92.50 355 GLU A CA 1
ATOM 2859 C C . GLU A 1 355 ? 61.280 31.596 -71.216 1.00 92.50 355 GLU A C 1
ATOM 2861 O O . GLU A 1 355 ? 61.836 32.051 -72.213 1.00 92.50 355 GLU A O 1
ATOM 2866 N N . ARG A 1 356 ? 59.960 31.358 -71.204 1.00 93.75 356 ARG A N 1
ATOM 2867 C CA . ARG A 1 356 ? 59.103 31.588 -72.379 1.00 93.75 356 ARG A CA 1
ATOM 2868 C C . ARG A 1 356 ? 59.165 33.040 -72.855 1.00 93.75 356 ARG A C 1
ATOM 2870 O O . ARG A 1 356 ? 59.231 33.274 -74.057 1.00 93.75 356 ARG A O 1
ATOM 2877 N N . ASN A 1 357 ? 59.134 34.005 -71.936 1.00 94.00 357 ASN A N 1
ATOM 2878 C CA . ASN A 1 357 ? 59.222 35.422 -72.287 1.00 94.00 357 ASN A CA 1
ATOM 2879 C C . ASN A 1 357 ? 60.601 35.769 -72.881 1.00 94.00 357 ASN A C 1
ATOM 2881 O O . ASN A 1 357 ? 60.661 36.527 -73.844 1.00 94.00 357 ASN A O 1
ATOM 2885 N N . LEU A 1 358 ? 61.686 35.177 -72.366 1.00 94.94 358 LEU A N 1
ATOM 2886 C CA . LEU A 1 358 ? 63.037 35.349 -72.907 1.00 94.94 358 LEU A CA 1
ATOM 2887 C C . LEU A 1 358 ? 63.153 34.776 -74.330 1.00 94.94 358 LEU A C 1
ATOM 2889 O O . LEU A 1 358 ? 63.608 35.484 -75.224 1.00 94.94 358 LEU A O 1
ATOM 2893 N N . PHE A 1 359 ? 62.633 33.571 -74.587 1.00 91.44 359 PHE A N 1
ATOM 2894 C CA . PHE A 1 359 ? 62.546 33.027 -75.950 1.00 91.44 359 PHE A CA 1
ATOM 2895 C C . PHE A 1 359 ? 61.663 33.885 -76.877 1.00 91.44 359 PHE A C 1
ATOM 2897 O O . PHE A 1 359 ? 61.940 33.993 -78.070 1.00 91.44 359 PHE A O 1
ATOM 2904 N N . GLU A 1 360 ? 60.611 34.526 -76.357 1.00 93.38 360 GLU A N 1
ATOM 2905 C CA . GLU A 1 360 ? 59.777 35.459 -77.128 1.00 93.38 360 GLU A CA 1
ATOM 2906 C C . GLU A 1 360 ? 60.539 36.752 -77.487 1.00 93.38 360 GLU A C 1
ATOM 2908 O O . GLU A 1 360 ? 60.330 37.315 -78.563 1.00 93.38 360 GLU A O 1
ATOM 2913 N N . GLU A 1 361 ? 61.441 37.223 -76.621 1.00 93.06 361 GLU A N 1
ATOM 2914 C CA . GLU A 1 361 ? 62.338 38.354 -76.892 1.00 93.06 361 GLU A CA 1
ATOM 2915 C C . GLU A 1 361 ? 63.460 37.990 -77.875 1.00 93.06 361 GLU A C 1
ATOM 2917 O O . GLU A 1 361 ? 63.714 38.758 -78.806 1.00 93.06 361 GLU A O 1
ATOM 2922 N N . GLU A 1 362 ? 64.082 36.816 -77.740 1.00 93.75 362 GLU A N 1
ATOM 2923 C CA . GLU A 1 362 ? 65.063 36.290 -78.701 1.00 93.75 362 GLU A CA 1
ATOM 2924 C C . GLU A 1 362 ? 64.440 36.099 -80.093 1.00 93.75 362 GLU A C 1
ATOM 2926 O O . GLU A 1 362 ? 65.013 36.526 -81.097 1.00 93.75 362 GLU A O 1
ATOM 2931 N N . LEU A 1 363 ? 63.222 35.548 -80.170 1.00 92.50 363 LEU A N 1
ATOM 2932 C CA . LEU A 1 363 ? 62.495 35.381 -81.430 1.00 92.50 363 LEU A CA 1
ATOM 2933 C C . LEU A 1 363 ? 62.166 36.731 -82.089 1.00 92.50 363 LEU A C 1
ATOM 2935 O O . LEU A 1 363 ? 62.319 36.872 -83.302 1.00 92.50 363 LEU A O 1
ATOM 2939 N N . LYS A 1 364 ? 61.766 37.747 -81.311 1.00 94.25 364 LYS A N 1
ATOM 2940 C CA . LYS A 1 364 ? 61.557 39.117 -81.822 1.00 94.25 364 LYS A CA 1
ATOM 2941 C C . LYS A 1 364 ? 62.851 39.742 -82.340 1.00 94.25 364 LYS A C 1
ATOM 2943 O O . LYS A 1 364 ? 62.815 40.436 -83.355 1.00 94.25 364 LYS A O 1
ATOM 2948 N N . GLN A 1 365 ? 63.983 39.497 -81.677 1.00 93.25 365 GLN A N 1
ATOM 2949 C CA . GLN A 1 365 ? 65.292 39.954 -82.150 1.00 93.25 365 GLN A CA 1
ATOM 2950 C C . GLN A 1 365 ? 65.664 39.273 -83.472 1.00 93.25 365 GLN A C 1
ATOM 2952 O O . GLN A 1 365 ? 65.964 39.974 -84.435 1.00 93.25 365 GLN A O 1
ATOM 2957 N N . ALA A 1 366 ? 65.546 37.944 -83.559 1.00 92.62 366 ALA A N 1
ATOM 2958 C CA . ALA A 1 366 ? 65.840 37.177 -84.770 1.00 92.62 366 ALA A CA 1
ATOM 2959 C C . ALA A 1 366 ? 64.949 37.574 -85.963 1.00 92.62 366 ALA A C 1
ATOM 2961 O O . ALA A 1 366 ? 65.454 37.777 -87.066 1.00 92.62 366 ALA A O 1
ATOM 2962 N N . LEU A 1 367 ? 63.640 37.767 -85.751 1.00 92.25 367 LEU A N 1
ATOM 2963 C CA . LEU A 1 367 ? 62.729 38.295 -86.778 1.00 92.25 367 LEU A CA 1
ATOM 2964 C C . LEU A 1 367 ? 63.133 39.714 -87.208 1.00 92.25 367 LEU A C 1
ATOM 2966 O O . LEU A 1 367 ? 63.264 39.990 -88.397 1.00 92.25 367 LEU A O 1
ATOM 2970 N N . GLY A 1 368 ? 63.445 40.587 -86.247 1.00 94.00 368 GLY A N 1
ATOM 2971 C CA . GLY A 1 368 ? 63.947 41.933 -86.518 1.00 94.00 368 GLY A CA 1
ATOM 2972 C C . GLY A 1 368 ? 65.353 41.980 -87.131 1.00 94.00 368 GLY A C 1
ATOM 2973 O O . GLY A 1 368 ? 65.802 43.057 -87.523 1.00 94.00 368 GLY A O 1
ATOM 2974 N N . GLU A 1 369 ? 66.092 40.872 -87.203 1.00 93.38 369 GLU A N 1
ATOM 2975 C CA . GLU A 1 369 ? 67.316 40.734 -88.004 1.00 93.38 369 GLU A CA 1
ATOM 2976 C C . GLU A 1 369 ? 67.026 40.168 -89.394 1.00 93.38 369 GLU A C 1
ATOM 2978 O O . GLU A 1 369 ? 67.593 40.664 -90.369 1.00 93.38 369 GLU A O 1
ATOM 2983 N N . LEU A 1 370 ? 66.090 39.222 -89.505 1.00 92.31 370 LEU A N 1
ATOM 2984 C CA . LEU A 1 370 ? 65.596 38.704 -90.778 1.00 92.31 370 LEU A CA 1
ATOM 2985 C C . LEU A 1 370 ? 64.991 39.822 -91.643 1.00 92.31 370 LEU A C 1
ATOM 2987 O O . LEU A 1 370 ? 65.371 39.944 -92.804 1.00 92.31 370 LEU A O 1
ATOM 2991 N N . ASP A 1 371 ? 64.178 40.715 -91.069 1.00 93.25 371 ASP A N 1
ATOM 2992 C CA . ASP A 1 371 ? 63.646 41.902 -91.761 1.00 93.25 371 ASP A CA 1
ATOM 2993 C C . ASP A 1 371 ? 64.767 42.804 -92.316 1.00 93.25 371 ASP A C 1
ATOM 2995 O O . ASP A 1 371 ? 64.689 43.311 -93.437 1.00 93.25 371 ASP A O 1
ATOM 2999 N N . LYS A 1 372 ? 65.854 42.996 -91.552 1.00 94.31 372 LYS A N 1
ATOM 3000 C CA . LYS A 1 372 ? 67.021 43.791 -91.985 1.00 94.31 372 LYS A CA 1
ATOM 3001 C C . LYS A 1 372 ? 67.817 43.083 -93.082 1.00 94.31 372 LYS A C 1
ATOM 3003 O O . LYS A 1 372 ? 68.447 43.757 -93.898 1.00 94.31 372 LYS A O 1
ATOM 3008 N N . LEU A 1 373 ? 67.842 41.750 -93.083 1.00 90.50 373 LEU A N 1
ATOM 3009 C CA . LEU A 1 373 ? 68.457 40.953 -94.143 1.00 90.50 373 LEU A CA 1
ATOM 3010 C C . LEU A 1 373 ? 67.605 40.996 -95.413 1.00 90.50 373 LEU A C 1
ATOM 3012 O O . LEU A 1 373 ? 68.162 41.307 -96.460 1.00 90.50 373 LEU A O 1
ATOM 3016 N N . GLN A 1 374 ? 66.282 40.838 -95.321 1.00 90.69 374 GLN A N 1
ATOM 3017 C CA . GLN A 1 374 ? 65.374 40.990 -96.460 1.00 90.69 374 GLN A CA 1
ATOM 3018 C C . GLN A 1 374 ? 65.475 42.398 -97.068 1.00 90.69 374 GLN A C 1
ATOM 3020 O O . GLN A 1 374 ? 65.636 42.536 -98.275 1.00 90.69 374 GLN A O 1
ATOM 3025 N N . GLN A 1 375 ? 65.498 43.463 -96.258 1.00 92.25 375 GLN A N 1
ATOM 3026 C CA . GLN A 1 375 ? 65.687 44.829 -96.773 1.00 92.25 375 GLN A CA 1
ATOM 3027 C C . GLN A 1 375 ? 67.031 45.021 -97.499 1.00 92.25 375 GLN A C 1
ATOM 3029 O O . GLN A 1 375 ? 67.102 45.791 -98.460 1.00 92.25 375 GLN A O 1
ATOM 3034 N N . LYS A 1 376 ? 68.098 44.329 -97.071 1.00 91.25 376 LYS A N 1
ATOM 3035 C CA . LYS A 1 376 ? 69.392 44.311 -97.777 1.00 91.25 376 LYS A CA 1
ATOM 3036 C C . LYS A 1 376 ? 69.343 43.460 -99.043 1.00 91.25 376 LYS A C 1
ATOM 3038 O O . LYS A 1 376 ? 69.935 43.858 -100.041 1.00 91.25 376 LYS A O 1
ATOM 3043 N N . GLU A 1 377 ? 68.639 42.335 -99.021 1.00 89.75 377 GLU A N 1
ATOM 3044 C CA . GLU A 1 377 ? 68.418 41.475 -100.183 1.00 89.75 377 GLU A CA 1
ATOM 3045 C C . GLU A 1 377 ? 67.625 42.224 -101.256 1.00 89.75 377 GLU A C 1
ATOM 3047 O O . GLU A 1 377 ? 68.106 42.345 -102.372 1.00 89.75 377 GLU A O 1
ATOM 3052 N N . GLU A 1 378 ? 66.516 42.881 -100.912 1.00 90.56 378 GLU A N 1
ATOM 3053 C CA . GLU A 1 378 ? 65.759 43.749 -101.821 1.00 90.56 378 GLU A CA 1
ATOM 3054 C C . GLU A 1 378 ? 66.587 44.935 -102.356 1.00 90.56 378 GLU A C 1
ATOM 3056 O O . GLU A 1 378 ? 66.315 45.448 -103.444 1.00 90.56 378 GLU A O 1
ATOM 3061 N N . GLN A 1 379 ? 67.564 45.445 -101.597 1.00 91.44 379 GLN A N 1
ATOM 3062 C CA . GLN A 1 379 ? 68.504 46.467 -102.085 1.00 91.44 379 GLN A CA 1
ATOM 3063 C C . GLN A 1 379 ? 69.527 45.864 -103.057 1.00 91.44 379 GLN A C 1
ATOM 3065 O O . GLN A 1 379 ? 69.767 46.440 -104.119 1.00 91.44 379 GLN A O 1
ATOM 3070 N N . ALA A 1 380 ? 70.081 44.692 -102.742 1.00 86.81 380 ALA A N 1
ATOM 3071 C CA . ALA A 1 380 ? 70.981 43.953 -103.622 1.00 86.81 380 ALA A CA 1
ATOM 3072 C C . ALA A 1 380 ? 70.278 43.528 -104.921 1.00 86.81 380 ALA A C 1
ATOM 3074 O O . ALA A 1 380 ? 70.850 43.672 -105.997 1.00 86.81 380 ALA A O 1
ATOM 3075 N N . GLU A 1 381 ? 69.021 43.093 -104.854 1.00 87.88 381 GLU A N 1
ATOM 3076 C CA . GLU A 1 381 ? 68.185 42.746 -106.004 1.00 87.88 381 GLU A CA 1
ATOM 3077 C C . GLU A 1 381 ? 67.948 43.965 -106.910 1.00 87.88 381 GLU A C 1
ATOM 3079 O O . GLU A 1 381 ? 68.055 43.858 -108.130 1.00 87.88 381 GLU A O 1
ATOM 3084 N N . ARG A 1 382 ? 67.688 45.147 -106.327 1.00 90.12 382 ARG A N 1
ATOM 3085 C CA . ARG A 1 382 ? 67.555 46.414 -107.071 1.00 90.12 382 ARG A CA 1
ATOM 3086 C C . ARG A 1 382 ? 68.857 46.807 -107.774 1.00 90.12 382 ARG A C 1
ATOM 3088 O O . ARG A 1 382 ? 68.815 47.166 -108.948 1.00 90.12 382 ARG A O 1
ATOM 3095 N N . LEU A 1 383 ? 70.001 46.680 -107.100 1.00 89.19 383 LEU A N 1
ATOM 3096 C CA . LEU A 1 383 ? 71.322 46.905 -107.704 1.00 89.19 383 LEU A CA 1
ATOM 3097 C C . LEU A 1 383 ? 71.640 45.863 -108.791 1.00 89.19 383 LEU A C 1
ATOM 3099 O O . LEU A 1 383 ? 72.175 46.206 -109.840 1.00 89.19 383 LEU A O 1
ATOM 3103 N N . THR A 1 384 ? 71.259 44.601 -108.585 1.00 84.75 384 THR A N 1
ATOM 3104 C CA . THR A 1 384 ? 71.445 43.519 -109.566 1.00 84.75 384 THR A CA 1
ATOM 3105 C C . THR A 1 384 ? 70.589 43.754 -110.807 1.00 84.75 384 THR A C 1
ATOM 3107 O O . THR A 1 384 ? 71.090 43.614 -111.916 1.00 84.75 384 THR A O 1
ATOM 3110 N N . LYS A 1 385 ? 69.339 44.209 -110.651 1.00 87.75 385 LYS A N 1
ATOM 3111 C CA . LYS A 1 385 ? 68.456 44.592 -111.767 1.00 87.75 385 LYS A CA 1
ATOM 3112 C C . LYS A 1 385 ? 69.016 45.784 -112.555 1.00 87.75 385 LYS A C 1
ATOM 3114 O O . LYS A 1 385 ? 69.030 45.731 -113.780 1.00 87.75 385 LYS A O 1
ATOM 3119 N N . GLN A 1 386 ? 69.589 46.787 -111.884 1.00 87.25 386 GLN A N 1
ATOM 3120 C CA . GLN A 1 386 ? 70.313 47.881 -112.552 1.00 87.25 386 GLN A CA 1
ATOM 3121 C C . GLN A 1 386 ? 71.553 47.386 -113.322 1.00 87.25 386 GLN A C 1
ATOM 3123 O O . GLN A 1 386 ? 71.795 47.823 -114.445 1.00 87.25 386 GLN A O 1
ATOM 3128 N N . LEU A 1 387 ? 72.315 46.437 -112.768 1.00 83.06 387 LEU A N 1
ATOM 3129 C CA . LEU A 1 387 ? 73.456 45.817 -113.455 1.00 83.06 387 LEU A CA 1
ATOM 3130 C C . LEU A 1 387 ? 73.025 44.898 -114.613 1.00 83.06 387 LEU A C 1
ATOM 3132 O O . LEU A 1 387 ? 73.723 44.823 -115.625 1.00 83.06 387 LEU A O 1
ATOM 3136 N N . GLU A 1 388 ? 71.871 44.236 -114.524 1.00 82.56 388 GLU A N 1
ATOM 3137 C CA . GLU A 1 388 ? 71.260 43.520 -115.648 1.00 82.56 388 GLU A CA 1
ATOM 3138 C C . GLU A 1 388 ? 70.816 44.467 -116.770 1.00 82.56 388 GLU A C 1
ATOM 3140 O O . GLU A 1 388 ? 70.967 44.137 -117.942 1.00 82.56 388 GLU A O 1
ATOM 3145 N N . GLU A 1 389 ? 70.275 45.641 -116.445 1.00 83.50 389 GLU A N 1
ATOM 3146 C CA . GLU A 1 389 ? 69.897 46.662 -117.431 1.00 83.50 389 GLU A CA 1
ATOM 3147 C C . GLU A 1 389 ? 71.134 47.319 -118.073 1.00 83.50 389 GLU A C 1
ATOM 3149 O O . GLU A 1 389 ? 71.182 47.493 -119.296 1.00 83.50 389 GLU A O 1
ATOM 3154 N N . GLU A 1 390 ? 72.199 47.577 -117.305 1.00 79.69 390 GLU A N 1
ATOM 3155 C CA . GLU A 1 390 ? 73.494 47.988 -117.865 1.00 79.69 390 GLU A CA 1
ATOM 3156 C C . GLU A 1 390 ? 74.123 46.907 -118.755 1.00 79.69 390 GLU A C 1
ATOM 3158 O O . GLU A 1 390 ? 74.685 47.222 -119.801 1.00 79.69 390 GLU A O 1
ATOM 3163 N N . THR A 1 391 ? 74.063 45.629 -118.372 1.00 77.12 391 THR A N 1
ATOM 3164 C CA . THR A 1 391 ? 74.656 44.546 -119.179 1.00 77.12 391 THR A CA 1
ATOM 3165 C C . THR A 1 391 ? 73.803 44.185 -120.393 1.00 77.12 391 THR A C 1
ATOM 3167 O O . THR A 1 391 ? 74.367 43.820 -121.424 1.00 77.12 391 THR A O 1
ATOM 3170 N N . LYS A 1 392 ? 72.476 44.377 -120.342 1.00 81.00 392 LYS A N 1
ATOM 3171 C CA . LYS A 1 392 ? 71.599 44.347 -121.525 1.00 81.00 392 LYS A CA 1
ATOM 3172 C C . LYS A 1 392 ? 71.925 45.492 -122.481 1.00 81.00 392 LYS A C 1
ATOM 3174 O O . LYS A 1 392 ? 72.209 45.212 -123.640 1.00 81.00 392 LYS A O 1
ATOM 3179 N N . SER A 1 393 ? 71.994 46.739 -122.010 1.00 80.06 393 SER A N 1
ATOM 3180 C CA . SER A 1 393 ? 72.303 47.889 -122.879 1.00 80.06 393 SER A CA 1
ATOM 3181 C C . SER A 1 393 ? 73.721 47.822 -123.469 1.00 80.06 393 SER A C 1
ATOM 3183 O O . SER A 1 393 ? 73.874 47.950 -124.680 1.00 80.06 393 SER A O 1
ATOM 3185 N N . LYS A 1 394 ? 74.748 47.468 -122.683 1.00 79.69 394 LYS A N 1
ATOM 3186 C CA . LYS A 1 394 ? 76.108 47.177 -123.195 1.00 79.69 394 LYS A CA 1
ATOM 3187 C C . LYS A 1 394 ? 76.136 45.961 -124.134 1.00 79.69 394 LYS A C 1
ATOM 3189 O O . LYS A 1 394 ? 76.925 45.917 -125.075 1.00 79.69 394 LYS A O 1
ATOM 3194 N N . GLY A 1 395 ? 75.262 44.977 -123.915 1.00 74.81 395 GLY A N 1
ATOM 3195 C CA . GLY A 1 395 ? 75.046 43.840 -124.813 1.00 74.81 395 GLY A CA 1
ATOM 3196 C C . GLY A 1 395 ? 74.379 44.230 -126.138 1.00 74.81 395 GLY A C 1
ATOM 3197 O O . GLY A 1 395 ? 74.677 43.641 -127.176 1.00 74.81 395 GLY A O 1
ATOM 3198 N N . GLU A 1 396 ? 73.517 45.243 -126.130 1.00 77.69 396 GLU A N 1
ATOM 3199 C CA . GLU A 1 396 ? 72.883 45.827 -127.314 1.00 77.69 396 GLU A CA 1
ATOM 3200 C C . GLU A 1 396 ? 73.846 46.749 -128.074 1.00 77.69 396 GLU A C 1
ATOM 3202 O O . GLU A 1 396 ? 73.931 46.648 -129.295 1.00 77.69 396 GLU A O 1
ATOM 3207 N N . GLU A 1 397 ? 74.680 47.532 -127.384 1.00 74.62 397 GLU A N 1
ATOM 3208 C CA . GLU A 1 397 ? 75.823 48.233 -127.990 1.00 74.62 397 GLU A CA 1
ATOM 3209 C C . GLU A 1 397 ? 76.798 47.248 -128.658 1.00 74.62 397 GLU A C 1
ATOM 3211 O O . GLU A 1 397 ? 77.219 47.461 -129.799 1.00 74.62 397 GLU A O 1
ATOM 3216 N N . LEU A 1 398 ? 77.103 46.123 -127.995 1.00 72.00 398 LEU A N 1
ATOM 3217 C CA . LEU A 1 398 ? 77.896 45.032 -128.570 1.00 72.00 398 LEU A CA 1
ATOM 3218 C C . LEU A 1 398 ? 77.211 44.377 -129.775 1.00 72.00 398 LEU A C 1
ATOM 3220 O O . LEU A 1 398 ? 77.903 44.061 -130.742 1.00 72.00 398 LEU A O 1
ATOM 3224 N N . LYS A 1 399 ? 75.881 44.210 -129.776 1.00 70.69 399 LYS A N 1
ATOM 3225 C CA . LYS A 1 399 ? 75.137 43.754 -130.964 1.00 70.69 399 LYS A CA 1
ATOM 3226 C C . LYS A 1 399 ? 75.221 44.765 -132.102 1.00 70.69 399 LYS A C 1
ATOM 3228 O O . LYS A 1 399 ? 75.546 44.361 -133.209 1.00 70.69 399 LYS A O 1
ATOM 3233 N N . VAL A 1 400 ? 75.036 46.060 -131.849 1.00 70.50 400 VAL A N 1
ATOM 3234 C CA . VAL A 1 400 ? 75.159 47.115 -132.874 1.00 70.50 400 VAL A CA 1
ATOM 3235 C C . VAL A 1 400 ? 76.587 47.186 -133.436 1.00 70.50 400 VAL A C 1
ATOM 3237 O O . VAL A 1 400 ? 76.772 47.414 -134.633 1.00 70.50 400 VAL A O 1
ATOM 3240 N N . LEU A 1 401 ? 77.613 46.938 -132.616 1.00 62.38 401 LEU A N 1
ATOM 3241 C CA . LEU A 1 401 ? 78.994 46.755 -133.078 1.00 62.38 401 LEU A CA 1
ATOM 3242 C C . LEU A 1 401 ? 79.170 45.462 -133.892 1.00 62.38 401 LEU A C 1
ATOM 3244 O O . LEU A 1 401 ? 79.826 45.483 -134.932 1.00 62.38 401 LEU A O 1
ATOM 3248 N N . GLN A 1 402 ? 78.559 44.352 -133.473 1.00 57.91 402 GLN A N 1
ATOM 3249 C CA . GLN A 1 402 ? 78.624 43.066 -134.172 1.00 57.91 402 GLN A CA 1
ATOM 3250 C C . GLN A 1 402 ? 77.848 43.070 -135.503 1.00 57.91 402 GLN A C 1
ATOM 3252 O O . GLN A 1 402 ? 78.267 42.411 -136.451 1.00 57.91 402 GLN A O 1
ATOM 3257 N N . GLU A 1 403 ? 76.762 43.834 -135.614 1.00 59.00 403 GLU A N 1
ATOM 3258 C CA . GLU A 1 403 ? 76.007 44.056 -136.851 1.00 59.00 403 GLU A CA 1
ATOM 3259 C C . GLU A 1 403 ? 76.756 45.000 -137.796 1.00 59.00 403 GLU A C 1
ATOM 3261 O O . GLU A 1 403 ? 76.879 44.693 -138.981 1.00 59.00 403 GLU A O 1
ATOM 3266 N N . LYS A 1 404 ? 77.389 46.066 -137.280 1.00 59.47 404 LYS A N 1
ATOM 3267 C CA . LYS A 1 404 ? 78.356 46.867 -138.058 1.00 59.47 404 LYS A CA 1
ATOM 3268 C C . LYS A 1 404 ? 79.527 46.025 -138.580 1.00 59.47 404 LYS A C 1
ATOM 3270 O O . LYS A 1 404 ? 80.017 46.302 -139.670 1.00 59.47 404 LYS A O 1
ATOM 3275 N N . LEU A 1 405 ? 79.939 44.984 -137.852 1.00 50.09 405 LEU A N 1
ATOM 3276 C CA . LEU A 1 405 ? 80.974 44.037 -138.287 1.00 50.09 405 LEU A CA 1
ATOM 3277 C C . LEU A 1 405 ? 80.456 42.970 -139.276 1.00 50.09 405 LEU A C 1
ATOM 3279 O O . LEU A 1 405 ? 81.235 42.441 -140.061 1.00 50.09 405 LEU A O 1
ATOM 3283 N N . LYS A 1 406 ? 79.153 42.655 -139.261 1.00 47.75 406 LYS A N 1
ATOM 3284 C CA . LYS A 1 406 ? 78.506 41.678 -140.162 1.00 47.75 406 LYS A CA 1
ATOM 3285 C C . LYS A 1 406 ? 77.858 42.302 -141.405 1.00 47.75 406 LYS A C 1
ATOM 3287 O O . LYS A 1 406 ? 77.441 41.575 -142.299 1.00 47.75 406 LYS A O 1
ATOM 3292 N N . GLY A 1 407 ? 77.827 43.630 -141.507 1.00 46.16 407 GLY A N 1
ATOM 3293 C CA . GLY A 1 407 ? 77.309 44.374 -142.660 1.00 46.16 407 GLY A CA 1
ATOM 3294 C C . GLY A 1 407 ? 78.190 44.364 -143.920 1.00 46.16 407 GLY A C 1
ATOM 3295 O O . GLY A 1 407 ? 77.932 45.158 -144.821 1.00 46.16 407 GLY A O 1
ATOM 3296 N N . PHE A 1 408 ? 79.224 43.514 -144.006 1.00 35.84 408 PHE A N 1
ATOM 3297 C CA . PHE A 1 408 ? 80.188 43.499 -145.116 1.00 35.84 408 PHE A CA 1
ATOM 3298 C C . PHE A 1 408 ? 80.181 42.179 -145.921 1.00 35.84 408 PHE A C 1
ATOM 3300 O O . PHE A 1 408 ? 81.127 41.401 -145.896 1.00 35.84 408 PHE A O 1
ATOM 3307 N N . VAL A 1 409 ? 79.113 42.026 -146.716 1.00 32.12 409 VAL A N 1
ATOM 3308 C CA . VAL A 1 409 ? 78.993 41.206 -147.948 1.00 32.12 409 VAL A CA 1
ATOM 3309 C C . VAL A 1 409 ? 78.786 39.670 -147.839 1.00 32.12 409 VAL A C 1
ATOM 3311 O O . VAL A 1 409 ? 79.643 38.901 -147.432 1.00 32.12 409 VAL A O 1
ATOM 3314 N N . LEU A 1 410 ? 77.598 39.291 -148.333 1.00 28.58 410 LEU A N 1
ATOM 3315 C CA . LEU A 1 410 ? 77.016 38.035 -148.858 1.00 28.58 410 LEU A CA 1
ATOM 3316 C C . LEU A 1 410 ? 77.883 36.846 -149.393 1.00 28.58 410 LEU A C 1
ATOM 3318 O O . LEU A 1 410 ? 78.952 37.060 -149.952 1.00 28.58 410 LEU A O 1
ATOM 3322 N N . ILE A 1 411 ? 77.204 35.666 -149.440 1.00 32.66 411 ILE A N 1
ATOM 3323 C CA . ILE A 1 411 ? 77.204 34.547 -150.451 1.00 32.66 411 ILE A CA 1
ATOM 3324 C C . ILE A 1 411 ? 77.876 33.161 -150.132 1.00 32.66 411 ILE A C 1
ATOM 3326 O O . ILE A 1 411 ? 79.085 33.076 -149.977 1.00 32.66 411 ILE A O 1
ATOM 3330 N N . GLU A 1 412 ? 77.036 32.088 -150.148 1.00 28.64 412 GLU A N 1
ATOM 3331 C CA . GLU A 1 412 ? 77.262 30.636 -150.498 1.00 28.64 412 GLU A CA 1
ATOM 3332 C C . GLU A 1 412 ? 78.229 29.714 -149.666 1.00 28.64 412 GLU A C 1
ATOM 3334 O O . GLU A 1 412 ? 79.054 30.231 -148.926 1.00 28.64 412 GLU A O 1
ATOM 3339 N N . LEU A 1 413 ? 78.209 28.346 -149.644 1.00 31.72 413 LEU A N 1
ATOM 3340 C CA . LEU A 1 413 ? 77.389 27.230 -150.235 1.00 31.72 413 LEU A CA 1
ATOM 3341 C C . LEU A 1 413 ? 77.563 25.853 -149.462 1.00 31.72 413 LEU A C 1
ATOM 3343 O O . LEU A 1 413 ? 78.695 25.436 -149.259 1.00 31.72 413 LEU A O 1
ATOM 3347 N N . VAL A 1 414 ? 76.460 25.141 -149.117 1.00 32.16 414 VAL A N 1
ATOM 3348 C CA . VAL A 1 414 ? 76.104 23.668 -149.267 1.00 32.16 414 VAL A CA 1
ATOM 3349 C C . VAL A 1 414 ? 76.961 22.424 -148.799 1.00 32.16 414 VAL A C 1
ATOM 3351 O O . VAL A 1 414 ? 78.182 22.459 -148.774 1.00 32.16 414 VAL A O 1
ATOM 3354 N N . ASP A 1 415 ? 76.244 21.280 -148.573 1.00 26.28 415 ASP A N 1
ATOM 3355 C CA . ASP A 1 415 ? 76.613 19.809 -148.580 1.00 26.28 415 ASP A CA 1
ATOM 3356 C C . ASP A 1 415 ? 77.150 19.077 -147.297 1.00 26.28 415 ASP A C 1
ATOM 3358 O O . ASP A 1 415 ? 77.838 19.702 -146.500 1.00 26.28 415 ASP A O 1
ATOM 3362 N N . LYS A 1 416 ? 76.930 17.754 -147.002 1.00 33.56 416 LYS A N 1
ATOM 3363 C CA . LYS A 1 416 ? 75.996 16.662 -147.477 1.00 33.56 416 LYS A CA 1
ATOM 3364 C C . LYS A 1 416 ? 76.025 15.362 -146.580 1.00 33.56 416 LYS A C 1
ATOM 3366 O O . LYS A 1 416 ? 76.949 15.214 -145.792 1.00 33.56 416 LYS A O 1
ATOM 3371 N N . MET A 1 417 ? 75.123 14.382 -146.853 1.00 26.25 417 MET A N 1
ATOM 3372 C CA . MET A 1 417 ? 75.168 12.893 -146.591 1.00 26.25 417 MET A CA 1
ATOM 3373 C C . MET A 1 417 ? 74.983 12.307 -145.153 1.00 26.25 417 MET A C 1
ATOM 3375 O O . MET A 1 417 ? 75.287 12.995 -144.189 1.00 26.25 417 MET A O 1
ATOM 3379 N N . GLU A 1 418 ? 74.558 11.037 -144.898 1.00 30.31 418 GLU A N 1
ATOM 3380 C CA . GLU A 1 418 ? 73.756 9.983 -145.617 1.00 30.31 418 GLU A CA 1
ATOM 3381 C C . GLU A 1 418 ? 73.477 8.738 -144.688 1.00 30.31 418 GLU A C 1
ATOM 3383 O O . GLU A 1 418 ? 74.029 8.680 -143.591 1.00 30.31 418 GLU A O 1
ATOM 3388 N N . SER A 1 419 ? 72.720 7.713 -145.159 1.00 26.92 419 SER A N 1
ATOM 3389 C CA . SER A 1 419 ? 72.669 6.284 -144.697 1.00 26.92 419 SER A CA 1
ATOM 3390 C C . SER A 1 419 ? 71.829 5.937 -143.434 1.00 26.92 419 SER A C 1
ATOM 3392 O O . SER A 1 419 ? 71.613 6.810 -142.605 1.00 26.92 419 SER A O 1
ATOM 3394 N N . ASN A 1 420 ? 71.332 4.705 -143.150 1.00 29.42 420 ASN A N 1
ATOM 3395 C CA . ASN A 1 420 ? 71.010 3.432 -143.881 1.00 29.42 420 ASN A CA 1
ATOM 3396 C C . ASN A 1 420 ? 70.220 2.481 -142.897 1.00 29.42 420 ASN A C 1
ATOM 3398 O O . ASN A 1 420 ? 70.188 2.809 -141.715 1.00 29.42 420 ASN A O 1
ATOM 3402 N N . GLN A 1 421 ? 69.599 1.305 -143.161 1.00 31.00 421 GLN A N 1
ATOM 3403 C CA . GLN A 1 421 ? 69.168 0.500 -144.340 1.00 31.00 421 GLN A CA 1
ATOM 3404 C C . GLN A 1 421 ? 68.032 -0.504 -143.903 1.00 31.00 421 GLN A C 1
ATOM 3406 O O . GLN A 1 421 ? 67.493 -0.361 -142.808 1.00 31.00 421 GLN A O 1
ATOM 3411 N N . VAL A 1 422 ? 67.657 -1.520 -144.713 1.00 28.67 422 VAL A N 1
ATOM 3412 C CA . VAL A 1 422 ? 66.567 -2.529 -144.497 1.00 28.67 422 VAL A CA 1
ATOM 3413 C C . VAL A 1 422 ? 66.958 -3.914 -145.080 1.00 28.67 422 VAL A C 1
ATOM 3415 O O . VAL A 1 422 ? 67.793 -3.947 -145.982 1.00 28.67 422 VAL A O 1
ATOM 3418 N N . SER A 1 423 ? 66.346 -5.045 -144.657 1.00 30.50 423 SER A N 1
ATOM 3419 C CA . SER A 1 423 ? 66.257 -6.307 -145.455 1.00 30.50 423 SER A CA 1
ATOM 3420 C C . SER A 1 423 ? 65.172 -7.316 -144.998 1.00 30.50 423 SER A C 1
ATOM 3422 O O . SER A 1 423 ? 64.792 -7.328 -143.831 1.00 30.50 423 SER A O 1
ATOM 3424 N N . VAL A 1 424 ? 64.686 -8.159 -145.932 1.00 32.62 424 VAL A N 1
ATOM 3425 C CA . VAL A 1 424 ? 63.599 -9.178 -145.819 1.00 32.62 424 VAL A CA 1
ATOM 3426 C C . VAL A 1 424 ? 63.795 -10.273 -146.902 1.00 32.62 424 VAL A C 1
ATOM 3428 O O . VAL A 1 424 ? 64.213 -9.884 -147.989 1.00 32.62 424 VAL A O 1
ATOM 3431 N N . CYS A 1 425 ? 63.458 -11.569 -146.672 1.00 28.23 425 CYS A N 1
ATOM 3432 C CA . CYS A 1 425 ? 62.824 -12.496 -147.668 1.00 28.23 425 CYS A CA 1
ATOM 3433 C C . CYS A 1 425 ? 62.624 -13.987 -147.244 1.00 28.23 425 CYS A C 1
ATOM 3435 O O . CYS A 1 425 ? 63.583 -14.716 -147.028 1.00 28.23 425 CYS A O 1
ATOM 3437 N N . ASN A 1 426 ? 61.352 -14.416 -147.232 1.00 33.66 426 ASN A N 1
ATOM 3438 C CA . ASN A 1 426 ? 60.685 -15.646 -147.735 1.00 33.66 426 ASN A CA 1
ATOM 3439 C C . ASN A 1 426 ? 61.339 -17.051 -147.945 1.00 33.66 426 ASN A C 1
ATOM 3441 O O . ASN A 1 426 ? 62.344 -17.203 -148.628 1.00 33.66 426 ASN A O 1
ATOM 3445 N N . LEU A 1 427 ? 60.486 -18.050 -147.621 1.00 28.97 427 LEU A N 1
ATOM 3446 C CA . LEU A 1 427 ? 60.074 -19.275 -148.366 1.00 28.97 427 LEU A CA 1
ATOM 3447 C C . LEU A 1 427 ? 60.470 -20.699 -147.870 1.00 28.97 427 LEU A C 1
ATOM 3449 O O . LEU A 1 427 ? 61.592 -21.160 -148.024 1.00 28.97 427 LEU A O 1
ATOM 3453 N N . GLU A 1 428 ? 59.440 -21.384 -147.350 1.00 31.50 428 GLU A N 1
ATOM 3454 C CA . GLU A 1 428 ? 59.094 -22.827 -147.334 1.00 31.50 428 GLU A CA 1
ATOM 3455 C C . GLU A 1 428 ? 60.145 -23.959 -147.220 1.00 31.50 428 GLU A C 1
ATOM 3457 O O . GLU A 1 428 ? 60.876 -24.283 -148.151 1.00 31.50 428 GLU A O 1
ATOM 3462 N N . SER A 1 429 ? 59.980 -24.765 -146.160 1.00 32.62 429 SER A N 1
ATOM 3463 C CA . SER A 1 429 ? 59.909 -26.234 -146.269 1.00 32.62 429 SER A CA 1
ATOM 3464 C C . SER A 1 429 ? 58.905 -26.780 -145.240 1.00 32.62 429 SER A C 1
ATOM 3466 O O . SER A 1 429 ? 58.824 -26.273 -144.120 1.00 32.62 429 SER A O 1
ATOM 3468 N N . CYS A 1 430 ? 58.097 -27.777 -145.614 1.00 50.38 430 CYS A N 1
ATOM 3469 C CA . CYS A 1 430 ? 56.910 -28.187 -144.855 1.00 50.38 430 CYS A CA 1
ATOM 3470 C C . CYS A 1 430 ? 57.008 -29.629 -144.328 1.00 50.38 430 CYS A C 1
ATOM 3472 O O . CYS A 1 430 ? 56.501 -30.552 -144.956 1.00 50.38 430 CYS A O 1
ATOM 3474 N N . PHE A 1 431 ? 57.635 -29.810 -143.159 1.00 41.34 431 PHE A N 1
ATOM 3475 C CA . PHE A 1 431 ? 57.346 -30.929 -142.240 1.00 41.34 431 PHE A CA 1
ATOM 3476 C C . PHE A 1 431 ? 57.848 -30.642 -140.813 1.00 41.34 431 PHE A C 1
ATOM 3478 O O . PHE A 1 431 ? 57.117 -30.861 -139.845 1.00 41.34 431 PHE A O 1
ATOM 3485 N N . ASP A 1 432 ? 59.045 -30.054 -140.677 1.00 46.81 432 ASP A N 1
ATOM 3486 C CA . ASP A 1 432 ? 59.650 -29.720 -139.375 1.00 46.81 432 ASP A CA 1
ATOM 3487 C C . ASP A 1 432 ? 58.794 -28.763 -138.538 1.00 46.81 432 ASP A C 1
ATOM 3489 O O . ASP A 1 432 ? 58.755 -28.871 -137.313 1.00 46.81 432 ASP A O 1
ATOM 3493 N N . LEU A 1 433 ? 58.047 -27.864 -139.189 1.00 51.59 433 LEU A N 1
ATOM 3494 C CA . LEU A 1 433 ? 57.207 -26.869 -138.522 1.00 51.59 433 LEU A CA 1
ATOM 3495 C C . LEU A 1 433 ? 56.158 -27.513 -137.597 1.00 51.59 433 LEU A C 1
ATOM 3497 O O . LEU A 1 433 ? 55.907 -26.998 -136.510 1.00 51.59 433 LEU A O 1
ATOM 3501 N N . PHE A 1 434 ? 55.581 -28.661 -137.978 1.00 54.69 434 PHE A N 1
ATOM 3502 C CA . PHE A 1 434 ? 54.602 -29.362 -137.138 1.00 54.69 434 PHE A CA 1
ATOM 3503 C C . PHE A 1 434 ? 55.267 -30.048 -135.938 1.00 54.69 434 PHE A C 1
ATOM 3505 O O . PHE A 1 434 ? 54.726 -30.014 -134.834 1.00 54.69 434 PHE A O 1
ATOM 3512 N N . PHE A 1 435 ? 56.467 -30.614 -136.116 1.00 57.88 435 PHE A N 1
ATOM 3513 C CA . PHE A 1 435 ? 57.233 -31.184 -135.005 1.00 57.88 435 PHE A CA 1
ATOM 3514 C C . PHE A 1 435 ? 57.717 -30.090 -134.041 1.00 57.88 435 PHE A C 1
ATOM 3516 O O . PHE A 1 435 ? 57.658 -30.274 -132.829 1.00 57.88 435 PHE A O 1
ATOM 3523 N N . PHE A 1 436 ? 58.113 -28.926 -134.562 1.00 62.50 436 PHE A N 1
ATOM 3524 C CA . PHE A 1 436 ? 58.518 -27.762 -133.774 1.00 62.50 436 PHE A CA 1
ATOM 3525 C C . PHE A 1 436 ? 57.337 -27.163 -132.992 1.00 62.50 436 PHE A C 1
ATOM 3527 O O . PHE A 1 436 ? 57.458 -26.947 -131.789 1.00 62.50 436 PHE A O 1
ATOM 3534 N N . PHE A 1 437 ? 56.162 -26.993 -133.615 1.00 67.38 437 PHE A N 1
ATOM 3535 C CA . PHE A 1 437 ? 54.945 -26.579 -132.903 1.00 67.38 437 PHE A CA 1
ATOM 3536 C C . PHE A 1 437 ? 54.480 -27.615 -131.871 1.00 67.38 437 PHE A C 1
ATOM 3538 O O . PHE A 1 437 ? 54.088 -27.225 -130.774 1.00 67.38 437 PHE A O 1
ATOM 3545 N N . PHE A 1 438 ? 54.561 -28.917 -132.164 1.00 73.75 438 PHE A N 1
ATOM 3546 C CA . PHE A 1 438 ? 54.246 -29.965 -131.187 1.00 73.75 438 PHE A CA 1
ATOM 3547 C C . PHE A 1 438 ? 55.237 -29.974 -130.014 1.00 73.75 438 PHE A C 1
ATOM 3549 O O . PHE A 1 438 ? 54.824 -30.135 -128.867 1.00 73.75 438 PHE A O 1
ATOM 3556 N N . LEU A 1 439 ? 56.530 -29.752 -130.274 1.00 72.56 439 LEU A N 1
ATOM 3557 C CA . LEU A 1 439 ? 57.554 -29.637 -129.238 1.00 72.56 439 LEU A CA 1
ATOM 3558 C C . LEU A 1 439 ? 57.310 -28.404 -128.356 1.00 72.56 439 LEU A C 1
ATOM 3560 O O . LEU A 1 439 ? 57.300 -28.546 -127.137 1.00 72.56 439 LEU A O 1
ATOM 3564 N N . ILE A 1 440 ? 57.019 -27.242 -128.956 1.00 76.56 440 ILE A N 1
ATOM 3565 C CA . ILE A 1 440 ? 56.649 -26.008 -128.242 1.00 76.56 440 ILE A CA 1
ATOM 3566 C C . ILE A 1 440 ? 55.391 -26.225 -127.396 1.00 76.56 440 ILE A C 1
ATOM 3568 O O . ILE A 1 440 ? 55.407 -25.939 -126.200 1.00 76.56 440 ILE A O 1
ATOM 3572 N N . TYR A 1 441 ? 54.322 -26.778 -127.976 1.00 77.75 441 TYR A N 1
ATOM 3573 C CA . TYR A 1 441 ? 53.069 -27.059 -127.270 1.00 77.75 441 TYR A CA 1
ATOM 3574 C C . TYR A 1 441 ? 53.277 -28.034 -126.105 1.00 77.75 441 TYR A C 1
ATOM 3576 O O . TYR A 1 441 ? 52.752 -27.819 -125.011 1.00 77.75 441 TYR A O 1
ATOM 3584 N N . LYS A 1 442 ? 54.107 -29.067 -126.298 1.00 83.25 442 LYS A N 1
ATOM 3585 C CA . LYS A 1 442 ? 54.500 -29.996 -125.237 1.00 83.25 442 LYS A CA 1
ATOM 3586 C C . LYS A 1 442 ? 55.292 -29.293 -124.133 1.00 83.25 442 LYS A C 1
ATOM 3588 O O . LYS A 1 442 ? 54.981 -29.509 -122.970 1.00 83.25 442 LYS A O 1
ATOM 3593 N N . THR A 1 443 ? 56.265 -28.438 -124.463 1.00 75.94 443 THR A N 1
ATOM 3594 C CA . THR A 1 443 ? 57.020 -27.681 -123.445 1.00 75.94 443 THR A CA 1
ATOM 3595 C C . THR A 1 443 ? 56.152 -26.673 -122.693 1.00 75.94 443 THR A C 1
ATOM 3597 O O . THR A 1 443 ? 56.302 -26.530 -121.481 1.00 75.94 443 THR A O 1
ATOM 3600 N N . LEU A 1 444 ? 55.208 -26.023 -123.382 1.00 83.06 444 LEU A N 1
ATOM 3601 C CA . LEU A 1 444 ? 54.282 -25.060 -122.791 1.00 83.06 444 LEU A CA 1
ATOM 3602 C C . LEU A 1 444 ? 53.316 -25.752 -121.825 1.00 83.06 444 LEU A C 1
ATOM 3604 O O . LEU A 1 444 ? 53.216 -25.337 -120.677 1.00 83.06 444 LEU A O 1
ATOM 3608 N N . THR A 1 445 ? 52.693 -26.857 -122.245 1.00 75.69 445 THR A N 1
ATOM 3609 C CA . THR A 1 445 ? 51.804 -27.645 -121.374 1.00 75.69 445 THR A CA 1
ATOM 3610 C C . THR A 1 445 ? 52.550 -28.309 -120.214 1.00 75.69 445 THR A C 1
ATOM 3612 O O . THR A 1 445 ? 51.991 -28.402 -119.125 1.00 75.69 445 THR A O 1
ATOM 3615 N N . THR A 1 446 ? 53.823 -28.708 -120.363 1.00 79.94 446 THR A N 1
ATOM 3616 C CA . THR A 1 446 ? 54.621 -29.135 -119.197 1.00 79.94 446 THR A CA 1
ATOM 3617 C C . THR A 1 446 ? 54.953 -27.983 -118.250 1.00 79.94 446 THR A C 1
ATOM 3619 O O . THR A 1 446 ? 54.889 -28.196 -117.043 1.00 79.94 446 THR A O 1
ATOM 3622 N N . SER A 1 447 ? 55.246 -26.775 -118.755 1.00 84.25 447 SER A N 1
ATOM 3623 C CA . SER A 1 447 ? 55.442 -25.595 -117.895 1.00 84.25 447 SER A CA 1
ATOM 3624 C C . SER A 1 447 ? 54.163 -25.276 -117.132 1.00 84.25 447 SER A C 1
ATOM 3626 O O . SER A 1 447 ? 54.195 -25.205 -115.914 1.00 84.25 447 SER A O 1
ATOM 3628 N N . GLU A 1 448 ? 53.027 -25.196 -117.826 1.00 88.06 448 GLU A N 1
ATOM 3629 C CA . GLU A 1 448 ? 51.711 -24.924 -117.242 1.00 88.06 448 GLU A CA 1
ATOM 3630 C C . GLU A 1 448 ? 51.341 -25.955 -116.161 1.00 88.06 448 GLU A C 1
ATOM 3632 O O . GLU A 1 448 ? 50.886 -25.583 -115.082 1.00 88.06 448 GLU A O 1
ATOM 3637 N N . ILE A 1 449 ? 51.628 -27.244 -116.381 1.00 85.00 449 ILE A N 1
ATOM 3638 C CA . ILE A 1 449 ? 51.460 -28.294 -115.363 1.00 85.00 449 ILE A CA 1
ATOM 3639 C C . ILE A 1 449 ? 52.417 -28.099 -114.172 1.00 85.00 449 ILE A C 1
ATOM 3641 O O . ILE A 1 449 ? 52.018 -28.342 -113.033 1.00 85.00 449 ILE A O 1
ATOM 3645 N N . GLU A 1 450 ? 53.661 -27.663 -114.382 1.00 86.38 450 GLU A N 1
ATOM 3646 C CA . GLU A 1 450 ? 54.607 -27.371 -113.294 1.00 86.38 450 GLU A CA 1
ATOM 3647 C C . GLU A 1 450 ? 54.275 -26.082 -112.526 1.00 86.38 450 GLU A C 1
ATOM 3649 O O . GLU A 1 450 ? 54.463 -26.037 -111.308 1.00 86.38 450 GLU A O 1
ATOM 3654 N N . ASP A 1 451 ? 53.754 -25.061 -113.206 1.00 87.81 451 ASP A N 1
ATOM 3655 C CA . ASP A 1 451 ? 53.252 -23.816 -112.627 1.00 87.81 451 ASP A CA 1
ATOM 3656 C C . ASP A 1 451 ? 52.000 -24.095 -111.778 1.00 87.81 451 ASP A C 1
ATOM 3658 O O . ASP A 1 451 ? 51.996 -23.785 -110.586 1.00 87.81 451 ASP A O 1
ATOM 3662 N N . LEU A 1 452 ? 51.004 -24.809 -112.322 1.00 88.25 452 LEU A N 1
ATOM 3663 C CA . LEU A 1 452 ? 49.815 -25.265 -111.586 1.00 88.25 452 LEU A CA 1
ATOM 3664 C C . LEU A 1 452 ? 50.169 -26.197 -110.418 1.00 88.25 452 LEU A C 1
ATOM 3666 O O . LEU A 1 452 ? 49.525 -26.158 -109.371 1.00 88.25 452 LEU A O 1
ATOM 3670 N N . LYS A 1 453 ? 51.208 -27.030 -110.550 1.00 90.50 453 LYS A N 1
ATOM 3671 C CA . LYS A 1 453 ? 51.697 -27.878 -109.450 1.00 90.50 453 LYS A CA 1
ATOM 3672 C C . LYS A 1 453 ? 52.353 -27.047 -108.344 1.00 90.50 453 LYS A C 1
ATOM 3674 O O . LYS A 1 453 ? 52.102 -27.319 -107.171 1.00 90.50 453 LYS A O 1
ATOM 3679 N N . ARG A 1 454 ? 53.146 -26.025 -108.694 1.00 89.12 454 ARG A N 1
ATOM 3680 C CA . ARG A 1 454 ? 53.711 -25.059 -107.733 1.00 89.12 454 ARG A CA 1
ATOM 3681 C C . ARG A 1 454 ? 52.614 -24.242 -107.046 1.00 89.12 454 ARG A C 1
ATOM 3683 O O . ARG A 1 454 ? 52.672 -24.070 -105.829 1.00 89.12 454 ARG A O 1
ATOM 3690 N N . GLU A 1 455 ? 51.594 -23.807 -107.783 1.00 90.75 455 GLU A N 1
ATOM 3691 C CA . GLU A 1 455 ? 50.425 -23.129 -107.216 1.00 90.75 455 GLU A CA 1
ATOM 3692 C C . GLU A 1 455 ? 49.656 -24.045 -106.257 1.00 90.75 455 GLU A C 1
ATOM 3694 O O . GLU A 1 455 ? 49.419 -23.655 -105.118 1.00 90.75 455 GLU A O 1
ATOM 3699 N N . ASN A 1 456 ? 49.344 -25.280 -106.658 1.00 90.00 456 ASN A N 1
ATOM 3700 C CA . ASN A 1 456 ? 48.624 -26.240 -105.819 1.00 90.00 456 ASN A CA 1
ATOM 3701 C C . ASN A 1 456 ? 49.403 -26.568 -104.529 1.00 90.00 456 ASN A C 1
ATOM 3703 O O . ASN A 1 456 ? 48.829 -26.535 -103.444 1.00 90.00 456 ASN A O 1
ATOM 3707 N N . SER A 1 457 ? 50.727 -26.758 -104.594 1.00 88.88 457 SER A N 1
ATOM 3708 C CA . SER A 1 457 ? 51.554 -26.891 -103.383 1.00 88.88 457 SER A CA 1
ATOM 3709 C C . SER A 1 457 ? 51.545 -25.628 -102.506 1.00 88.88 457 SER A C 1
ATOM 3711 O O . SER A 1 457 ? 51.494 -25.746 -101.284 1.00 88.88 457 SER A O 1
ATOM 3713 N N . SER A 1 458 ? 51.531 -24.423 -103.091 1.00 90.94 458 SER A N 1
ATOM 3714 C CA . SER A 1 458 ? 51.401 -23.167 -102.331 1.00 90.94 458 SER A CA 1
ATOM 3715 C C . SER A 1 458 ? 50.014 -23.003 -101.699 1.00 90.94 458 SER A C 1
ATOM 3717 O O . SER A 1 458 ? 49.901 -22.511 -100.577 1.00 90.94 458 SER A O 1
ATOM 3719 N N . LEU A 1 459 ? 48.949 -23.422 -102.386 1.00 91.50 459 LEU A N 1
ATOM 3720 C CA . LEU A 1 459 ? 47.588 -23.449 -101.852 1.00 91.50 459 LEU A CA 1
ATOM 3721 C C . LEU A 1 459 ? 47.467 -24.471 -100.719 1.00 91.50 459 LEU A C 1
ATOM 3723 O O . LEU A 1 459 ? 46.926 -24.134 -99.673 1.00 91.50 459 LEU A O 1
ATOM 3727 N N . GLN A 1 460 ? 48.043 -25.664 -100.867 1.00 90.25 460 GLN A N 1
ATOM 3728 C CA . GLN A 1 460 ? 48.069 -26.682 -99.816 1.00 90.25 460 GLN A CA 1
ATOM 3729 C C . GLN A 1 460 ? 48.848 -26.206 -98.576 1.00 90.25 460 GLN A C 1
ATOM 3731 O O . GLN A 1 460 ? 48.389 -26.397 -97.454 1.00 90.25 460 GLN A O 1
ATOM 3736 N N . GLU A 1 461 ? 49.973 -25.503 -98.753 1.00 90.88 461 GLU A N 1
ATOM 3737 C CA . GLU A 1 461 ? 50.702 -24.873 -97.643 1.00 90.88 461 GLU A CA 1
ATOM 3738 C C . GLU A 1 461 ? 49.875 -23.766 -96.956 1.00 90.88 461 GLU A C 1
ATOM 3740 O O . GLU A 1 461 ? 49.881 -23.652 -95.729 1.00 90.88 461 GLU A O 1
ATOM 3745 N N . LYS A 1 462 ? 49.129 -22.958 -97.726 1.00 92.50 462 LYS A N 1
ATOM 3746 C CA . LYS A 1 462 ? 48.205 -21.942 -97.186 1.00 92.50 462 LYS A CA 1
ATOM 3747 C C . LYS A 1 462 ? 47.032 -22.575 -96.434 1.00 92.50 462 LYS A C 1
ATOM 3749 O O . LYS A 1 462 ? 46.663 -22.047 -95.391 1.00 92.50 462 LYS A O 1
ATOM 3754 N N . VAL A 1 463 ? 46.487 -23.693 -96.921 1.00 90.50 463 VAL A N 1
ATOM 3755 C CA . VAL A 1 463 ? 45.426 -24.459 -96.247 1.00 90.50 463 VAL A CA 1
ATOM 3756 C C . VAL A 1 463 ? 45.927 -24.984 -94.905 1.00 90.50 463 VAL A C 1
ATOM 3758 O O . VAL A 1 463 ? 45.339 -24.627 -93.894 1.00 90.50 463 VAL A O 1
ATOM 3761 N N . VAL A 1 464 ? 47.072 -25.674 -94.851 1.00 93.19 464 VAL A N 1
ATOM 3762 C CA . VAL A 1 464 ? 47.636 -26.184 -93.581 1.00 93.19 464 VAL A CA 1
ATOM 3763 C C . VAL A 1 464 ? 47.944 -25.055 -92.585 1.00 93.19 464 VAL A C 1
ATOM 3765 O O . VAL A 1 464 ? 47.744 -25.205 -91.379 1.00 93.19 464 VAL A O 1
ATOM 3768 N N . LYS A 1 465 ? 48.392 -23.885 -93.064 1.00 91.94 465 LYS A N 1
ATOM 3769 C CA . LYS A 1 465 ? 48.572 -22.691 -92.214 1.00 91.94 465 LYS A CA 1
ATOM 3770 C C . LYS A 1 465 ? 47.241 -22.128 -91.702 1.00 91.94 465 LYS A C 1
ATOM 3772 O O . LYS A 1 465 ? 47.176 -21.717 -90.545 1.00 91.94 465 LYS A O 1
ATOM 3777 N N . ALA A 1 466 ? 46.198 -22.115 -92.533 1.00 88.19 466 ALA A N 1
ATOM 3778 C CA . ALA A 1 466 ? 44.862 -21.666 -92.151 1.00 88.19 466 ALA A CA 1
ATOM 3779 C C . ALA A 1 466 ? 44.200 -22.632 -91.154 1.00 88.19 466 ALA A C 1
ATOM 3781 O O . A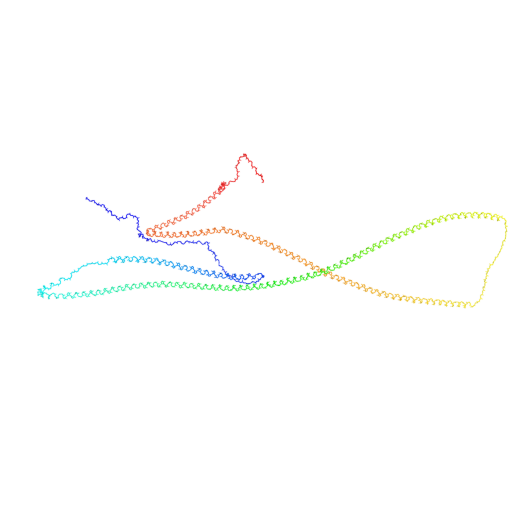LA A 1 466 ? 43.705 -22.179 -90.125 1.00 88.19 466 ALA A O 1
ATOM 3782 N N . GLU A 1 467 ? 44.267 -23.942 -91.408 1.00 90.38 467 GLU A N 1
ATOM 3783 C CA . GLU A 1 467 ? 43.799 -25.013 -90.519 1.00 90.38 467 GLU A CA 1
ATOM 3784 C C . GLU A 1 467 ? 44.436 -24.881 -89.135 1.00 90.38 467 GLU A C 1
ATOM 3786 O O . GLU A 1 467 ? 43.718 -24.717 -88.150 1.00 90.38 467 GLU A O 1
ATOM 3791 N N . LYS A 1 468 ? 45.772 -24.801 -89.060 1.00 93.44 468 LYS A N 1
ATOM 3792 C CA . LYS A 1 468 ? 46.460 -24.587 -87.782 1.00 93.44 468 LYS A CA 1
ATOM 3793 C C . LYS A 1 468 ? 46.032 -23.285 -87.092 1.00 93.44 468 LYS A C 1
ATOM 3795 O O . LYS A 1 468 ? 45.825 -23.276 -85.883 1.00 93.44 468 LYS A O 1
ATOM 3800 N N . SER A 1 469 ? 45.865 -22.187 -87.834 1.00 90.75 469 SER A N 1
ATOM 3801 C CA . SER A 1 469 ? 45.397 -20.928 -87.235 1.00 90.75 469 SER A CA 1
ATOM 3802 C C . SER A 1 469 ? 43.960 -21.016 -86.698 1.00 90.75 469 SER A C 1
ATOM 3804 O O . SER A 1 469 ? 43.636 -20.345 -85.721 1.00 90.75 469 SER A O 1
ATOM 3806 N N . ALA A 1 470 ? 43.114 -21.868 -87.287 1.00 89.00 470 ALA A N 1
ATOM 3807 C CA . ALA A 1 470 ? 41.770 -22.142 -86.790 1.00 89.00 470 ALA A CA 1
ATOM 3808 C C . ALA A 1 470 ? 41.797 -23.024 -85.529 1.00 89.00 470 ALA A C 1
ATOM 3810 O O . ALA A 1 470 ? 41.049 -22.745 -84.594 1.00 89.00 470 ALA A O 1
ATOM 3811 N N . GLU A 1 471 ? 42.689 -24.020 -85.458 1.00 92.44 471 GLU A N 1
ATOM 3812 C CA . GLU A 1 471 ? 42.938 -24.806 -84.239 1.00 92.44 471 GLU A CA 1
ATOM 3813 C C . GLU A 1 471 ? 43.439 -23.915 -83.089 1.00 92.44 471 GLU A C 1
ATOM 3815 O O . GLU A 1 471 ? 42.866 -23.940 -81.999 1.00 92.44 471 GLU A O 1
ATOM 3820 N N . ASP A 1 472 ? 44.453 -23.074 -83.332 1.00 91.31 472 ASP A N 1
ATOM 3821 C CA . ASP A 1 472 ? 45.004 -22.142 -82.336 1.00 91.31 472 ASP A CA 1
ATOM 3822 C C . ASP A 1 472 ? 43.919 -21.170 -81.811 1.00 91.31 472 ASP A C 1
ATOM 3824 O O . ASP A 1 472 ? 43.841 -20.910 -80.606 1.00 91.31 472 ASP A O 1
ATOM 3828 N N . VAL A 1 473 ? 43.026 -20.678 -82.684 1.00 91.81 473 VAL A N 1
ATOM 3829 C CA . VAL A 1 473 ? 41.861 -19.861 -82.290 1.00 91.81 473 VAL A CA 1
ATOM 3830 C C . VAL A 1 473 ? 40.826 -20.679 -81.509 1.00 91.81 473 VAL A C 1
ATOM 3832 O O . VAL A 1 473 ? 40.305 -20.190 -80.507 1.00 91.81 473 VAL A O 1
ATOM 3835 N N . GLN A 1 474 ? 40.544 -21.926 -81.898 1.00 92.19 474 GLN A N 1
ATOM 3836 C CA . GLN A 1 474 ? 39.607 -22.793 -81.178 1.00 92.19 474 GLN A CA 1
ATOM 3837 C C . GLN A 1 474 ? 40.097 -23.100 -79.754 1.00 92.19 474 GLN A C 1
ATOM 3839 O O . GLN A 1 474 ? 39.305 -23.044 -78.811 1.00 92.19 474 GLN A O 1
ATOM 3844 N N . TYR A 1 475 ? 41.396 -23.353 -79.567 1.00 91.81 475 TYR A N 1
ATOM 3845 C CA . TYR A 1 475 ? 41.990 -23.507 -78.236 1.00 91.81 475 TYR A CA 1
ATOM 3846 C C . TYR A 1 475 ? 41.896 -22.222 -77.402 1.00 91.81 475 TYR A C 1
ATOM 3848 O O . TYR A 1 475 ? 41.591 -22.300 -76.211 1.00 91.81 475 TYR A O 1
ATOM 3856 N N . GLN A 1 476 ? 42.091 -21.042 -78.005 1.00 92.31 476 GLN A N 1
ATOM 3857 C CA . GLN A 1 476 ? 41.902 -19.766 -77.303 1.00 92.31 476 GLN A CA 1
ATOM 3858 C C . GLN A 1 476 ? 40.443 -19.537 -76.883 1.00 92.31 476 GLN A C 1
ATOM 3860 O O . GLN A 1 476 ? 40.213 -19.124 -75.749 1.00 92.31 476 GLN A O 1
ATOM 3865 N N . VAL A 1 477 ? 39.464 -19.851 -77.740 1.00 90.56 477 VAL A N 1
ATOM 3866 C CA . VAL A 1 477 ? 38.029 -19.747 -77.410 1.00 90.56 477 VAL A CA 1
ATOM 3867 C C . VAL A 1 477 ? 37.646 -20.702 -76.277 1.00 90.56 477 VAL A C 1
ATOM 3869 O O . VAL A 1 477 ? 36.994 -20.290 -75.324 1.00 90.56 477 VAL A O 1
ATOM 3872 N N . LEU A 1 478 ? 38.108 -21.956 -76.307 1.00 92.12 478 LEU A N 1
ATOM 3873 C CA . LEU A 1 478 ? 37.854 -22.907 -75.216 1.00 92.12 478 LEU A CA 1
ATOM 3874 C C . LEU A 1 478 ? 38.495 -22.456 -73.890 1.00 92.12 478 LEU A C 1
ATOM 3876 O O . LEU A 1 478 ? 37.904 -22.633 -72.822 1.00 92.12 478 LEU A O 1
ATOM 3880 N N . ALA A 1 479 ? 39.678 -21.837 -73.947 1.00 91.06 479 ALA A N 1
ATOM 3881 C CA . ALA A 1 479 ? 40.330 -21.267 -72.773 1.00 91.06 479 ALA A CA 1
ATOM 3882 C C . ALA A 1 479 ? 39.549 -20.066 -72.205 1.00 91.06 479 ALA A C 1
ATOM 3884 O O . ALA A 1 479 ? 39.299 -20.027 -70.997 1.00 91.06 479 ALA A O 1
ATOM 3885 N N . THR A 1 480 ? 39.103 -19.120 -73.043 1.00 90.00 480 THR A N 1
ATOM 3886 C CA . THR A 1 480 ? 38.302 -17.973 -72.580 1.00 90.00 480 THR A CA 1
ATOM 3887 C C . THR A 1 480 ? 36.926 -18.397 -72.074 1.00 90.00 480 THR A C 1
ATOM 3889 O O . THR A 1 480 ? 36.503 -17.899 -71.034 1.00 90.00 480 THR A O 1
ATOM 3892 N N . ASP A 1 481 ? 36.264 -19.372 -72.702 1.00 91.75 481 ASP A N 1
ATOM 3893 C CA . ASP A 1 481 ? 35.000 -19.935 -72.210 1.00 91.75 481 ASP A CA 1
ATOM 3894 C C . ASP A 1 481 ? 35.154 -20.598 -70.834 1.00 91.75 481 ASP A C 1
ATOM 3896 O O . ASP A 1 481 ? 34.292 -20.429 -69.968 1.00 91.75 481 ASP A O 1
ATOM 3900 N N . SER A 1 482 ? 36.264 -21.302 -70.585 1.00 91.88 482 SER A N 1
ATOM 3901 C CA . SER A 1 482 ? 36.538 -21.877 -69.261 1.00 91.88 482 SER A CA 1
ATOM 3902 C C . SER A 1 482 ? 36.716 -20.797 -68.180 1.00 91.88 482 SER A C 1
ATOM 3904 O O . SER A 1 482 ? 36.099 -20.888 -67.117 1.00 91.88 482 SER A O 1
ATOM 3906 N N . ALA A 1 483 ? 37.446 -19.716 -68.482 1.00 92.12 483 ALA A N 1
ATOM 3907 C CA . ALA A 1 483 ? 37.608 -18.573 -67.582 1.00 92.12 483 ALA A CA 1
ATOM 3908 C C . ALA A 1 483 ? 36.282 -17.820 -67.357 1.00 92.12 483 ALA A C 1
ATOM 3910 O O . ALA A 1 483 ? 35.940 -17.480 -66.225 1.00 92.12 483 ALA A O 1
ATOM 3911 N N . ASN A 1 484 ? 35.480 -17.629 -68.409 1.00 92.12 484 ASN A N 1
ATOM 3912 C CA . ASN A 1 484 ? 34.147 -17.025 -68.334 1.00 92.12 484 ASN A CA 1
ATOM 3913 C C . ASN A 1 484 ? 33.204 -17.831 -67.424 1.00 92.12 484 ASN A C 1
ATOM 3915 O O . ASN A 1 484 ? 32.457 -17.243 -66.638 1.00 92.12 484 ASN A O 1
ATOM 3919 N N . GLN A 1 485 ? 33.264 -19.168 -67.462 1.00 93.81 485 GLN A N 1
ATOM 3920 C CA . GLN A 1 485 ? 32.515 -20.016 -66.528 1.00 93.81 485 GLN A CA 1
ATOM 3921 C C . GLN A 1 485 ? 32.981 -19.850 -65.075 1.00 93.81 485 GLN A C 1
ATOM 3923 O O . GLN A 1 485 ? 32.150 -19.878 -64.166 1.00 93.81 485 GLN A O 1
ATOM 3928 N N . GLU A 1 486 ? 34.278 -19.664 -64.824 1.00 92.69 486 GLU A N 1
ATOM 3929 C CA . GLU A 1 486 ? 34.792 -19.419 -63.471 1.00 92.69 486 GLU A CA 1
ATOM 3930 C C . GLU A 1 486 ? 34.404 -18.035 -62.940 1.00 92.69 486 GLU A C 1
ATOM 3932 O O . GLU A 1 486 ? 33.936 -17.937 -61.802 1.00 92.69 486 GLU A O 1
ATOM 3937 N N . TYR A 1 487 ? 34.459 -16.991 -63.772 1.00 92.25 487 TYR A N 1
ATOM 3938 C CA . TYR A 1 487 ? 33.916 -15.675 -63.423 1.00 92.25 487 TYR A CA 1
ATOM 3939 C C . TYR A 1 487 ? 32.407 -15.736 -63.137 1.00 92.25 487 TYR A C 1
ATOM 3941 O O . TYR A 1 487 ? 31.953 -15.164 -62.146 1.00 92.25 487 TYR A O 1
ATOM 3949 N N . ALA A 1 488 ? 31.628 -16.487 -63.924 1.00 93.88 488 ALA A N 1
ATOM 3950 C CA . ALA A 1 488 ? 30.199 -16.682 -63.674 1.00 93.88 488 ALA A CA 1
ATOM 3951 C C . ALA A 1 488 ? 29.922 -17.395 -62.333 1.00 93.88 488 ALA A C 1
ATOM 3953 O O . ALA A 1 488 ? 29.032 -16.977 -61.589 1.00 93.88 488 ALA A O 1
ATOM 3954 N N . ARG A 1 489 ? 30.709 -18.424 -61.974 1.00 94.81 489 ARG A N 1
ATOM 3955 C CA . ARG A 1 489 ? 30.625 -19.085 -60.654 1.00 94.81 489 ARG A CA 1
ATOM 3956 C C . ARG A 1 489 ? 30.981 -18.125 -59.515 1.00 94.81 489 ARG A C 1
ATOM 3958 O O . ARG A 1 489 ? 30.285 -18.112 -58.503 1.00 94.81 489 ARG A O 1
ATOM 3965 N N . MET A 1 490 ? 32.026 -17.311 -59.680 1.00 95.69 490 MET A N 1
ATOM 3966 C CA . MET A 1 490 ? 32.449 -16.328 -58.675 1.00 95.69 490 MET A CA 1
ATOM 3967 C C . MET A 1 490 ? 31.384 -15.245 -58.454 1.00 95.69 490 MET A C 1
ATOM 3969 O O . MET A 1 490 ? 31.085 -14.906 -57.312 1.00 95.69 490 MET A O 1
ATOM 3973 N N . LEU A 1 491 ? 30.760 -14.743 -59.524 1.00 94.56 491 LEU A N 1
ATOM 3974 C CA . LEU A 1 491 ? 29.650 -13.790 -59.433 1.00 94.56 491 LEU A CA 1
ATOM 3975 C C . LEU A 1 491 ? 28.432 -14.396 -58.718 1.00 94.56 491 LEU A C 1
ATOM 3977 O O . LEU A 1 491 ? 27.845 -13.734 -57.862 1.00 94.56 491 LEU A O 1
ATOM 3981 N N . LEU A 1 492 ? 28.090 -15.659 -59.001 1.00 95.69 492 LEU A N 1
ATOM 3982 C CA . LEU A 1 492 ? 26.994 -16.368 -58.332 1.00 95.69 492 LEU A CA 1
ATOM 3983 C C . LEU A 1 492 ? 27.260 -16.568 -56.826 1.00 95.69 492 LEU A C 1
ATOM 3985 O O . LEU A 1 492 ? 26.366 -16.366 -56.003 1.00 95.69 492 LEU A O 1
ATOM 3989 N N . ASP A 1 493 ? 28.488 -16.931 -56.453 1.00 95.06 493 ASP A N 1
ATOM 3990 C CA . ASP A 1 493 ? 28.922 -17.073 -55.057 1.00 95.06 493 ASP A CA 1
ATOM 3991 C C . ASP A 1 493 ? 28.895 -15.726 -54.309 1.00 95.06 493 ASP A C 1
ATOM 3993 O O . ASP A 1 493 ? 28.345 -15.641 -53.209 1.00 95.06 493 ASP A O 1
ATOM 3997 N N . LEU A 1 494 ? 29.387 -14.647 -54.928 1.00 94.25 494 LEU A N 1
ATOM 3998 C CA . LEU A 1 494 ? 29.307 -13.290 -54.374 1.00 94.25 494 LEU A CA 1
ATOM 3999 C C . LEU A 1 494 ? 27.854 -12.820 -54.200 1.00 94.25 494 LEU A C 1
ATOM 4001 O O . LEU A 1 494 ? 27.509 -12.288 -53.143 1.00 94.25 494 LEU A O 1
ATOM 4005 N N . GLN A 1 495 ? 26.985 -13.063 -55.185 1.00 93.81 495 GLN A N 1
ATOM 4006 C CA . GLN A 1 495 ? 25.555 -12.752 -55.099 1.00 93.81 495 GLN A CA 1
ATOM 4007 C C . GLN A 1 495 ? 24.872 -13.550 -53.976 1.00 93.81 495 GLN A C 1
ATOM 4009 O O . GLN A 1 495 ? 24.095 -12.990 -53.201 1.00 93.81 495 GLN A O 1
ATOM 4014 N N . THR A 1 496 ? 25.207 -14.834 -53.830 1.00 95.06 496 THR A N 1
ATOM 4015 C CA . THR A 1 496 ? 24.673 -15.704 -52.769 1.00 95.06 496 THR A CA 1
ATOM 4016 C C . THR A 1 496 ? 25.129 -15.237 -51.383 1.00 95.06 496 THR A C 1
ATOM 4018 O O . THR A 1 496 ? 24.312 -15.108 -50.471 1.00 95.06 496 THR A O 1
ATOM 4021 N N . LYS A 1 497 ? 26.415 -14.901 -51.220 1.00 95.94 497 LYS A N 1
ATOM 4022 C CA . LYS A 1 497 ? 26.973 -14.343 -49.975 1.00 95.94 497 LYS A CA 1
ATOM 4023 C C . LYS A 1 497 ? 26.364 -12.987 -49.618 1.00 95.94 497 LYS A C 1
ATOM 4025 O O . LYS A 1 497 ? 26.092 -12.738 -48.444 1.00 95.94 497 LYS A O 1
ATOM 4030 N N . SER A 1 498 ? 26.108 -12.138 -50.614 1.00 91.31 498 SER A N 1
ATOM 4031 C CA . SER A 1 498 ? 25.414 -10.859 -50.434 1.00 91.31 498 SER A CA 1
ATOM 4032 C C . SER A 1 498 ? 23.982 -11.065 -49.928 1.00 91.31 498 SER A C 1
ATOM 4034 O O . SER A 1 498 ? 23.623 -10.495 -48.899 1.00 91.31 498 SER A O 1
ATOM 4036 N N . ALA A 1 499 ? 23.204 -11.950 -50.562 1.00 93.81 499 ALA A N 1
ATOM 4037 C CA . ALA A 1 499 ? 21.836 -12.265 -50.144 1.00 93.81 499 ALA A CA 1
ATOM 4038 C C . ALA A 1 499 ? 21.766 -12.877 -48.730 1.00 93.81 499 ALA A C 1
ATOM 4040 O O . ALA A 1 499 ? 20.890 -12.516 -47.943 1.00 93.81 499 ALA A O 1
ATOM 4041 N N . LEU A 1 500 ? 22.714 -13.753 -48.369 1.00 94.81 500 LEU A N 1
ATOM 4042 C CA . LEU A 1 500 ? 22.822 -14.305 -47.012 1.00 94.81 500 LEU A CA 1
ATOM 4043 C C . LEU A 1 500 ? 23.104 -13.213 -45.969 1.00 94.81 500 LEU A C 1
ATOM 4045 O O . LEU A 1 500 ? 22.450 -13.184 -44.927 1.00 94.81 500 LEU A O 1
ATOM 4049 N N . LYS A 1 501 ? 24.019 -12.277 -46.254 1.00 94.69 501 LYS A N 1
ATOM 4050 C CA . LYS A 1 501 ? 24.298 -11.152 -45.347 1.00 94.69 501 LYS A CA 1
ATOM 4051 C C . LYS A 1 501 ? 23.138 -10.160 -45.258 1.00 94.69 501 LYS A C 1
ATOM 4053 O O . LYS A 1 501 ? 22.887 -9.626 -44.182 1.00 94.69 501 LYS A O 1
ATOM 4058 N N . GLU A 1 502 ? 22.385 -9.956 -46.336 1.00 93.81 502 GLU A N 1
ATOM 4059 C CA . GLU A 1 502 ? 21.158 -9.154 -46.301 1.00 93.81 502 GLU A CA 1
ATOM 4060 C C . GLU A 1 502 ? 20.070 -9.812 -45.427 1.00 93.81 502 GLU A C 1
ATOM 4062 O O . GLU A 1 502 ? 19.374 -9.120 -44.684 1.00 93.81 502 GLU A O 1
ATOM 4067 N N . ALA A 1 503 ? 19.942 -11.144 -45.465 1.00 93.69 503 ALA A N 1
ATOM 4068 C CA . ALA A 1 503 ? 19.029 -11.895 -44.601 1.00 93.69 503 ALA A CA 1
ATOM 4069 C C . ALA A 1 503 ? 19.433 -11.825 -43.115 1.00 93.69 503 ALA A C 1
ATOM 4071 O O . ALA A 1 503 ? 18.588 -11.551 -42.265 1.00 93.69 503 ALA A O 1
ATOM 4072 N N . GLU A 1 504 ? 20.723 -11.976 -42.806 1.00 95.25 504 GLU A N 1
ATOM 4073 C CA . GLU A 1 504 ? 21.279 -11.838 -41.450 1.00 95.25 504 GLU A CA 1
ATOM 4074 C C . GLU A 1 504 ? 21.030 -10.431 -40.872 1.00 95.25 504 GLU A C 1
ATOM 4076 O O . GLU A 1 504 ? 20.581 -10.284 -39.734 1.00 95.25 504 GLU A O 1
ATOM 4081 N N . ILE A 1 505 ? 21.209 -9.379 -41.681 1.00 93.19 505 ILE A N 1
ATOM 4082 C CA . ILE A 1 505 ? 20.878 -7.995 -41.299 1.00 93.19 505 ILE A CA 1
ATOM 4083 C C . ILE A 1 505 ? 19.366 -7.823 -41.068 1.00 93.19 505 ILE A C 1
ATOM 4085 O O . ILE A 1 505 ? 18.963 -7.135 -40.125 1.00 93.19 505 ILE A O 1
ATOM 4089 N N . LYS A 1 506 ? 18.506 -8.460 -41.875 1.00 95.00 506 LYS A N 1
ATOM 4090 C CA . LYS A 1 506 ? 17.043 -8.452 -41.672 1.00 95.00 506 LYS A CA 1
ATOM 4091 C C . LYS A 1 506 ? 16.639 -9.150 -40.368 1.00 95.00 506 LYS A C 1
ATOM 4093 O O . LYS A 1 506 ? 15.785 -8.637 -39.649 1.00 95.00 506 LYS A O 1
ATOM 4098 N N . GLU A 1 507 ? 17.280 -10.255 -40.000 1.00 95.75 507 GLU A N 1
ATOM 4099 C CA . GLU A 1 507 ? 17.016 -10.942 -38.728 1.00 95.75 507 GLU A CA 1
ATOM 4100 C C . GLU A 1 507 ? 17.492 -10.123 -37.511 1.00 95.75 507 GLU A C 1
ATOM 4102 O O . GLU A 1 507 ? 16.755 -9.960 -36.531 1.00 95.75 507 GLU A O 1
ATOM 4107 N N . ILE A 1 508 ? 18.681 -9.514 -37.590 1.00 94.88 508 ILE A N 1
ATOM 4108 C CA . ILE A 1 508 ? 19.219 -8.629 -36.542 1.00 94.88 508 ILE A CA 1
ATOM 4109 C C . ILE A 1 508 ? 18.351 -7.368 -36.377 1.00 94.88 508 ILE A C 1
ATOM 4111 O O . ILE A 1 508 ? 18.077 -6.938 -35.252 1.00 94.88 508 ILE A O 1
ATOM 4115 N N . THR A 1 509 ? 17.855 -6.780 -37.469 1.00 92.88 509 THR A N 1
ATOM 4116 C CA . THR A 1 509 ? 16.957 -5.611 -37.399 1.00 92.88 509 THR A CA 1
ATOM 4117 C C . THR A 1 509 ? 15.568 -5.970 -36.868 1.00 92.88 509 THR A C 1
ATOM 4119 O O . THR A 1 509 ? 15.057 -5.255 -36.011 1.00 92.88 509 THR A O 1
ATOM 4122 N N . VAL A 1 510 ? 14.974 -7.104 -37.258 1.00 95.56 510 VAL A N 1
ATOM 4123 C CA . VAL A 1 510 ? 13.685 -7.563 -36.697 1.00 95.56 510 VAL A CA 1
ATOM 4124 C C . VAL A 1 510 ? 13.795 -7.895 -35.203 1.00 95.56 510 VAL A C 1
ATOM 4126 O O . VAL A 1 510 ? 12.944 -7.482 -34.412 1.00 95.56 510 VAL A O 1
ATOM 4129 N N . SER A 1 511 ? 14.848 -8.600 -34.784 1.00 94.19 511 SER A N 1
ATOM 4130 C CA . SER A 1 511 ? 15.047 -8.972 -33.374 1.00 94.19 511 SER A CA 1
ATOM 4131 C C . SER A 1 511 ? 15.352 -7.764 -32.475 1.00 94.19 511 SER A C 1
ATOM 4133 O O . SER A 1 511 ? 14.818 -7.674 -31.364 1.00 94.19 511 SER A O 1
ATOM 4135 N N . SER A 1 512 ? 16.125 -6.786 -32.958 1.00 90.44 512 SER A N 1
ATOM 4136 C CA . SER A 1 512 ? 16.353 -5.525 -32.237 1.00 90.44 512 SER A CA 1
ATOM 4137 C C . SER A 1 512 ? 15.107 -4.629 -32.191 1.00 90.44 512 SER A C 1
ATOM 4139 O O . SER A 1 512 ? 14.789 -4.118 -31.117 1.00 90.44 512 SER A O 1
ATOM 4141 N N . LEU A 1 513 ? 14.336 -4.508 -33.282 1.00 94.81 513 LEU A N 1
ATOM 4142 C CA . LEU A 1 513 ? 13.044 -3.801 -33.289 1.00 94.81 513 LEU A CA 1
ATOM 4143 C C . LEU A 1 513 ? 12.044 -4.409 -32.298 1.00 94.81 513 LEU A C 1
ATOM 4145 O O . LEU A 1 513 ? 11.361 -3.670 -31.584 1.00 94.81 513 LEU A O 1
ATOM 4149 N N . LYS A 1 514 ? 11.993 -5.744 -32.194 1.00 96.00 514 LYS A N 1
ATOM 4150 C CA . LYS A 1 514 ? 11.188 -6.424 -31.173 1.00 96.00 514 LYS A CA 1
ATOM 4151 C C . LYS A 1 514 ? 11.628 -6.014 -29.765 1.00 96.00 514 LYS A C 1
ATOM 4153 O O . LYS A 1 514 ? 10.801 -5.535 -28.997 1.00 96.00 514 LYS A O 1
ATOM 4158 N N . LYS A 1 515 ? 12.928 -6.093 -29.455 1.00 96.31 515 LYS A N 1
ATOM 4159 C CA . LYS A 1 515 ? 13.460 -5.709 -28.135 1.00 96.31 515 LYS A CA 1
ATOM 4160 C C . LYS A 1 515 ? 13.211 -4.231 -27.795 1.00 96.31 515 LYS A C 1
ATOM 4162 O O . LYS A 1 515 ? 12.916 -3.916 -26.646 1.00 96.31 515 LYS A O 1
ATOM 4167 N N . ILE A 1 516 ? 13.281 -3.330 -28.779 1.00 93.94 516 ILE A N 1
ATOM 4168 C CA . ILE A 1 516 ? 12.913 -1.912 -28.618 1.00 93.94 516 ILE A CA 1
ATOM 4169 C C . ILE A 1 516 ? 11.418 -1.772 -28.294 1.00 93.94 516 ILE A C 1
ATOM 4171 O O . ILE A 1 516 ? 11.058 -1.016 -27.396 1.00 93.94 516 ILE A O 1
ATOM 4175 N N . THR A 1 517 ? 10.553 -2.522 -28.982 1.00 94.31 517 THR A N 1
ATOM 4176 C CA . THR A 1 517 ? 9.099 -2.522 -28.744 1.00 94.31 517 THR A CA 1
ATOM 4177 C C . THR A 1 517 ? 8.760 -3.042 -27.343 1.00 94.31 517 THR A C 1
ATOM 4179 O O . THR A 1 517 ? 7.972 -2.422 -26.630 1.00 94.31 517 THR A O 1
ATOM 4182 N N . ASP A 1 518 ? 9.400 -4.133 -26.914 1.00 95.62 518 ASP A N 1
ATOM 4183 C CA . ASP A 1 518 ? 9.225 -4.713 -25.579 1.00 95.62 518 ASP A CA 1
ATOM 4184 C C . ASP A 1 518 ? 9.634 -3.709 -24.478 1.00 95.62 518 ASP A C 1
ATOM 4186 O O . ASP A 1 518 ? 8.874 -3.479 -23.535 1.00 95.62 518 ASP A O 1
ATOM 4190 N N . LEU A 1 519 ? 10.775 -3.023 -24.639 1.00 95.31 519 LEU A N 1
ATOM 4191 C CA . LEU A 1 519 ? 11.232 -1.964 -23.725 1.00 95.31 519 LEU A CA 1
ATOM 4192 C C . LEU A 1 519 ? 10.297 -0.740 -23.712 1.00 95.31 519 LEU A C 1
ATOM 4194 O O . LEU A 1 519 ? 10.009 -0.195 -22.646 1.00 95.31 519 LEU A O 1
ATOM 4198 N N . GLN A 1 520 ? 9.777 -0.313 -24.868 1.00 92.88 520 GLN A N 1
ATOM 4199 C CA . GLN A 1 520 ? 8.795 0.779 -24.942 1.00 92.88 520 GLN A CA 1
ATOM 4200 C C . GLN A 1 520 ? 7.485 0.431 -24.221 1.00 92.88 520 GLN A C 1
ATOM 4202 O O . GLN A 1 520 ? 6.876 1.303 -23.600 1.00 92.88 520 GLN A O 1
ATOM 4207 N N . ASN A 1 521 ? 7.053 -0.830 -24.279 1.00 94.06 521 ASN A N 1
ATOM 4208 C CA . ASN A 1 521 ? 5.863 -1.296 -23.569 1.00 94.06 521 ASN A CA 1
ATOM 4209 C C . ASN A 1 521 ? 6.097 -1.363 -22.051 1.00 94.06 521 ASN A C 1
ATOM 4211 O O . ASN A 1 521 ? 5.250 -0.890 -21.295 1.00 94.06 521 ASN A O 1
ATOM 4215 N N . GLN A 1 522 ? 7.264 -1.842 -21.603 1.00 95.31 522 GLN A N 1
ATOM 4216 C CA . GLN A 1 522 ? 7.655 -1.806 -20.186 1.00 95.31 522 GLN A CA 1
ATOM 4217 C C . GLN A 1 522 ? 7.683 -0.372 -19.633 1.00 95.31 522 GLN A C 1
ATOM 4219 O O . GLN A 1 522 ? 7.126 -0.114 -18.567 1.00 95.31 522 GLN A O 1
ATOM 4224 N N . LEU A 1 523 ? 8.258 0.580 -20.380 1.00 92.81 523 LEU A N 1
ATOM 4225 C CA . LEU A 1 523 ? 8.331 1.986 -19.969 1.00 92.81 523 LEU A CA 1
ATOM 4226 C C . LEU A 1 523 ? 6.937 2.635 -19.858 1.00 92.81 523 LEU A C 1
ATOM 4228 O O . LEU A 1 523 ? 6.672 3.376 -18.910 1.00 92.81 523 LEU A O 1
ATOM 4232 N N . LYS A 1 524 ? 6.021 2.327 -20.790 1.00 93.81 524 LYS A N 1
ATOM 4233 C CA . LYS A 1 524 ? 4.611 2.754 -20.705 1.00 93.81 524 LYS A CA 1
ATOM 4234 C C . LYS A 1 524 ? 3.924 2.183 -19.469 1.00 93.81 524 LYS A C 1
ATOM 4236 O O . LYS A 1 524 ? 3.285 2.936 -18.741 1.00 93.81 524 LYS A O 1
ATOM 4241 N N . GLN A 1 525 ? 4.079 0.882 -19.217 1.00 93.19 525 GLN A N 1
ATOM 4242 C CA . GLN A 1 525 ? 3.438 0.215 -18.086 1.00 93.19 525 GLN A CA 1
ATOM 4243 C C . GLN A 1 525 ? 3.931 0.776 -16.744 1.00 93.19 525 GLN A C 1
ATOM 4245 O O . GLN A 1 525 ? 3.111 1.103 -15.890 1.00 93.19 525 GLN A O 1
ATOM 4250 N N . GLN A 1 526 ? 5.241 1.010 -16.593 1.00 91.75 526 GLN A N 1
ATOM 4251 C CA . GLN A 1 526 ? 5.787 1.717 -15.427 1.00 91.75 526 GLN A CA 1
ATOM 4252 C C . GLN A 1 526 ? 5.179 3.121 -15.270 1.00 91.75 526 GLN A C 1
ATOM 4254 O O . GLN A 1 526 ? 4.780 3.493 -14.169 1.00 91.75 526 GLN A O 1
ATOM 4259 N N . GLY A 1 527 ? 5.049 3.888 -16.359 1.00 91.69 527 GLY A N 1
ATOM 4260 C CA . GLY A 1 527 ? 4.404 5.206 -16.337 1.00 91.69 527 GLY A CA 1
ATOM 4261 C C . GLY A 1 527 ? 2.932 5.167 -15.903 1.00 91.69 527 GLY A C 1
ATOM 4262 O O . GLY A 1 527 ? 2.494 6.010 -15.118 1.00 91.69 527 GLY A O 1
ATOM 4263 N N . GLU A 1 528 ? 2.170 4.170 -16.359 1.00 91.56 528 GLU A N 1
ATOM 4264 C CA . GLU A 1 528 ? 0.791 3.948 -15.913 1.00 91.56 528 GLU A CA 1
ATOM 4265 C C . GLU A 1 528 ? 0.708 3.536 -14.439 1.00 91.56 528 GLU A C 1
ATOM 4267 O O . GLU A 1 528 ? -0.173 4.012 -13.723 1.00 91.56 528 GLU A O 1
ATOM 4272 N N . ASP A 1 529 ? 1.610 2.676 -13.968 1.00 92.19 529 ASP A N 1
ATOM 4273 C CA . ASP A 1 529 ? 1.606 2.192 -12.587 1.00 92.19 529 ASP A CA 1
ATOM 4274 C C . ASP A 1 529 ? 2.053 3.278 -11.595 1.00 92.19 529 ASP A C 1
ATOM 4276 O O . ASP A 1 529 ? 1.404 3.456 -10.561 1.00 92.19 529 ASP A O 1
ATOM 4280 N N . PHE A 1 530 ? 3.045 4.108 -11.943 1.00 89.06 530 PHE A N 1
ATOM 4281 C CA . PHE A 1 530 ? 3.356 5.325 -11.182 1.00 89.06 530 PHE A CA 1
ATOM 4282 C C . PHE A 1 530 ? 2.165 6.292 -11.141 1.00 89.06 530 PHE A C 1
ATOM 4284 O O . PHE A 1 530 ? 1.859 6.842 -10.081 1.00 89.06 530 PHE A O 1
ATOM 4291 N N . LYS A 1 531 ? 1.437 6.469 -12.254 1.00 91.44 531 LYS A N 1
ATOM 4292 C CA . LYS A 1 531 ? 0.227 7.306 -12.270 1.00 91.44 531 LYS A CA 1
ATOM 4293 C C . LYS A 1 531 ? -0.863 6.754 -11.339 1.00 91.44 531 LYS A C 1
ATOM 4295 O O . LYS A 1 531 ? -1.444 7.528 -10.580 1.00 91.44 531 LYS A O 1
ATOM 4300 N N . LYS A 1 532 ? -1.112 5.437 -11.346 1.00 90.50 532 LYS A N 1
ATOM 4301 C CA . LYS A 1 532 ? -2.070 4.776 -10.433 1.00 90.50 532 LYS A CA 1
ATOM 4302 C C . LYS A 1 532 ? -1.685 4.992 -8.967 1.00 90.50 532 LYS A C 1
ATOM 4304 O O . LYS A 1 532 ? -2.543 5.356 -8.168 1.00 90.50 532 LYS A O 1
ATOM 4309 N N . GLN A 1 533 ? -0.404 4.834 -8.620 1.00 88.56 533 GLN A N 1
ATOM 4310 C CA . GLN A 1 533 ? 0.100 5.085 -7.263 1.00 88.56 533 GLN A CA 1
ATOM 4311 C C . GLN A 1 533 ? -0.121 6.541 -6.821 1.00 88.56 533 GLN A C 1
ATOM 4313 O O . GLN A 1 533 ? -0.507 6.781 -5.677 1.00 88.56 533 GLN A O 1
ATOM 4318 N N . LEU A 1 534 ? 0.071 7.506 -7.726 1.00 83.81 534 LEU A N 1
ATOM 4319 C CA . LEU A 1 534 ? -0.117 8.934 -7.451 1.00 83.81 534 LEU A CA 1
ATOM 4320 C C . LEU A 1 534 ? -1.609 9.290 -7.271 1.00 83.81 534 LEU A C 1
ATOM 4322 O O . LEU A 1 534 ? -1.962 9.990 -6.322 1.00 83.81 534 LEU A O 1
ATOM 4326 N N . GLU A 1 535 ? -2.503 8.735 -8.100 1.00 85.88 535 GLU A N 1
ATOM 4327 C CA . GLU A 1 535 ? -3.960 8.846 -7.903 1.00 85.88 535 GLU A CA 1
ATOM 4328 C C . GLU A 1 535 ? -4.427 8.184 -6.594 1.00 85.88 535 GLU A C 1
ATOM 4330 O O . GLU A 1 535 ? -5.289 8.724 -5.898 1.00 85.88 535 GLU A O 1
ATOM 4335 N N . GLU A 1 536 ? -3.865 7.032 -6.218 1.00 86.69 536 GLU A N 1
ATOM 4336 C CA . GLU A 1 536 ? -4.167 6.400 -4.932 1.00 86.69 536 GLU A CA 1
ATOM 4337 C C . GLU A 1 536 ? -3.659 7.200 -3.732 1.00 86.69 536 GLU A C 1
ATOM 4339 O O . GLU A 1 536 ? -4.348 7.247 -2.714 1.00 86.69 536 GLU A O 1
ATOM 4344 N N . ALA A 1 537 ? -2.473 7.806 -3.824 1.00 84.75 537 ALA A N 1
ATOM 4345 C CA . ALA A 1 537 ? -1.937 8.668 -2.776 1.00 84.75 537 ALA A CA 1
ATOM 4346 C C . ALA A 1 537 ? -2.846 9.887 -2.565 1.00 84.75 537 ALA A C 1
ATOM 4348 O O . ALA A 1 537 ? -3.277 10.135 -1.440 1.00 84.75 537 ALA A O 1
ATOM 4349 N N . ALA A 1 538 ? -3.244 10.564 -3.649 1.00 82.69 538 ALA A N 1
ATOM 4350 C CA . ALA A 1 538 ? -4.196 11.673 -3.593 1.00 82.69 538 ALA A CA 1
ATOM 4351 C C . ALA A 1 538 ? -5.533 11.256 -2.949 1.00 82.69 538 ALA A C 1
ATOM 4353 O O . ALA A 1 538 ? -5.993 11.908 -2.013 1.00 82.69 538 ALA A O 1
ATOM 4354 N N . ARG A 1 539 ? -6.111 10.114 -3.359 1.00 83.06 539 ARG A N 1
ATOM 4355 C CA . ARG A 1 539 ? -7.344 9.560 -2.759 1.00 83.06 539 ARG A CA 1
ATOM 4356 C C . ARG A 1 539 ? -7.187 9.129 -1.296 1.00 83.06 539 ARG A C 1
ATOM 4358 O O . ARG A 1 539 ? -8.196 9.009 -0.603 1.00 83.06 539 ARG A O 1
ATOM 4365 N N . LYS A 1 540 ? -5.971 8.830 -0.822 1.00 80.81 540 LYS A N 1
ATOM 4366 C CA . LYS A 1 540 ? -5.696 8.540 0.598 1.00 80.81 540 LYS A CA 1
ATOM 4367 C C . LYS A 1 540 ? -5.702 9.843 1.398 1.00 80.81 540 LYS A C 1
ATOM 4369 O O . LYS A 1 540 ? -6.490 9.941 2.331 1.00 80.81 540 LYS A O 1
ATOM 4374 N N . THR A 1 541 ? -4.961 10.863 0.961 1.00 79.00 541 THR A N 1
ATOM 4375 C CA . THR A 1 541 ? -4.950 12.196 1.594 1.00 79.00 541 THR A CA 1
ATOM 4376 C C . THR A 1 541 ? -6.329 12.865 1.588 1.00 79.00 541 THR A C 1
ATOM 4378 O O . THR A 1 541 ? -6.734 13.439 2.590 1.00 79.00 541 THR A O 1
ATOM 4381 N N . GLU A 1 542 ? -7.103 12.746 0.507 1.00 79.62 542 GLU A N 1
ATOM 4382 C CA . GLU A 1 542 ? -8.475 13.275 0.436 1.00 79.62 542 GLU A CA 1
ATOM 4383 C C . GLU A 1 542 ? -9.403 12.617 1.474 1.00 79.62 542 GLU A C 1
ATOM 4385 O O . GLU A 1 542 ? -10.125 13.306 2.194 1.00 79.62 542 GLU A O 1
ATOM 4390 N N . LYS A 1 543 ? -9.332 11.287 1.632 1.00 81.19 543 LYS A N 1
ATOM 4391 C CA . LYS A 1 543 ? -10.072 10.558 2.680 1.00 81.19 543 LYS A CA 1
ATOM 4392 C C . LYS A 1 543 ? -9.594 10.896 4.091 1.00 81.19 543 LYS A C 1
ATOM 4394 O O . LYS A 1 543 ? -10.400 10.883 5.015 1.00 81.19 543 LYS A O 1
ATOM 4399 N N . GLU A 1 544 ? -8.304 11.160 4.258 1.00 82.38 544 GLU A N 1
ATOM 4400 C CA . GLU A 1 544 ? -7.695 11.540 5.533 1.00 82.38 544 GLU A CA 1
ATOM 4401 C C . GLU A 1 544 ? -8.154 12.945 5.958 1.00 82.38 544 GLU A C 1
ATOM 4403 O O . GLU A 1 544 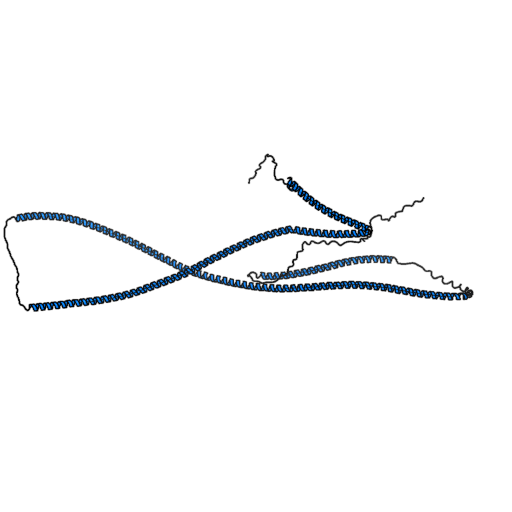? -8.595 13.117 7.091 1.00 82.38 544 GLU A O 1
ATOM 4408 N N . ASN A 1 545 ? -8.215 13.901 5.025 1.00 84.81 545 ASN A N 1
ATOM 4409 C CA . ASN A 1 545 ? -8.806 15.225 5.248 1.00 84.81 545 ASN A CA 1
ATOM 4410 C C . ASN A 1 545 ? -10.293 15.132 5.642 1.00 84.81 545 ASN A C 1
ATOM 4412 O O . ASN A 1 545 ? -10.688 15.686 6.665 1.00 84.81 545 ASN A O 1
ATOM 4416 N N . ILE A 1 546 ? -11.101 14.367 4.894 1.00 88.62 546 ILE A N 1
ATOM 4417 C CA . ILE A 1 546 ? -12.527 14.143 5.210 1.00 88.62 546 ILE A CA 1
ATOM 4418 C C . ILE A 1 546 ? -12.693 13.475 6.589 1.00 88.62 546 ILE A C 1
ATOM 4420 O O . ILE A 1 546 ? -13.639 13.770 7.320 1.00 88.62 546 ILE A O 1
ATOM 4424 N N . MET A 1 547 ? -11.771 12.587 6.979 1.00 84.69 547 MET A N 1
ATOM 4425 C CA . MET A 1 547 ? -11.768 11.984 8.313 1.00 84.69 547 MET A CA 1
ATOM 4426 C C . MET A 1 547 ? -11.465 13.021 9.402 1.00 84.69 547 MET A C 1
ATOM 4428 O O . MET A 1 547 ? -12.147 13.020 10.426 1.00 84.69 547 MET A O 1
ATOM 4432 N N . VAL A 1 548 ? -10.497 13.919 9.184 1.00 87.94 548 VAL A N 1
ATOM 4433 C CA . VAL A 1 548 ? -10.195 15.024 10.110 1.00 87.94 548 VAL A CA 1
ATOM 4434 C C . VAL A 1 548 ? -11.420 15.924 10.280 1.00 87.94 548 VAL A C 1
ATOM 4436 O O . VAL A 1 548 ? -11.899 16.052 11.408 1.00 87.94 548 VAL A O 1
ATOM 4439 N N . GLU A 1 549 ? -11.998 16.438 9.189 1.00 87.81 549 GLU A N 1
ATOM 4440 C CA . GLU A 1 549 ? -13.207 17.282 9.209 1.00 87.81 549 GLU A CA 1
ATOM 4441 C C . GLU A 1 549 ? -14.362 16.621 9.984 1.00 87.81 549 GLU A C 1
ATOM 4443 O O . GLU A 1 549 ? -14.964 17.232 10.872 1.00 87.81 549 GLU A O 1
ATOM 4448 N N . LEU A 1 550 ? -14.624 15.334 9.724 1.00 89.06 550 LEU A N 1
ATOM 4449 C CA . LEU A 1 550 ? -15.666 14.581 10.421 1.00 89.06 550 LEU A CA 1
ATOM 4450 C C . LEU A 1 550 ? -15.357 14.402 11.919 1.00 89.06 550 LEU A C 1
ATOM 4452 O O . LEU A 1 550 ? -16.269 14.465 12.745 1.00 89.06 550 LEU A O 1
ATOM 4456 N N . THR A 1 551 ? -14.091 14.204 12.307 1.00 86.88 551 THR A N 1
ATOM 4457 C CA . THR A 1 551 ? -13.718 14.129 13.733 1.00 86.88 551 THR A CA 1
ATOM 4458 C C . THR A 1 551 ? -13.819 15.476 14.448 1.00 86.88 551 THR A C 1
ATOM 4460 O O . THR A 1 551 ? -14.225 15.507 15.613 1.00 86.88 551 THR A O 1
ATOM 4463 N N . GLU A 1 552 ? -13.521 16.589 13.773 1.00 89.69 552 GLU A N 1
ATOM 4464 C CA . GLU A 1 552 ? -13.736 17.935 14.310 1.00 89.69 552 GLU A CA 1
ATOM 4465 C C . GLU A 1 552 ? -15.228 18.214 14.523 1.00 89.69 552 GLU A C 1
ATOM 4467 O O . GLU A 1 552 ? -15.622 18.660 15.606 1.00 89.69 552 GLU A O 1
ATOM 4472 N N . GLU A 1 553 ? -16.083 17.865 13.554 1.00 91.44 553 GLU A N 1
ATOM 4473 C CA . GLU A 1 553 ? -17.533 18.000 13.700 1.00 91.44 553 GLU A CA 1
ATOM 4474 C C . GLU A 1 553 ? -18.092 17.107 14.826 1.00 91.44 553 GLU A C 1
ATOM 4476 O O . GLU A 1 553 ? -18.848 17.590 15.674 1.00 91.44 553 GLU A O 1
ATOM 4481 N N . ILE A 1 554 ? -17.672 15.840 14.922 1.00 93.19 554 ILE A N 1
ATOM 4482 C CA . ILE A 1 554 ? -18.056 14.945 16.030 1.00 93.19 554 ILE A CA 1
ATOM 4483 C C . ILE A 1 554 ? -17.667 15.548 17.389 1.00 93.19 554 ILE A C 1
ATOM 4485 O O . ILE A 1 554 ? -18.453 15.503 18.339 1.00 93.19 554 ILE A O 1
ATOM 4489 N N . ASN A 1 555 ? -16.477 16.142 17.503 1.00 92.38 555 ASN A N 1
ATOM 4490 C CA . ASN A 1 555 ? -16.026 16.763 18.748 1.00 92.38 555 ASN A CA 1
ATOM 4491 C C . ASN A 1 555 ? -16.786 18.061 19.069 1.00 92.38 555 ASN A C 1
ATOM 4493 O O . ASN A 1 555 ? -17.133 18.286 20.229 1.00 92.38 555 ASN A O 1
ATOM 4497 N N . LYS A 1 556 ? -17.136 18.864 18.060 1.00 95.19 556 LYS A N 1
ATOM 4498 C CA . LYS A 1 556 ? -18.005 20.041 18.201 1.00 95.19 556 LYS A CA 1
ATOM 4499 C C . LYS A 1 556 ? -19.400 19.663 18.713 1.00 95.19 556 LYS A C 1
ATOM 4501 O O . LYS A 1 556 ? -19.877 20.268 19.673 1.00 95.19 556 LYS A O 1
ATOM 4506 N N . TRP A 1 557 ? -20.036 18.638 18.138 1.00 95.62 557 TRP A N 1
ATOM 4507 C CA . TRP A 1 557 ? -21.340 18.150 18.609 1.00 95.62 557 TRP A CA 1
ATOM 4508 C C . TRP A 1 557 ? -21.269 17.536 20.012 1.00 95.62 557 TRP A C 1
ATOM 4510 O O . TRP A 1 557 ? -22.165 17.780 20.820 1.00 95.62 557 TRP A O 1
ATOM 4520 N N . ARG A 1 558 ? -20.185 16.817 20.343 1.00 95.88 558 ARG A N 1
ATOM 4521 C CA . ARG A 1 558 ? -19.927 16.298 21.698 1.00 95.88 558 ARG A CA 1
ATOM 4522 C C . ARG A 1 558 ? -19.893 17.423 22.737 1.00 95.88 558 ARG A C 1
ATOM 4524 O O . ARG A 1 558 ? -20.591 17.329 23.741 1.00 95.88 558 ARG A O 1
ATOM 4531 N N . LEU A 1 559 ? -19.132 18.490 22.476 1.00 95.44 559 LEU A N 1
ATOM 4532 C CA . LEU A 1 559 ? -19.009 19.643 23.376 1.00 95.44 559 LEU A CA 1
ATOM 4533 C C . LEU A 1 559 ? -20.344 20.379 23.557 1.00 95.44 559 LEU A C 1
ATOM 4535 O O . LEU A 1 559 ? -20.712 20.707 24.682 1.00 95.44 559 LEU A O 1
ATOM 4539 N N . LEU A 1 560 ? -21.100 20.590 22.474 1.00 95.31 560 LEU A N 1
ATOM 4540 C CA . LEU A 1 560 ? -22.432 21.207 22.533 1.00 95.31 560 LEU A CA 1
ATOM 4541 C C . LEU A 1 560 ? -23.435 20.356 23.328 1.00 95.31 560 LEU A C 1
ATOM 4543 O O . LEU A 1 560 ? -24.211 20.897 24.117 1.00 95.31 560 LEU A O 1
ATOM 4547 N N . TYR A 1 561 ? -23.406 19.031 23.159 1.00 95.00 561 TYR A N 1
ATOM 4548 C CA . TYR A 1 561 ? -24.231 18.109 23.942 1.00 95.00 561 TYR A CA 1
ATOM 4549 C C . TYR A 1 561 ? -23.842 18.116 25.426 1.00 95.00 561 TYR A C 1
ATOM 4551 O O . TYR A 1 561 ? -24.716 18.177 26.288 1.00 95.00 561 TYR A O 1
ATOM 4559 N N . GLU A 1 562 ? -22.546 18.096 25.740 1.00 95.12 562 GLU A N 1
ATOM 4560 C CA . GLU A 1 562 ? -22.044 18.132 27.115 1.00 95.12 562 GLU A CA 1
ATOM 4561 C C . GLU A 1 562 ? -22.376 19.463 27.811 1.00 95.12 562 GLU A C 1
ATOM 4563 O O . GLU A 1 562 ? -22.814 19.468 28.963 1.00 95.12 562 GLU A O 1
ATOM 4568 N N . GLU A 1 563 ? -22.269 20.597 27.114 1.00 96.12 563 GLU A N 1
ATOM 4569 C CA . GLU A 1 563 ? -22.690 21.900 27.637 1.00 96.12 563 GLU A CA 1
ATOM 4570 C C . GLU A 1 563 ? -24.213 21.955 27.874 1.00 96.12 563 GLU A C 1
ATOM 4572 O O . GLU A 1 563 ? -24.665 22.423 28.923 1.00 96.12 563 GLU A O 1
ATOM 4577 N N . LEU A 1 564 ? -25.020 21.435 26.940 1.00 95.69 564 LEU A N 1
ATOM 4578 C CA . LEU A 1 564 ? -26.479 21.359 27.077 1.00 95.69 564 LEU A CA 1
ATOM 4579 C C . LEU A 1 564 ? -26.902 20.436 28.230 1.00 95.69 564 LEU A C 1
ATOM 4581 O O . LEU A 1 564 ? -27.790 20.788 29.010 1.00 95.69 564 LEU A O 1
ATOM 4585 N N . TYR A 1 565 ? -26.251 19.283 28.376 1.00 94.56 565 TYR A N 1
ATOM 4586 C CA . TYR A 1 565 ? -26.482 18.344 29.470 1.00 94.56 565 TYR A CA 1
ATOM 4587 C C . TYR A 1 565 ? -26.144 18.977 30.825 1.00 94.56 565 TYR A C 1
ATOM 4589 O O . TYR A 1 565 ? -26.966 18.938 31.740 1.00 94.56 565 TYR A O 1
ATOM 4597 N N . ASN A 1 566 ? -24.997 19.655 30.935 1.00 95.31 566 ASN A N 1
ATOM 4598 C CA . ASN A 1 566 ? -24.606 20.377 32.148 1.00 95.31 566 ASN A CA 1
ATOM 4599 C C . ASN A 1 566 ? -25.562 21.537 32.493 1.00 95.31 566 ASN A C 1
ATOM 4601 O O . ASN A 1 566 ? -25.789 21.799 33.672 1.00 95.31 566 ASN A O 1
ATOM 4605 N N . LYS A 1 567 ? -26.177 22.191 31.495 1.00 94.75 567 LYS A N 1
ATOM 4606 C CA . LYS A 1 567 ? -27.251 23.186 31.701 1.00 94.75 567 LYS A CA 1
ATOM 4607 C C . LYS A 1 567 ? -28.584 22.553 32.116 1.00 94.75 567 LYS A C 1
ATOM 4609 O O . LYS A 1 567 ? -29.308 23.148 32.904 1.00 94.75 567 LYS A O 1
ATOM 4614 N N . THR A 1 568 ? -28.913 21.367 31.604 1.00 94.44 568 THR A N 1
ATOM 4615 C CA . THR A 1 568 ? -30.203 20.688 31.849 1.00 94.44 568 THR A CA 1
ATOM 4616 C C . THR A 1 568 ? -30.229 19.958 33.194 1.00 94.44 568 THR A C 1
ATOM 4618 O O . THR A 1 568 ? -31.229 20.004 33.908 1.00 94.44 568 THR A O 1
ATOM 4621 N N . LYS A 1 569 ? -29.114 19.328 33.576 1.00 94.62 569 LYS A N 1
ATOM 4622 C CA . LYS A 1 569 ? -28.963 18.544 34.807 1.00 94.62 569 LYS A CA 1
ATOM 4623 C C . LYS A 1 569 ? -29.457 19.234 36.099 1.00 94.62 569 LYS A C 1
ATOM 4625 O O . LYS A 1 569 ? -30.216 18.584 36.814 1.00 94.62 569 LYS A O 1
ATOM 4630 N N . PRO A 1 570 ? -29.114 20.500 36.423 1.00 95.94 570 PRO A N 1
ATOM 4631 C CA . PRO A 1 570 ? -29.611 21.137 37.648 1.00 95.94 570 PRO A CA 1
ATOM 4632 C C . PRO A 1 570 ? -31.136 21.325 37.664 1.00 95.94 570 PRO A C 1
ATOM 4634 O O . PRO A 1 570 ? -31.727 21.325 38.739 1.00 95.94 570 PRO A O 1
ATOM 4637 N N . PHE A 1 571 ? -31.795 21.433 36.502 1.00 95.31 571 PHE A N 1
ATOM 4638 C CA . PHE A 1 571 ? -33.259 21.464 36.442 1.00 95.31 571 PHE A CA 1
ATOM 4639 C C . PHE A 1 571 ? -33.874 20.084 36.702 1.00 95.31 571 PHE A C 1
ATOM 4641 O O . PHE A 1 571 ? -34.921 20.015 37.338 1.00 95.31 571 PHE A O 1
ATOM 4648 N N . GLN A 1 572 ? -33.219 18.993 36.282 1.00 95.56 572 GLN A N 1
ATOM 4649 C CA . GLN A 1 572 ? -33.637 17.639 36.663 1.00 95.56 572 GLN A CA 1
ATOM 4650 C C . GLN A 1 572 ? -33.502 17.441 38.178 1.00 95.56 572 GLN A C 1
ATOM 4652 O O . GLN A 1 572 ? -34.484 17.107 38.830 1.00 95.56 572 GLN A O 1
ATOM 4657 N N . GLU A 1 573 ? -32.337 17.759 38.755 1.00 94.56 573 GLU A N 1
ATOM 4658 C CA . GLU A 1 573 ? -32.105 17.663 40.207 1.00 94.56 573 GLU A CA 1
ATOM 4659 C C . GLU A 1 573 ? -33.106 18.523 41.014 1.00 94.56 573 GLU A C 1
ATOM 4661 O O . GLU A 1 573 ? -33.528 18.136 42.103 1.00 94.56 573 GLU A O 1
ATOM 4666 N N . GLN A 1 574 ? -33.539 19.669 40.469 1.00 96.50 574 GLN A N 1
ATOM 4667 C CA . GLN A 1 574 ? -34.586 20.509 41.059 1.00 96.50 574 GLN A CA 1
ATOM 4668 C C . GLN A 1 574 ? -35.998 19.899 40.941 1.00 96.50 574 GLN A C 1
ATOM 4670 O O . GLN A 1 574 ? -36.786 20.013 41.880 1.00 96.50 574 GLN A O 1
ATOM 4675 N N . LEU A 1 575 ? -36.336 19.262 39.816 1.00 94.62 575 LEU A N 1
ATOM 4676 C CA . LEU A 1 575 ? -37.619 18.568 39.637 1.00 94.62 575 LEU A CA 1
ATOM 4677 C C . LEU A 1 575 ? -37.725 17.345 40.556 1.00 94.62 575 LEU A C 1
ATOM 4679 O O . LEU A 1 575 ? -38.745 17.187 41.227 1.00 94.62 575 LEU A O 1
ATOM 4683 N N . ASP A 1 576 ? -36.657 16.552 40.656 1.00 95.75 576 ASP A N 1
ATOM 4684 C CA . ASP A 1 576 ? -36.561 15.401 41.561 1.00 95.75 576 ASP A CA 1
ATOM 4685 C C . ASP A 1 576 ? -36.751 15.843 43.028 1.00 95.75 576 ASP A C 1
ATOM 4687 O O . ASP A 1 576 ? -37.476 15.210 43.800 1.00 95.75 576 ASP A O 1
ATOM 4691 N N . ALA A 1 577 ? -36.157 16.983 43.410 1.00 95.00 577 ALA A N 1
ATOM 4692 C CA . ALA A 1 577 ? -36.326 17.575 44.736 1.00 95.00 577 ALA A CA 1
ATOM 4693 C C . ALA A 1 577 ? -37.768 18.049 45.003 1.00 95.00 577 ALA A C 1
ATOM 4695 O O . ALA A 1 577 ? -38.297 17.797 46.088 1.00 95.00 577 ALA A O 1
ATOM 4696 N N . PHE A 1 578 ? -38.432 18.684 44.029 1.00 95.44 578 PHE A N 1
ATOM 4697 C CA . PHE A 1 578 ? -39.839 19.081 44.160 1.00 95.44 578 PHE A CA 1
ATOM 4698 C C . PHE A 1 578 ? -40.796 17.880 44.209 1.00 95.44 578 PHE A C 1
ATOM 4700 O O . PHE A 1 578 ? -41.813 17.942 44.903 1.00 95.44 578 PHE A O 1
ATOM 4707 N N . GLU A 1 579 ? -40.501 16.776 43.515 1.00 95.62 579 GLU A N 1
ATOM 4708 C CA . GLU A 1 579 ? -41.287 15.544 43.637 1.00 95.62 579 GLU A CA 1
ATOM 4709 C C . GLU A 1 579 ? -41.117 14.904 45.025 1.00 95.62 579 GLU A C 1
ATOM 4711 O O . GLU A 1 579 ? -42.112 14.526 45.652 1.00 95.62 579 GLU A O 1
ATOM 4716 N N . ALA A 1 580 ? -39.892 14.876 45.559 1.00 95.12 580 ALA A N 1
ATOM 4717 C CA . ALA A 1 580 ? -39.623 14.415 46.919 1.00 95.12 580 ALA A CA 1
ATOM 4718 C C . ALA A 1 580 ? -40.323 15.281 47.989 1.00 95.12 580 ALA A C 1
ATOM 4720 O O . ALA A 1 580 ? -40.964 14.737 48.891 1.00 95.12 580 ALA A O 1
ATOM 4721 N N . GLU A 1 581 ? -40.269 16.614 47.871 1.00 95.31 581 GLU A N 1
ATOM 4722 C CA . GLU A 1 581 ? -40.981 17.548 48.760 1.00 95.31 581 GLU A CA 1
ATOM 4723 C C . GLU A 1 581 ? -42.500 17.335 48.687 1.00 95.31 581 GLU A C 1
ATOM 4725 O O . GLU A 1 581 ? -43.166 17.176 49.713 1.00 95.31 581 GLU A O 1
ATOM 4730 N N . ARG A 1 582 ? -43.056 17.245 47.471 1.00 96.50 582 ARG A N 1
ATOM 4731 C CA . ARG A 1 582 ? -44.478 16.958 47.245 1.00 96.50 582 ARG A CA 1
ATOM 4732 C C . ARG A 1 582 ? -44.904 15.644 47.899 1.00 96.50 582 ARG A C 1
ATOM 4734 O O . ARG A 1 582 ? -45.974 15.600 48.506 1.00 96.50 582 ARG A O 1
ATOM 4741 N N . GLN A 1 583 ? -44.102 14.584 47.786 1.00 94.81 583 GLN A N 1
ATOM 4742 C CA . GLN A 1 583 ? -44.424 13.293 48.393 1.00 94.81 583 GLN A CA 1
ATOM 4743 C C . GLN A 1 583 ? -44.318 13.336 49.924 1.00 94.81 583 GLN A C 1
ATOM 4745 O O . GLN A 1 583 ? -45.166 12.755 50.604 1.00 94.81 583 GLN A O 1
ATOM 4750 N N . ALA A 1 584 ? -43.341 14.061 50.480 1.00 94.81 584 ALA A N 1
ATOM 4751 C CA . ALA A 1 584 ? -43.234 14.284 51.921 1.00 94.81 584 ALA A CA 1
ATOM 4752 C C . ALA A 1 584 ? -44.469 15.023 52.469 1.00 94.81 584 ALA A C 1
ATOM 4754 O O . ALA A 1 584 ? -45.117 14.526 53.390 1.00 94.81 584 ALA A O 1
ATOM 4755 N N . LEU A 1 585 ? -44.868 16.133 51.839 1.00 95.19 585 LEU A N 1
ATOM 4756 C CA . LEU A 1 585 ? -46.068 16.896 52.208 1.00 95.19 585 LEU A CA 1
ATOM 4757 C C . LEU A 1 585 ? -47.360 16.071 52.076 1.00 95.19 585 LEU A C 1
ATOM 4759 O O . LEU A 1 585 ? -48.262 16.200 52.905 1.00 95.19 585 LEU A O 1
ATOM 4763 N N . LEU A 1 586 ? -47.457 15.191 51.071 1.00 95.44 586 LEU A N 1
ATOM 4764 C CA . LEU A 1 586 ? -48.596 14.279 50.919 1.00 95.44 586 LEU A CA 1
ATOM 4765 C C . LEU A 1 586 ? -48.671 13.270 52.081 1.00 95.44 586 LEU A C 1
ATOM 4767 O O . LEU A 1 586 ? -49.753 13.019 52.618 1.00 95.44 586 LEU A O 1
ATOM 4771 N N . ASN A 1 587 ? -47.521 12.728 52.494 1.00 94.12 587 ASN A N 1
ATOM 4772 C CA . ASN A 1 587 ? -47.411 11.800 53.620 1.00 94.12 587 ASN A CA 1
ATOM 4773 C C . ASN A 1 587 ? -47.747 12.492 54.956 1.00 94.12 587 ASN A C 1
ATOM 4775 O O . ASN A 1 587 ? -48.486 11.933 55.770 1.00 94.12 587 ASN A O 1
ATOM 4779 N N . GLU A 1 588 ? -47.260 13.719 55.174 1.00 94.69 588 GLU A N 1
ATOM 4780 C CA . GLU A 1 588 ? -47.586 14.523 56.360 1.00 94.69 588 GLU A CA 1
ATOM 4781 C C . GLU A 1 588 ? -49.073 14.889 56.417 1.00 94.69 588 GLU A C 1
ATOM 4783 O O . GLU A 1 588 ? -49.702 14.724 57.463 1.00 94.69 588 GLU A O 1
ATOM 4788 N N . HIS A 1 589 ? -49.670 15.301 55.293 1.00 94.19 589 HIS A N 1
ATOM 4789 C CA . HIS A 1 589 ? -51.109 15.553 55.206 1.00 94.19 589 HIS A CA 1
ATOM 4790 C C . HIS A 1 589 ? -51.924 14.290 55.531 1.00 94.19 589 HIS A C 1
ATOM 4792 O O . HIS A 1 589 ? -52.921 14.370 56.249 1.00 94.19 589 HIS A O 1
ATOM 4798 N N . GLY A 1 590 ? -51.498 13.115 55.051 1.00 92.69 590 GLY A N 1
ATOM 4799 C CA . GLY A 1 590 ? -52.100 11.831 55.423 1.00 92.69 590 GLY A CA 1
ATOM 4800 C C . GLY A 1 590 ? -52.040 11.578 56.934 1.00 92.69 590 GLY A C 1
ATOM 4801 O O . GLY A 1 590 ? -53.070 11.362 57.572 1.00 92.69 590 GLY A O 1
ATOM 4802 N N . ALA A 1 591 ? -50.853 11.702 57.533 1.00 93.19 591 ALA A N 1
ATOM 4803 C CA . ALA A 1 591 ? -50.654 11.506 58.969 1.00 93.19 591 ALA A CA 1
ATOM 4804 C C . ALA A 1 591 ? -51.429 12.520 59.839 1.00 93.19 591 ALA A C 1
ATOM 4806 O O . ALA A 1 591 ? -51.914 12.166 60.917 1.00 93.19 591 ALA A O 1
ATOM 4807 N N . ALA A 1 592 ? -51.571 13.767 59.380 1.00 92.81 592 ALA A N 1
ATOM 4808 C CA . ALA A 1 592 ? -52.375 14.796 60.036 1.00 92.81 592 ALA A CA 1
ATOM 4809 C C . ALA A 1 592 ? -53.882 14.509 59.918 1.00 92.81 592 ALA A C 1
ATOM 4811 O O . ALA A 1 592 ? -54.612 14.632 60.904 1.00 92.81 592 ALA A O 1
ATOM 4812 N N . GLN A 1 593 ? -54.350 14.056 58.750 1.00 93.12 593 GLN A N 1
ATOM 4813 C CA . GLN A 1 593 ? -55.739 13.639 58.548 1.00 93.12 593 GLN A CA 1
ATOM 4814 C C . GLN A 1 593 ? -56.096 12.425 59.420 1.00 93.12 593 GLN A C 1
ATOM 4816 O O . GLN A 1 593 ? -57.181 12.397 59.996 1.00 93.12 593 GLN A O 1
ATOM 4821 N N . ASP A 1 594 ? -55.183 11.468 59.606 1.00 92.00 594 ASP A N 1
ATOM 4822 C CA . ASP A 1 594 ? -55.383 10.333 60.516 1.00 92.00 594 ASP A CA 1
ATOM 4823 C C . ASP A 1 594 ? -55.459 10.745 61.991 1.00 92.00 594 ASP A C 1
ATOM 4825 O O . ASP A 1 594 ? -56.248 10.180 62.753 1.00 92.00 594 ASP A O 1
ATOM 4829 N N . GLN A 1 595 ? -54.676 11.740 62.416 1.00 92.56 595 GLN A N 1
ATOM 4830 C CA . GLN A 1 595 ? -54.799 12.317 63.760 1.00 92.56 595 GLN A CA 1
ATOM 4831 C C . GLN A 1 595 ? -56.134 13.055 63.929 1.00 92.56 595 GLN A C 1
ATOM 4833 O O . GLN A 1 595 ? -56.814 12.868 64.939 1.00 92.56 595 GLN A O 1
ATOM 4838 N N . LEU A 1 596 ? -56.559 13.821 62.918 1.00 92.06 596 LEU A N 1
ATOM 4839 C CA . LEU A 1 596 ? -57.856 14.500 62.901 1.00 92.06 596 LEU A CA 1
ATOM 4840 C C . LEU A 1 596 ? -59.028 13.502 62.943 1.00 92.06 596 LEU A C 1
ATOM 4842 O O . LEU A 1 596 ? -59.994 13.726 63.671 1.00 92.06 596 LEU A O 1
ATOM 4846 N N . ASN A 1 597 ? -58.925 12.379 62.225 1.00 90.69 597 ASN A N 1
ATOM 4847 C CA . ASN A 1 597 ? -59.902 11.287 62.257 1.00 90.69 597 ASN A CA 1
ATOM 4848 C C . ASN A 1 597 ? -59.997 10.679 63.668 1.00 90.69 597 ASN A C 1
ATOM 4850 O O . ASN A 1 597 ? -61.088 10.592 64.228 1.00 90.69 597 ASN A O 1
ATOM 4854 N N . LYS A 1 598 ? -58.857 10.347 64.294 1.00 93.38 598 LYS A N 1
ATOM 4855 C CA . LYS A 1 598 ? -58.804 9.806 65.667 1.00 93.38 598 LYS A CA 1
ATOM 4856 C C . LYS A 1 598 ? -59.391 10.768 66.704 1.00 93.38 598 LYS A C 1
ATOM 4858 O O . LYS A 1 598 ? -60.095 10.324 67.612 1.00 93.38 598 LYS A O 1
ATOM 4863 N N . LEU A 1 599 ? -59.149 12.073 66.556 1.00 89.00 599 LEU A N 1
ATOM 4864 C CA . LEU A 1 599 ? -59.730 13.109 67.415 1.00 89.00 599 LEU A CA 1
ATOM 4865 C C . LEU A 1 599 ? -61.241 13.282 67.175 1.00 89.00 599 LEU A C 1
ATOM 4867 O O . LEU A 1 599 ? -62.001 13.454 68.125 1.00 89.00 599 LEU A O 1
ATOM 4871 N N . SER A 1 600 ? -61.698 13.181 65.924 1.00 82.88 600 SER A N 1
ATOM 4872 C CA . SER A 1 600 ? -63.127 13.156 65.587 1.00 82.88 600 SER A CA 1
ATOM 4873 C C . SER A 1 600 ? -63.831 11.950 66.221 1.00 82.88 600 SER A C 1
ATOM 4875 O O . SER A 1 600 ? -64.916 12.098 66.785 1.00 82.88 600 SER A O 1
ATOM 4877 N N . ASP A 1 601 ? -63.209 10.770 66.191 1.00 84.81 601 ASP A N 1
ATOM 4878 C CA . ASP A 1 601 ? -63.756 9.551 66.792 1.00 84.81 601 ASP A CA 1
ATOM 4879 C C . ASP A 1 601 ? -63.772 9.597 68.325 1.00 84.81 601 ASP A C 1
ATOM 4881 O O . ASP A 1 601 ? -64.743 9.150 68.939 1.00 84.81 601 ASP A O 1
ATOM 4885 N N . SER A 1 602 ? -62.733 10.140 68.972 1.00 84.81 602 SER A N 1
ATOM 4886 C CA . SER A 1 602 ? -62.730 10.306 70.431 1.00 84.81 602 SER A CA 1
ATOM 4887 C C . SER A 1 602 ? -63.770 11.338 70.879 1.00 84.81 602 SER A C 1
ATOM 4889 O O . SER A 1 602 ? -64.517 11.075 71.822 1.00 84.81 602 SER A O 1
ATOM 4891 N N . TYR A 1 603 ? -63.921 12.446 70.147 1.00 81.00 603 TYR A N 1
ATOM 4892 C CA . TYR A 1 603 ? -64.960 13.454 70.378 1.00 81.00 603 TYR A CA 1
ATOM 4893 C C . TYR A 1 603 ? -66.378 12.887 70.173 1.00 81.00 603 TYR A C 1
ATOM 4895 O O . TYR A 1 603 ? -67.268 13.105 70.998 1.00 81.00 603 TYR A O 1
ATOM 4903 N N . ALA A 1 604 ? -66.589 12.080 69.126 1.00 75.44 604 ALA A N 1
ATOM 4904 C CA . ALA A 1 604 ? -67.864 11.413 68.857 1.00 75.44 604 ALA A CA 1
ATOM 4905 C C . ALA A 1 604 ? -68.238 10.360 69.919 1.00 75.44 604 ALA A C 1
ATOM 4907 O O . ALA A 1 604 ? -69.425 10.199 70.215 1.00 75.44 604 ALA A O 1
ATOM 4908 N N . LYS A 1 605 ? -67.246 9.672 70.506 1.00 80.38 605 LYS A N 1
ATOM 4909 C CA . LYS A 1 605 ? -67.429 8.764 71.653 1.00 80.38 605 LYS A CA 1
ATOM 4910 C C . LYS A 1 605 ? -67.766 9.540 72.931 1.00 80.38 605 LYS A C 1
ATOM 4912 O O . LYS A 1 605 ? -68.743 9.204 73.597 1.00 80.38 605 LYS A O 1
ATOM 4917 N N . LEU A 1 606 ? -67.004 10.596 73.235 1.00 77.38 606 LEU A N 1
ATOM 4918 C CA . LEU A 1 606 ? -67.153 11.425 74.440 1.00 77.38 606 LEU A CA 1
ATOM 4919 C C . LEU A 1 606 ? -68.551 12.056 74.557 1.00 77.38 606 LEU A C 1
ATOM 4921 O O . LEU A 1 606 ? -69.093 12.162 75.653 1.00 77.38 606 LEU A O 1
ATOM 4925 N N . LEU A 1 607 ? -69.152 12.453 73.431 1.00 67.94 607 LEU A N 1
ATOM 4926 C CA . LEU A 1 607 ? -70.435 13.164 73.403 1.00 67.94 607 LEU A CA 1
ATOM 4927 C C . LEU A 1 607 ? -71.693 12.280 73.526 1.00 67.94 607 LEU A C 1
ATOM 4929 O O . LEU A 1 607 ? -72.799 12.816 73.583 1.00 67.94 607 LEU A O 1
ATOM 4933 N N . GLY A 1 608 ? -71.563 10.951 73.589 1.00 60.09 608 GLY A N 1
ATOM 4934 C CA . GLY A 1 608 ? -72.692 10.043 73.826 1.00 60.09 608 GLY A CA 1
ATOM 4935 C C . GLY A 1 608 ? -73.532 9.730 72.576 1.00 60.09 608 GLY A C 1
ATOM 4936 O O . GLY A 1 608 ? -74.153 10.584 71.938 1.00 60.09 608 GLY A O 1
ATOM 4937 N N . HIS A 1 609 ? -73.591 8.448 72.212 1.00 58.50 609 HIS A N 1
ATOM 4938 C CA . HIS A 1 609 ? -73.944 8.028 70.850 1.00 58.50 609 HIS A CA 1
ATOM 4939 C C . HIS A 1 609 ? -75.439 7.975 70.465 1.00 58.50 609 HIS A C 1
ATOM 4941 O O . HIS A 1 609 ? -75.732 7.557 69.346 1.00 58.50 609 HIS A O 1
ATOM 4947 N N . GLN A 1 610 ? -76.395 8.394 71.304 1.00 60.03 610 GLN A N 1
ATOM 4948 C CA . GLN A 1 610 ? -77.824 8.323 70.934 1.00 60.03 610 GLN A CA 1
ATOM 4949 C C . GLN A 1 610 ? -78.340 9.574 70.200 1.00 60.03 610 GLN A C 1
ATOM 4951 O O . GLN A 1 610 ? -78.751 9.460 69.047 1.00 60.03 610 GLN A O 1
ATOM 4956 N N . ASN A 1 611 ? -78.271 10.775 70.790 1.00 60.81 611 ASN A N 1
ATOM 4957 C CA . ASN A 1 611 ? -78.747 11.991 70.105 1.00 60.81 611 ASN A CA 1
ATOM 4958 C C . ASN A 1 611 ? -77.736 12.487 69.049 1.00 60.81 611 ASN A C 1
ATOM 4960 O O . ASN A 1 611 ? -78.104 12.817 67.918 1.00 60.81 611 ASN A O 1
ATOM 4964 N N . LEU A 1 612 ? -76.433 12.466 69.364 1.00 58.28 612 LEU A N 1
ATOM 4965 C CA . LEU A 1 612 ? -75.425 12.971 68.431 1.00 58.28 612 LEU A CA 1
ATOM 4966 C C . LEU A 1 612 ? -75.197 12.093 67.202 1.00 58.28 612 LEU A C 1
ATOM 4968 O O . LEU A 1 612 ? -74.764 12.628 66.192 1.00 58.28 612 LEU A O 1
ATOM 4972 N N . LYS A 1 613 ? -75.531 10.799 67.196 1.00 67.31 613 LYS A N 1
ATOM 4973 C CA . LYS A 1 613 ? -75.354 9.970 65.986 1.00 67.31 613 LYS A CA 1
ATOM 4974 C C . LYS A 1 613 ? -76.304 10.383 64.850 1.00 67.31 613 LYS A C 1
ATOM 4976 O O . LYS A 1 613 ? -75.955 10.226 63.682 1.00 67.31 613 LYS A O 1
ATOM 4981 N N . GLN A 1 614 ? -77.447 11.000 65.175 1.00 69.50 614 GLN A N 1
ATOM 4982 C CA . GLN A 1 614 ? -78.300 11.683 64.195 1.00 69.50 614 GLN A CA 1
ATOM 4983 C C . GLN A 1 614 ? -77.698 13.027 63.757 1.00 69.50 614 GLN A C 1
ATOM 4985 O O . GLN A 1 614 ? -77.583 13.269 62.557 1.00 69.50 614 GLN A O 1
ATOM 4990 N N . LYS A 1 615 ? -77.235 13.868 64.696 1.00 74.19 615 LYS A N 1
ATOM 4991 C CA . LYS A 1 615 ? -76.577 15.149 64.363 1.00 74.19 615 LYS A CA 1
ATOM 4992 C C . LYS A 1 615 ? -75.314 14.959 63.518 1.00 74.19 615 LYS A C 1
ATOM 4994 O O . LYS A 1 615 ? -75.146 15.677 62.545 1.00 74.19 615 LYS A O 1
ATOM 4999 N N . ILE A 1 616 ? -74.480 13.964 63.819 1.00 71.56 616 ILE A N 1
ATOM 5000 C CA . ILE A 1 616 ? -73.288 13.602 63.041 1.00 71.56 616 ILE A CA 1
ATOM 5001 C C . ILE A 1 616 ? -73.694 13.147 61.637 1.00 71.56 616 ILE A C 1
ATOM 5003 O O . ILE A 1 616 ? -73.142 13.668 60.678 1.00 71.56 616 ILE A O 1
ATOM 5007 N N . LYS A 1 617 ? -74.707 12.278 61.475 1.00 78.25 617 LYS A N 1
ATOM 5008 C CA . LYS A 1 617 ? -75.237 11.950 60.135 1.00 78.25 617 LYS A CA 1
ATOM 5009 C C . LYS A 1 617 ? -75.716 13.192 59.375 1.00 78.25 617 LYS A C 1
ATOM 5011 O O . LYS A 1 617 ? -75.470 13.294 58.179 1.00 78.25 617 LYS A O 1
ATOM 5016 N N . HIS A 1 618 ? -76.362 14.140 60.053 1.00 80.69 618 HIS A N 1
ATOM 5017 C CA . HIS A 1 618 ? -76.852 15.366 59.421 1.00 80.69 618 HIS A CA 1
ATOM 5018 C C . HIS A 1 618 ? -75.728 16.364 59.086 1.00 80.69 618 HIS A C 1
ATOM 5020 O O . HIS A 1 618 ? -75.804 17.040 58.066 1.00 80.69 618 HIS A O 1
ATOM 5026 N N . VAL A 1 619 ? -74.673 16.435 59.905 1.00 83.50 619 VAL A N 1
ATOM 5027 C CA . VAL A 1 619 ? -73.466 17.248 59.669 1.00 83.50 619 VAL A CA 1
ATOM 5028 C C . VAL A 1 619 ? -72.590 16.636 58.577 1.00 83.50 619 VAL A C 1
ATOM 5030 O O . VAL A 1 619 ? -72.062 17.379 57.758 1.00 83.50 619 VAL A O 1
ATOM 5033 N N . VAL A 1 620 ? -72.480 15.305 58.508 1.00 82.00 620 VAL A N 1
ATOM 5034 C CA . VAL A 1 620 ? -71.847 14.592 57.387 1.00 82.00 620 VAL A CA 1
ATOM 5035 C C . VAL A 1 620 ? -72.626 14.865 56.103 1.00 82.00 620 VAL A C 1
ATOM 5037 O O . VAL A 1 620 ? -72.041 15.403 55.175 1.00 82.00 620 VAL A O 1
ATOM 5040 N N . LYS A 1 621 ? -73.955 14.675 56.087 1.00 88.75 621 LYS A N 1
ATOM 5041 C CA . LYS A 1 621 ? -74.790 15.012 54.919 1.00 88.75 621 LYS A CA 1
ATOM 5042 C C . LYS A 1 621 ? -74.618 16.472 54.478 1.00 88.75 621 LYS A C 1
ATOM 5044 O O . LYS A 1 621 ? -74.406 16.717 53.299 1.00 88.75 621 LYS A O 1
ATOM 5049 N N . LEU A 1 622 ? -74.615 17.426 55.414 1.00 87.94 622 LEU A N 1
ATOM 5050 C CA . LEU A 1 622 ? -74.347 18.840 55.116 1.00 87.94 622 LEU A CA 1
ATOM 5051 C C . LEU A 1 622 ? -72.910 19.087 54.620 1.00 87.94 622 LEU A C 1
ATOM 5053 O O . LEU A 1 622 ? -72.704 19.971 53.794 1.00 87.94 622 LEU A O 1
ATOM 5057 N N . LYS A 1 623 ? -71.908 18.336 55.095 1.00 89.00 623 LYS A N 1
ATOM 5058 C CA . LYS A 1 623 ? -70.515 18.407 54.619 1.00 89.00 623 LYS A CA 1
ATOM 5059 C C . LYS A 1 623 ? -70.388 17.844 53.203 1.00 89.00 623 LYS A C 1
ATOM 5061 O O . LYS A 1 623 ? -69.670 18.433 52.394 1.00 89.00 623 LYS A O 1
ATOM 5066 N N . ASP A 1 624 ? -71.099 16.767 52.896 1.00 87.69 624 ASP A N 1
ATOM 5067 C CA . ASP A 1 624 ? -71.128 16.128 51.581 1.00 87.69 624 ASP A CA 1
ATOM 5068 C C . ASP A 1 624 ? -71.860 17.027 50.572 1.00 87.69 624 ASP A C 1
ATOM 5070 O O . ASP A 1 624 ? -71.297 17.360 49.532 1.00 87.69 624 ASP A O 1
ATOM 5074 N N . GLU A 1 625 ? -73.037 17.552 50.932 1.00 93.06 625 GLU A N 1
ATOM 5075 C CA . GLU A 1 625 ? -73.777 18.565 50.164 1.00 93.06 625 GLU A CA 1
ATOM 5076 C C . GLU A 1 625 ? -72.933 19.830 49.930 1.00 93.06 625 GLU A C 1
ATOM 5078 O O . GLU A 1 625 ? -72.837 20.314 48.805 1.00 93.06 625 GLU A O 1
ATOM 5083 N N . ASN A 1 626 ? -72.242 20.344 50.954 1.00 92.38 626 ASN A N 1
ATOM 5084 C CA . ASN A 1 626 ? -71.340 21.497 50.825 1.00 92.38 626 ASN A CA 1
ATOM 5085 C C . ASN A 1 626 ? -70.126 21.190 49.927 1.00 92.38 626 ASN A C 1
ATOM 5087 O O . ASN A 1 626 ? -69.673 22.061 49.183 1.00 92.38 626 ASN A O 1
ATOM 5091 N N . SER A 1 627 ? -69.612 19.957 49.952 1.00 90.06 627 SER A N 1
ATOM 5092 C CA . SER A 1 627 ? -68.508 19.511 49.091 1.00 90.06 627 SER A CA 1
ATOM 5093 C C . SER A 1 627 ? -68.959 19.343 47.639 1.00 90.06 627 SER A C 1
ATOM 5095 O O . SER A 1 627 ? -68.259 19.776 46.721 1.00 90.06 627 SER A O 1
ATOM 5097 N N . GLN A 1 628 ? -70.164 18.814 47.419 1.00 90.00 628 GLN A N 1
ATOM 5098 C CA . GLN A 1 628 ? -70.785 18.729 46.103 1.00 90.00 628 GLN A CA 1
ATOM 5099 C C . GLN A 1 628 ? -71.059 20.128 45.533 1.00 90.00 628 GLN A C 1
ATOM 5101 O O . GLN A 1 628 ? -70.610 20.414 44.420 1.00 90.00 628 GLN A O 1
ATOM 5106 N N . LEU A 1 629 ? -71.647 21.036 46.322 1.00 94.38 629 LEU A N 1
ATOM 5107 C CA . LEU A 1 629 ? -71.841 22.446 45.963 1.00 94.38 629 LEU A CA 1
ATOM 5108 C C . LEU A 1 629 ? -70.512 23.161 45.666 1.00 94.38 629 LEU A C 1
ATOM 5110 O O . LEU A 1 629 ? -70.433 23.921 44.707 1.00 94.38 629 LEU A O 1
ATOM 5114 N N . LYS A 1 630 ? -69.430 22.896 46.413 1.00 91.75 630 LYS A N 1
ATOM 5115 C CA . LYS A 1 630 ? -68.077 23.398 46.086 1.00 91.75 630 LYS A CA 1
ATOM 5116 C C . LYS A 1 630 ? -67.553 22.845 44.760 1.00 91.75 630 LYS A C 1
ATOM 5118 O O . LYS A 1 630 ? -66.925 23.591 44.005 1.00 91.75 630 LYS A O 1
ATOM 5123 N N . SER A 1 631 ? -67.829 21.579 44.443 1.00 87.44 631 SER A N 1
ATOM 5124 C CA . SER A 1 631 ? -67.503 20.997 43.133 1.00 87.44 631 SER A CA 1
ATOM 5125 C C . SER A 1 631 ? -68.304 21.661 42.004 1.00 87.44 631 SER A C 1
ATOM 5127 O O . SER A 1 631 ? -67.751 21.955 40.947 1.00 87.44 631 SER A O 1
ATOM 5129 N N . GLU A 1 632 ? -69.580 21.974 42.239 1.00 94.06 632 GLU A N 1
ATOM 5130 C CA . GLU A 1 632 ? -70.471 22.621 41.272 1.00 94.06 632 GLU A CA 1
ATOM 5131 C C . GLU A 1 632 ? -70.110 24.094 41.075 1.00 94.06 632 GLU A C 1
ATOM 5133 O O . GLU A 1 632 ? -69.950 24.523 39.938 1.00 94.06 632 GLU A O 1
ATOM 5138 N N . VAL A 1 633 ? -69.824 24.842 42.144 1.00 91.81 633 VAL A N 1
ATOM 5139 C CA . VAL A 1 633 ? -69.246 26.195 42.072 1.00 91.81 633 VAL A CA 1
ATOM 5140 C C . VAL A 1 633 ? -67.911 26.185 41.321 1.00 91.81 633 VAL A C 1
ATOM 5142 O O . VAL A 1 633 ? -67.646 27.101 40.547 1.00 91.81 633 VAL A O 1
ATOM 5145 N N . SER A 1 634 ? -67.080 25.150 41.477 1.00 89.25 634 SER A N 1
ATOM 5146 C CA . SER A 1 634 ? -65.816 25.028 40.732 1.00 89.25 634 SER A CA 1
ATOM 5147 C C . SER A 1 634 ? -66.044 24.732 39.243 1.00 89.25 634 SER A C 1
ATOM 5149 O O . SER A 1 634 ? -65.429 25.374 38.389 1.00 89.25 634 SER A O 1
ATOM 5151 N N . LYS A 1 635 ? -66.986 23.837 38.911 1.00 92.19 635 LYS A N 1
ATOM 5152 C CA . LYS A 1 635 ? -67.426 23.568 37.528 1.00 92.19 635 LYS A CA 1
ATOM 5153 C C . LYS A 1 635 ? -68.021 24.821 36.877 1.00 92.19 635 LYS A C 1
ATOM 5155 O O . LYS A 1 635 ? -67.615 25.175 35.774 1.00 92.19 635 LYS A O 1
ATOM 5160 N N . LEU A 1 636 ? -68.912 25.530 37.571 1.00 93.38 636 LEU A N 1
ATOM 5161 C CA . LEU A 1 636 ? -69.535 26.773 37.112 1.00 93.38 636 LEU A CA 1
ATOM 5162 C C . LEU A 1 636 ? -68.510 27.902 36.956 1.00 93.38 636 LEU A C 1
ATOM 5164 O O . LEU A 1 636 ? -68.565 28.618 35.964 1.00 93.38 636 LEU A O 1
ATOM 5168 N N . ARG A 1 637 ? -67.523 28.031 37.855 1.00 91.50 637 ARG A N 1
ATOM 5169 C CA . ARG A 1 637 ? -66.393 28.966 37.684 1.00 91.50 637 ARG A CA 1
ATOM 5170 C C . ARG A 1 637 ? -65.540 28.618 36.463 1.00 91.50 637 ARG A C 1
ATOM 5172 O O . ARG A 1 637 ? -65.178 29.524 35.721 1.00 91.50 637 ARG A O 1
ATOM 5179 N N . SER A 1 638 ? -65.268 27.336 36.207 1.00 89.62 638 SER A N 1
ATOM 5180 C CA . SER A 1 638 ? -64.558 26.897 34.995 1.00 89.62 638 SER A CA 1
ATOM 5181 C C . SER A 1 638 ? -65.362 27.190 33.720 1.00 89.62 638 SER A C 1
ATOM 5183 O O . SER A 1 638 ? -64.819 27.721 32.753 1.00 89.62 638 SER A O 1
ATOM 5185 N N . GLN A 1 639 ? -66.672 26.926 33.724 1.00 90.50 639 GLN A N 1
ATOM 5186 C CA . GLN A 1 639 ? -67.567 27.260 32.611 1.00 90.50 639 GLN A CA 1
ATOM 5187 C C . GLN A 1 639 ? -67.703 28.776 32.408 1.00 90.50 639 GLN A C 1
ATOM 5189 O O . GLN A 1 639 ? -67.709 29.227 31.267 1.00 90.50 639 GLN A O 1
ATOM 5194 N N . LEU A 1 640 ? -67.751 29.569 33.483 1.00 91.81 640 LEU A N 1
ATOM 5195 C CA . LEU A 1 640 ? -67.762 31.031 33.430 1.00 91.81 640 LEU A CA 1
ATOM 5196 C C . LEU A 1 640 ? -66.439 31.579 32.886 1.00 91.81 640 LEU A C 1
ATOM 5198 O O . LEU A 1 640 ? -66.465 32.480 32.059 1.00 91.81 640 LEU A O 1
ATOM 5202 N N . ALA A 1 641 ? -65.295 31.020 33.291 1.00 90.19 641 ALA A N 1
ATOM 5203 C CA . ALA A 1 641 ? -63.989 31.388 32.748 1.00 90.19 641 ALA A CA 1
ATOM 5204 C C . ALA A 1 641 ? -63.891 31.060 31.248 1.00 90.19 641 ALA A C 1
ATOM 5206 O O . ALA A 1 641 ? -63.461 31.906 30.470 1.00 90.19 641 ALA A O 1
ATOM 5207 N N . LYS A 1 642 ? -64.372 29.883 30.821 1.00 91.38 642 LYS A N 1
ATOM 5208 C CA . LYS A 1 642 ? -64.465 29.517 29.397 1.00 91.38 642 LYS A CA 1
ATOM 5209 C C . LYS A 1 642 ? -65.411 30.441 28.626 1.00 91.38 642 LYS A C 1
ATOM 5211 O O . LYS A 1 642 ? -65.030 30.916 27.562 1.00 91.38 642 LYS A O 1
ATOM 5216 N N . LYS A 1 643 ? -66.595 30.754 29.174 1.00 89.94 643 LYS A N 1
ATOM 5217 C CA . LYS A 1 643 ? -67.536 31.715 28.572 1.00 89.94 643 LYS A CA 1
ATOM 5218 C C . LYS A 1 643 ? -66.921 33.105 28.446 1.00 89.94 643 LYS A C 1
ATOM 5220 O O . LYS A 1 643 ? -66.972 33.659 27.357 1.00 89.94 643 LYS A O 1
ATOM 5225 N N . LYS A 1 644 ? -66.265 33.613 29.494 1.00 89.50 644 LYS A N 1
ATOM 5226 C CA . LYS A 1 644 ? -65.522 34.880 29.445 1.00 89.50 644 LYS A CA 1
ATOM 5227 C C . LYS A 1 644 ? -64.389 34.849 28.422 1.00 89.50 644 LYS A C 1
ATOM 5229 O O . LYS A 1 644 ? -64.202 35.830 27.727 1.00 89.50 644 LYS A O 1
ATOM 5234 N N . GLN A 1 645 ? -63.674 33.734 28.263 1.00 87.44 645 GLN A N 1
ATOM 5235 C CA . GLN A 1 645 ? -62.629 33.614 27.240 1.00 87.44 645 GLN A CA 1
ATOM 5236 C C . GLN A 1 645 ? -63.201 33.567 25.810 1.00 87.44 645 GLN A C 1
ATOM 5238 O O . GLN A 1 645 ? -62.570 34.073 24.886 1.00 87.44 645 GLN A O 1
ATOM 5243 N N . SER A 1 646 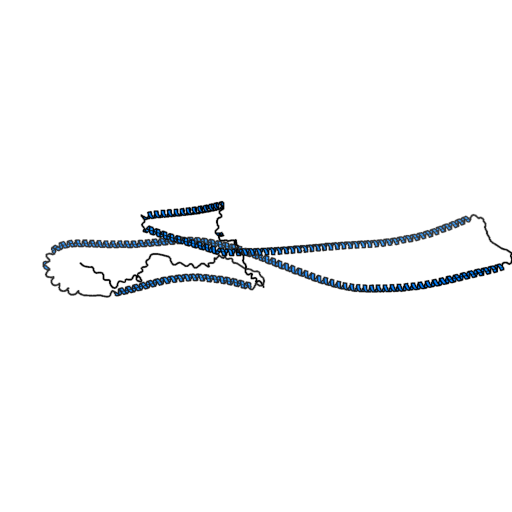? -64.386 32.981 25.596 1.00 85.94 646 SER A N 1
ATOM 5244 C CA . SER A 1 646 ? -65.090 33.107 24.309 1.00 85.94 646 SER A CA 1
ATOM 5245 C C . SER A 1 646 ? -65.680 34.504 24.102 1.00 85.94 646 SER A C 1
ATOM 5247 O O . SER A 1 646 ? -65.671 34.998 22.986 1.00 85.94 646 SER A O 1
ATOM 5249 N N . GLU A 1 647 ? -66.138 35.163 25.165 1.00 86.81 647 GLU A N 1
ATOM 5250 C CA . GLU A 1 647 ? -66.671 36.528 25.153 1.00 86.81 647 GLU A CA 1
ATOM 5251 C C . GLU A 1 647 ? -65.569 37.552 24.847 1.00 86.81 647 GLU A C 1
ATOM 5253 O O . GLU A 1 647 ? -65.776 38.407 23.997 1.00 86.81 647 GLU A O 1
ATOM 5258 N N . THR A 1 648 ? -64.363 37.419 25.420 1.00 83.25 648 THR A N 1
ATOM 5259 C CA . THR A 1 648 ? -63.214 38.257 25.038 1.00 83.25 648 THR A CA 1
ATOM 5260 C C . THR A 1 648 ? -62.769 37.986 23.608 1.00 83.25 648 THR A C 1
ATOM 5262 O O . THR A 1 648 ? -62.506 38.943 22.896 1.00 83.25 648 THR A O 1
ATOM 5265 N N . LYS A 1 649 ? -62.758 36.730 23.137 1.00 85.31 649 LYS A N 1
ATOM 5266 C CA . LYS A 1 649 ? -62.448 36.420 21.727 1.00 85.31 649 LYS A CA 1
ATOM 5267 C C . LYS A 1 649 ? -63.468 37.020 20.759 1.00 85.31 649 LYS A C 1
ATOM 5269 O O . LYS A 1 649 ? -63.073 37.666 19.796 1.00 85.31 649 LYS A O 1
ATOM 5274 N N . LEU A 1 650 ? -64.762 36.887 21.051 1.00 85.50 650 LEU A N 1
ATOM 5275 C CA . LEU A 1 650 ? -65.831 37.513 20.268 1.00 85.50 650 LEU A CA 1
ATOM 5276 C C . LEU A 1 650 ? -65.770 39.045 20.350 1.00 85.50 650 LEU A C 1
ATOM 5278 O O . LEU A 1 650 ? -66.026 39.710 19.353 1.00 85.50 650 LEU A O 1
ATOM 5282 N N . GLN A 1 651 ? -65.371 39.621 21.488 1.00 80.75 651 GLN A N 1
ATOM 5283 C CA . GLN A 1 651 ? -65.136 41.060 21.622 1.00 80.75 651 GLN A CA 1
ATOM 5284 C C . GLN A 1 651 ? -63.884 41.512 20.855 1.00 80.75 651 GLN A C 1
ATOM 5286 O O . GLN A 1 651 ? -63.895 42.583 20.264 1.00 80.75 651 GLN A O 1
ATOM 5291 N N . GLU A 1 652 ? -62.814 40.717 20.811 1.00 79.06 652 GLU A N 1
ATOM 5292 C CA . GLU A 1 652 ? -61.637 40.972 19.977 1.00 79.06 652 GLU A CA 1
ATOM 5293 C C . GLU A 1 652 ? -61.977 40.880 18.484 1.00 79.06 652 GLU A C 1
ATOM 5295 O O . GLU A 1 652 ? -61.487 41.685 17.700 1.00 79.06 652 GLU A O 1
ATOM 5300 N N . GLU A 1 653 ? -62.801 39.914 18.077 1.00 81.75 653 GLU A N 1
ATOM 5301 C CA . GLU A 1 653 ? -63.304 39.755 16.706 1.00 81.75 653 GLU A CA 1
ATOM 5302 C C . GLU A 1 653 ? -64.251 40.897 16.314 1.00 81.75 653 GLU A C 1
ATOM 5304 O O . GLU A 1 653 ? -64.091 41.478 15.242 1.00 81.75 653 GLU A O 1
ATOM 5309 N N . LEU A 1 654 ? -65.148 41.310 17.213 1.00 80.56 654 LEU A N 1
ATOM 5310 C CA . LEU A 1 654 ? -65.998 42.489 17.049 1.00 80.56 654 LEU A CA 1
ATOM 5311 C C . LEU A 1 654 ? -65.167 43.779 16.979 1.00 80.56 654 LEU A C 1
ATOM 5313 O O . LEU A 1 654 ? -65.396 44.604 16.101 1.00 80.56 654 LEU A O 1
ATOM 5317 N N . ASN A 1 655 ? -64.156 43.941 17.836 1.00 79.19 655 ASN A N 1
ATOM 5318 C CA . ASN A 1 655 ? -63.242 45.084 17.798 1.00 79.19 655 ASN A CA 1
ATOM 5319 C C . ASN A 1 655 ? -62.441 45.112 16.484 1.00 79.19 655 ASN A C 1
ATOM 5321 O O . ASN A 1 655 ? -62.306 46.179 15.890 1.00 79.19 655 ASN A O 1
ATOM 5325 N N . LYS A 1 656 ? -61.974 43.956 15.983 1.00 78.06 656 LYS A N 1
ATOM 5326 C CA . LYS A 1 656 ? -61.334 43.833 14.657 1.00 78.06 656 LYS A CA 1
ATOM 5327 C C . LYS A 1 656 ? -62.302 44.235 13.535 1.00 78.06 656 LYS A C 1
ATOM 5329 O O . LYS A 1 656 ? -61.915 45.017 12.672 1.00 78.06 656 LYS A O 1
ATOM 5334 N N . ALA A 1 657 ? -63.553 43.770 13.573 1.00 75.69 657 ALA A N 1
ATOM 5335 C CA . ALA A 1 657 ? -64.587 44.114 12.591 1.00 75.69 657 ALA A CA 1
ATOM 5336 C C . ALA A 1 657 ? -64.997 45.602 12.629 1.00 75.69 657 ALA A C 1
ATOM 5338 O O . ALA A 1 657 ? -65.292 46.184 11.589 1.00 75.69 657 ALA A O 1
ATOM 5339 N N . LEU A 1 658 ? -64.960 46.232 13.807 1.00 72.69 658 LEU A N 1
ATOM 5340 C CA . LEU A 1 658 ? -65.191 47.668 14.012 1.00 72.69 658 LEU A CA 1
ATOM 5341 C C . LEU A 1 658 ? -63.923 48.530 13.814 1.00 72.69 658 LEU A C 1
ATOM 5343 O O . LEU A 1 658 ? -63.965 49.738 14.037 1.00 72.69 658 LEU A O 1
ATOM 5347 N N . GLY A 1 659 ? -62.786 47.939 13.428 1.00 66.62 659 GLY A N 1
ATOM 5348 C CA . GLY A 1 659 ? -61.515 48.646 13.205 1.00 66.62 659 GLY A CA 1
ATOM 5349 C C . GLY A 1 659 ? -60.797 49.142 14.473 1.00 66.62 659 GLY A C 1
ATOM 5350 O O . GLY A 1 659 ? -59.769 49.816 14.377 1.00 66.62 659 GLY A O 1
ATOM 5351 N N . ILE A 1 660 ? -61.296 48.800 15.663 1.00 68.62 660 ILE A N 1
ATOM 5352 C CA . ILE A 1 660 ? -60.759 49.225 16.960 1.00 68.62 660 ILE A CA 1
ATOM 5353 C C . ILE A 1 660 ? -59.506 48.397 17.280 1.00 68.62 660 ILE A C 1
ATOM 5355 O O . ILE A 1 660 ? -59.580 47.291 17.823 1.00 68.62 660 ILE A O 1
ATOM 5359 N N . LYS A 1 661 ? -58.326 48.936 16.950 1.00 65.06 661 LYS A N 1
ATOM 5360 C CA . LYS A 1 661 ? -57.037 48.318 17.299 1.00 65.06 661 LYS A CA 1
ATOM 5361 C C . LYS A 1 661 ? -56.871 48.249 18.820 1.00 65.06 661 LYS A C 1
ATOM 5363 O O . LYS A 1 661 ? -56.911 49.268 19.504 1.00 65.06 661 LYS A O 1
ATOM 5368 N N . HIS A 1 662 ? -56.649 47.044 19.342 1.00 62.09 662 HIS A N 1
ATOM 5369 C CA . HIS A 1 662 ? -56.364 46.831 20.759 1.00 62.09 662 HIS A CA 1
ATOM 5370 C C . HIS A 1 662 ? -54.986 47.410 21.125 1.00 62.09 662 HIS A C 1
ATOM 5372 O O . HIS A 1 662 ? -54.013 47.219 20.394 1.00 62.09 662 HIS A O 1
ATOM 5378 N N . PHE A 1 663 ? -54.915 48.130 22.246 1.00 64.56 663 PHE A N 1
ATOM 5379 C CA . PHE A 1 663 ? -53.676 48.695 22.775 1.00 64.56 663 PHE A CA 1
ATOM 5380 C C . PHE A 1 663 ? -52.799 47.586 23.364 1.00 64.56 663 PHE A C 1
ATOM 5382 O O . PHE A 1 663 ? -53.228 46.877 24.269 1.00 64.56 663 PHE A O 1
ATOM 5389 N N . ASP A 1 664 ? -51.578 47.461 22.850 1.00 63.38 664 ASP A N 1
ATOM 5390 C CA . ASP A 1 664 ? -50.575 46.485 23.272 1.00 63.38 664 ASP A CA 1
ATOM 5391 C C . ASP A 1 664 ? -49.717 47.079 24.411 1.00 63.38 664 ASP A C 1
ATOM 5393 O O . ASP A 1 664 ? -48.897 47.965 24.143 1.00 63.38 664 ASP A O 1
ATOM 5397 N N . PRO A 1 665 ? -49.865 46.631 25.678 1.00 68.38 665 PRO A N 1
ATOM 5398 C CA . PRO A 1 665 ? -49.124 47.206 26.801 1.00 68.38 665 PRO A CA 1
ATOM 5399 C C . PRO A 1 665 ? -47.609 47.019 26.673 1.00 68.38 665 PRO A C 1
ATOM 5401 O O . PRO A 1 665 ? -46.851 47.825 27.209 1.00 68.38 665 PRO A O 1
ATOM 5404 N N . SER A 1 666 ? -47.156 46.004 25.928 1.00 66.31 666 SER A N 1
ATOM 5405 C CA . SER A 1 666 ? -45.737 45.761 25.649 1.00 66.31 666 SER A CA 1
ATOM 5406 C C . SER A 1 666 ? -45.118 46.858 24.778 1.00 66.31 666 SER A C 1
ATOM 5408 O O . SER A 1 666 ? -43.909 47.061 24.817 1.00 66.31 666 SER A O 1
ATOM 5410 N N . LYS A 1 667 ? -45.937 47.597 24.018 1.00 64.38 667 LYS A N 1
ATOM 5411 C CA . LYS A 1 667 ? -45.504 48.709 23.156 1.00 64.38 667 LYS A CA 1
ATOM 5412 C C . LYS A 1 667 ? -45.702 50.088 23.786 1.00 64.38 667 LYS A C 1
ATOM 5414 O O . LYS A 1 667 ? -45.246 51.075 23.219 1.00 64.38 667 LYS A O 1
ATOM 5419 N N . ALA A 1 668 ? -46.315 50.169 24.970 1.00 62.12 668 ALA A N 1
ATOM 5420 C CA . ALA A 1 668 ? -46.633 51.428 25.651 1.00 62.12 668 ALA A CA 1
ATOM 5421 C C . ALA A 1 668 ? -45.410 52.325 25.943 1.00 62.12 668 ALA A C 1
ATOM 5423 O O . ALA A 1 668 ? -45.565 53.536 26.074 1.00 62.12 668 ALA A O 1
ATOM 5424 N N . PHE A 1 669 ? -44.211 51.736 26.032 1.00 60.72 669 PHE A N 1
ATOM 5425 C CA . PHE A 1 669 ? -42.959 52.420 26.384 1.00 60.72 669 PHE A CA 1
ATOM 5426 C C . PHE A 1 669 ? -41.813 52.148 25.389 1.00 60.72 669 PHE A C 1
ATOM 5428 O O . PHE A 1 669 ? -40.640 52.336 25.710 1.00 60.72 669 PHE A O 1
ATOM 5435 N N . HIS A 1 670 ? -42.127 51.689 24.174 1.00 53.25 670 HIS A N 1
ATOM 5436 C CA . HIS A 1 670 ? -41.146 51.504 23.100 1.00 53.25 670 HIS A CA 1
ATOM 5437 C C . HIS A 1 670 ? -41.245 52.656 22.098 1.00 53.25 670 HIS A C 1
ATOM 5439 O O . HIS A 1 670 ? -41.898 52.562 21.063 1.00 53.25 670 HIS A O 1
ATOM 5445 N N . HIS A 1 671 ? -40.602 53.773 22.444 1.00 56.06 671 HIS A N 1
ATOM 5446 C CA . HIS A 1 671 ? -40.511 54.942 21.575 1.00 56.06 671 HIS A CA 1
ATOM 5447 C C . HIS A 1 671 ? -39.423 54.753 20.512 1.00 56.06 671 HIS A C 1
ATOM 5449 O O . HIS A 1 671 ? -38.230 54.885 20.794 1.00 56.06 671 HIS A O 1
ATOM 5455 N N . GLU A 1 672 ? -39.841 54.503 19.273 1.00 51.12 672 GLU A N 1
ATOM 5456 C CA . GLU A 1 672 ? -38.992 54.745 18.106 1.00 51.12 672 GLU A CA 1
ATOM 5457 C C . GLU A 1 672 ? -38.696 56.254 17.961 1.00 51.12 672 GLU A C 1
ATOM 5459 O O . GLU A 1 672 ? -39.352 57.116 18.554 1.00 51.12 672 GLU A O 1
ATOM 5464 N N . SER A 1 673 ? -37.608 56.589 17.268 1.00 50.62 673 SER A N 1
ATOM 5465 C CA . SER A 1 673 ? -36.887 57.842 17.520 1.00 50.62 673 SER A CA 1
ATOM 5466 C C . SER A 1 673 ? -37.398 59.077 16.762 1.00 50.62 673 SER A C 1
ATOM 5468 O O . SER A 1 673 ? -37.277 59.149 15.546 1.00 50.62 673 SER A O 1
ATOM 5470 N N . LYS A 1 674 ? -37.717 60.128 17.536 1.00 48.00 674 LYS A N 1
ATOM 5471 C CA . LYS A 1 674 ? -37.636 61.565 17.180 1.00 48.00 674 LYS A CA 1
ATOM 5472 C C . LYS A 1 674 ? -38.605 62.110 16.109 1.00 48.00 674 LYS A C 1
ATOM 5474 O O . LYS A 1 674 ? -38.193 62.417 14.996 1.00 48.00 674 LYS A O 1
ATOM 5479 N N . GLU A 1 675 ? -39.799 62.510 16.546 1.00 44.03 675 GLU A N 1
ATOM 5480 C CA . GLU A 1 675 ? -40.522 63.659 15.962 1.00 44.03 675 GLU A CA 1
ATOM 5481 C C . GLU A 1 675 ? -40.620 64.817 16.969 1.00 44.03 675 GLU A C 1
ATOM 5483 O O . GLU A 1 675 ? -41.681 65.131 17.496 1.00 44.03 675 GLU A O 1
ATOM 5488 N N . ASN A 1 676 ? -39.485 65.451 17.280 1.00 47.72 676 ASN A N 1
ATOM 5489 C CA . ASN A 1 676 ? -39.464 66.791 17.875 1.00 47.72 676 ASN A CA 1
ATOM 5490 C C . ASN A 1 676 ? -38.137 67.488 17.542 1.00 47.72 676 ASN A C 1
ATOM 5492 O O . ASN A 1 676 ? -37.069 67.098 18.017 1.00 47.72 676 ASN A O 1
ATOM 5496 N N . PHE A 1 677 ? -38.210 68.517 16.696 1.00 42.41 677 PHE A N 1
ATOM 5497 C CA . PHE A 1 677 ? -37.074 69.363 16.333 1.00 42.41 677 PHE A CA 1
ATOM 5498 C C . PHE A 1 677 ? -36.742 70.315 17.491 1.00 42.41 677 PHE A C 1
ATOM 5500 O O . PHE A 1 677 ? -37.527 71.206 17.807 1.00 42.41 677 PHE A O 1
ATOM 5507 N N . ALA A 1 678 ? -35.553 70.183 18.080 1.00 41.19 678 ALA A N 1
ATOM 5508 C CA . ALA A 1 678 ? -34.961 71.260 18.870 1.00 41.19 678 ALA A CA 1
ATOM 5509 C C . ALA A 1 678 ? -34.263 72.253 17.923 1.00 41.19 678 ALA A C 1
ATOM 5511 O O . ALA A 1 678 ? -33.545 71.849 17.005 1.00 41.19 678 ALA A O 1
ATOM 5512 N N . LEU A 1 679 ? -34.499 73.552 18.118 1.00 39.97 679 LEU A N 1
ATOM 5513 C CA . LEU A 1 679 ? -33.976 74.609 17.247 1.00 39.97 679 LEU A CA 1
ATOM 5514 C C . LEU A 1 679 ? -32.445 74.730 17.327 1.00 39.97 679 LEU A C 1
ATOM 5516 O O . LEU A 1 679 ? -31.842 74.555 18.384 1.00 39.97 679 LEU A O 1
ATOM 5520 N N . LYS A 1 680 ? -31.821 75.092 16.199 1.00 44.38 680 LYS A N 1
ATOM 5521 C CA . LYS A 1 680 ? -30.397 75.447 16.138 1.00 44.38 680 LYS A CA 1
ATOM 5522 C C . LYS A 1 680 ? -30.124 76.741 16.913 1.00 44.38 680 LYS A C 1
ATOM 5524 O O . LYS A 1 680 ? -30.678 77.775 16.553 1.00 44.38 680 LYS A O 1
ATOM 5529 N N . THR A 1 681 ? -29.115 76.723 17.779 1.00 37.28 681 THR A N 1
ATOM 5530 C CA . THR A 1 681 ? -28.193 77.858 17.973 1.00 37.28 681 THR A CA 1
ATOM 5531 C C . THR A 1 681 ? -26.788 77.332 18.315 1.00 37.28 681 THR A C 1
ATOM 5533 O O . THR A 1 681 ? -26.679 76.243 18.879 1.00 37.28 681 THR A O 1
ATOM 5536 N N . PRO A 1 682 ? -25.702 78.023 17.911 1.00 50.12 682 PRO A N 1
ATOM 5537 C CA . PRO A 1 682 ? -24.362 77.432 17.877 1.00 50.12 682 PRO A CA 1
ATOM 5538 C C . PRO A 1 682 ? -23.476 77.846 19.060 1.00 50.12 682 PRO A C 1
ATOM 5540 O O . PRO A 1 682 ? -23.600 78.964 19.552 1.00 50.12 682 PRO A O 1
ATOM 5543 N N . LEU A 1 683 ? -22.500 77.002 19.423 1.00 40.22 683 LEU A N 1
ATOM 5544 C CA . LEU A 1 683 ? -21.199 77.430 19.965 1.00 40.22 683 LEU A CA 1
ATOM 5545 C C . LEU A 1 683 ? -20.194 76.265 20.045 1.00 40.22 683 LEU A C 1
ATOM 5547 O O . LEU A 1 683 ? -20.567 75.142 20.366 1.00 40.22 683 LEU A O 1
ATOM 5551 N N . LYS A 1 684 ? -18.912 76.592 19.828 1.00 41.59 684 LYS A N 1
ATOM 5552 C CA . LYS A 1 684 ? -17.711 75.755 20.028 1.00 41.59 684 LYS A CA 1
ATOM 5553 C C . LYS A 1 684 ? -17.626 74.452 19.223 1.00 41.59 684 LYS A C 1
ATOM 5555 O O . LYS A 1 684 ? -17.787 73.353 19.745 1.00 41.59 684 LYS A O 1
ATOM 5560 N N . GLU A 1 685 ? -17.153 74.598 17.989 1.00 42.72 685 GLU A N 1
ATOM 5561 C CA . GLU A 1 685 ? -16.184 73.636 17.458 1.00 42.72 685 GLU A CA 1
ATOM 5562 C C . GLU A 1 685 ? -14.952 73.596 18.384 1.00 42.72 685 GLU A C 1
ATOM 5564 O O . GLU A 1 685 ? -14.499 74.631 18.880 1.00 42.72 685 GLU A O 1
ATOM 5569 N N . GLY A 1 686 ? -14.424 72.399 18.632 1.00 38.72 686 GLY A N 1
ATOM 5570 C CA . GLY A 1 686 ? -13.259 72.154 19.487 1.00 38.72 686 GLY A CA 1
ATOM 5571 C C . GLY A 1 686 ? -12.406 71.048 18.883 1.00 38.72 686 GLY A C 1
ATOM 5572 O O . GLY A 1 686 ? -12.364 69.939 19.402 1.00 38.72 686 GLY A O 1
ATOM 5573 N N . ASN A 1 687 ? -11.817 71.326 17.721 1.00 44.19 687 ASN A N 1
ATOM 5574 C CA . ASN A 1 687 ? -11.111 70.332 16.922 1.00 44.19 687 ASN A CA 1
ATOM 5575 C C . ASN A 1 687 ? -9.657 70.163 17.398 1.00 44.19 687 ASN A C 1
ATOM 5577 O O . ASN A 1 687 ? -8.839 71.059 17.200 1.00 44.19 687 ASN A O 1
ATOM 5581 N N . THR A 1 688 ? -9.333 69.015 17.999 1.00 37.88 688 THR A N 1
ATOM 5582 C CA . THR A 1 688 ? -7.958 68.635 18.371 1.00 37.88 688 THR A CA 1
ATOM 5583 C C . THR A 1 688 ? -7.658 67.174 18.029 1.00 37.88 688 THR A C 1
ATOM 5585 O O . THR A 1 688 ? -7.319 66.379 18.903 1.00 37.88 688 THR A O 1
ATOM 5588 N N . ASN A 1 689 ? -7.748 66.830 16.743 1.00 40.66 689 ASN A N 1
ATOM 5589 C CA . ASN A 1 689 ? -6.911 65.770 16.176 1.00 40.66 689 ASN A CA 1
ATOM 5590 C C . ASN A 1 689 ? -5.595 66.400 15.700 1.00 40.66 689 ASN A C 1
ATOM 5592 O O . ASN A 1 689 ? -5.636 67.240 14.805 1.00 40.66 689 ASN A O 1
ATOM 5596 N N . CYS A 1 690 ? -4.467 65.998 16.293 1.00 43.25 690 CYS A N 1
ATOM 5597 C CA . CYS A 1 690 ? -3.108 66.132 15.743 1.00 43.25 690 CYS A CA 1
ATOM 5598 C C . CYS A 1 690 ? -2.099 65.424 16.668 1.00 43.25 690 CYS A C 1
ATOM 5600 O O . CYS A 1 690 ? -1.453 66.071 17.492 1.00 43.25 690 CYS A O 1
ATOM 5602 N N . TYR A 1 691 ? -2.015 64.095 16.579 1.00 40.41 691 TYR A N 1
ATOM 5603 C CA . TYR A 1 691 ? -0.863 63.388 15.996 1.00 40.41 691 TYR A CA 1
ATOM 5604 C C . TYR A 1 691 ? -1.213 61.914 15.746 1.00 40.41 691 TYR A C 1
ATOM 5606 O O . TYR A 1 691 ? -2.132 61.418 16.436 1.00 40.41 691 TYR A O 1
#

pLDDT: mean 77.61, std 20.36, range [26.25, 97.06]

Foldseek 3Di:
DDDDDDDDDDDPDPPDPDDDPPPDPPPDDDDDDDDDDDDDDPPDDDPPDDDDDDDDDDDDDDDDPCPVVVVVVVVVVVVVVVVVVVVVVVVVVVVVVVVVVVVVVVVVVVVVVVVVVVVVVVVVVVVVVVVVVVVVVPDDDDDDDDDPPPDDPPPPPPPPPPPPVPVVPVVVVVVVVVVVVVVVVVVVVVVVVVVVVVVVVVVVVVVVVVVVVVVVVVVVVVVVVVVVVVVVVVVVVVVVVVVVVVVVVVVVVVVVVVVVVVVVVVVVVVVVVVVVVVVVVVVVVVVVVVVVVVVVVVVVVVVVVVVVVVVVVVVVVVVVVVVVVVVVVVVVVVVVVVVVVVVVVVVVVVVVVVVVVVVVVVVVVVVVVVVVVVVVVVVVVVVVVVVVVVVVVVVVVVVVVVVVVVVPDDDDDDDDDDDDDDDDDDDDDPDVVVVVVVVVVVVVVVVVVVVVVVVVVVVVVVVVVVVVVVVVVVVVVVVVVVVVVVVVVVVVVVVVVVVVVVVVVVVVVVVVVVVVVVVVVVVVVVVVVVVVVVVVVVVVVVVVVVVVVVVVVVVVVVVVVVVVCVVCVVVVVVVVVVVVVVVVVVVVVVVVVVVVVVVVVVVCVVVDPDPVVVVVVVVVVVVVVVVVVVVVVVVVVVVVVVVVVVVVVVVVVVCVVVVNDDDDPVCVPVDDDDPDDDDDDDDDDDDDDDD

Radius of gyration: 95.57 Å; chains: 1; bounding box: 164×116×312 Å

Secondary structure (DSSP, 8-state):
--PPPPP---TT--------TT--------------------S--------------------TTTHHHHHHHHHHHHHHHHHHHHHHHHHHHHHHHHHHHHHHHHHHHHHHHHHHHHHHHHHHHHHHHHHHHHHHTT----------SSGGGSGGGSGGGSGGGTHHHHTTTHHHHHHHHHHHHHHHHHHHHHHHHHHHHHHHHHHHHHHHHHHHHHHHHHHHHHHHHHHHHHHHHHHHHHHHHHHHHHHHHHHHHHHHHHHHHHHHHHHHHHHHHHHHHHHHHHHHHHHHHHHHHHHHHHHHHHHHHHHHHHHHHHHHHHHHHHHHHHHHHHHHHHHHHHHHHHHHHHHHHHHHHHHHHHHHHHHHHHHHHHHHHHHHHHHHHHHHHHHHHHHHHHHHHHHHHH-S----------------------SHHHHHHHHHHHHHHHHHHHHHHHHHHHHHHHHHHHHHHHHHHHHHHHHHHHHHHHHHHHHHHHHHHHHHHHHHHHHHHHHHHHHHHHHHHHHHHHHHHHHHHHHHHHHHHHHHHHHHHHHHHHHHHHHHHHHHHHHHHHHHHHHHHHHHHHHHHHHHHHHHHHHHHHHHHHHHHHT-TTTHHHHHHHHHHHHHHHHHHHHHHHHHHHHHHHHHHHHHHHHHHHHHHTT-PPP-GGGTT---S---PPPP-----------